Protein AF-0000000074538321 (afdb_homodimer)

Organism: Campylobacter curvus (strain 525.92) (NCBI:txid360105)

Foldseek 3Di:
DCPPVLVVVLVVVVVVLLVLLLVLLVLQLVLLVVLLVVLCVLCVVVVDPVSNVVSVVSVVSNVLSVVLNVLSVQLPDAADPVGNPGNLLSLLVSLLVLLVVLLVVLVVLLVVLVVLVVDLDDPPPCPSVVVSLVVSLVSLVVSLVSLVVSCVVQVGLSSLSSSLVSVLVNQLSVLVVVLVVCCVVPVDSNSSSVSSNVSSVVSNVSSVVSNVVSVCQVVFHFDDPVLVVVLVVLLVPDPQFPDKDDWGWGDRRQEIETEIETEGALPDDPVVQVVSVVVSVVVSCVVCVSGHYDYDYHYHNDDAPPHDPPD/DPPPVLCVVLVVVVVVLLVLLLVLLVLQLVLLVVLLVVLCVLCVVVVDPVSNVVSVVSVVSNVLSVQLNVLSVQLPDAADPVGNPGNLLSQLVSLLVLLVVLLVVLVVLLVVLVVLVVDLDDPPPCPSVPVSLVVSLVSLVVSLVSLVVSCVVQVGLSSLSSSLVSVLVNQLSVLVVVLVVCCVPPVDSNSSSVSSNVSSVVSNVSSVVSNVVSVCQVVFPFDDPVLVVVLVVLLVVQPQFPDKDDWGWGDRRQEIETEIETEGALPDDPVVQVVSVVVSVVVSCVVCVSGHYDYDYHYHNDDAPPHDPPD

Structure (mmCIF, N/CA/C/O backbone):
data_AF-0000000074538321-model_v1
#
loop_
_entity.id
_entity.type
_entity.pdbx_description
1 polymer 'Cation diffusion facilitator family transporter'
#
loop_
_atom_site.group_PDB
_atom_site.id
_atom_site.type_symbol
_atom_site.label_atom_id
_atom_site.label_alt_id
_atom_site.label_comp_id
_atom_site.label_asym_id
_atom_site.label_entity_id
_atom_site.label_seq_id
_atom_site.pdbx_PDB_ins_code
_atom_site.Cartn_x
_atom_site.Cartn_y
_atom_site.Cartn_z
_atom_site.occupancy
_atom_site.B_iso_or_equiv
_atom_site.auth_seq_id
_atom_site.auth_comp_id
_atom_site.auth_asym_id
_atom_site.auth_atom_id
_atom_site.pdbx_PDB_model_num
ATOM 1 N N . MET A 1 1 ? 24.125 33.125 6.43 1 21.94 1 MET A N 1
ATOM 2 C CA . MET A 1 1 ? 23.688 32.438 7.629 1 21.94 1 MET A CA 1
ATOM 3 C C . MET A 1 1 ? 23.453 30.953 7.336 1 21.94 1 MET A C 1
ATOM 5 O O . MET A 1 1 ? 23.203 30.578 6.191 1 21.94 1 MET A O 1
ATOM 9 N N . GLN A 1 2 ? 23.75 30.062 8.25 1 28.19 2 GLN A N 1
ATOM 10 C CA . GLN A 1 2 ? 24.047 28.625 8.312 1 28.19 2 GLN A CA 1
ATOM 11 C C . GLN A 1 2 ? 22.844 27.797 7.902 1 28.19 2 GLN A C 1
ATOM 13 O O . GLN A 1 2 ? 22.703 26.641 8.336 1 28.19 2 GLN A O 1
ATOM 18 N N . LYS A 1 3 ? 21.719 28.375 7.645 1 35.19 3 LYS A N 1
ATOM 19 C CA . LYS A 1 3 ? 20.469 27.719 7.262 1 35.19 3 LYS A CA 1
ATOM 20 C C . LYS A 1 3 ? 20.688 26.688 6.16 1 35.19 3 LYS A C 1
ATOM 22 O O . LYS A 1 3 ? 19.906 25.75 6.016 1 35.19 3 LYS A O 1
ATOM 27 N N . PHE A 1 4 ? 21.484 26.906 5.129 1 36.78 4 PHE A N 1
ATOM 28 C CA . PHE A 1 4 ? 21.906 26.375 3.838 1 36.78 4 PHE A CA 1
ATOM 29 C C . PHE A 1 4 ? 22.688 25.078 4.008 1 36.78 4 PHE A C 1
ATOM 31 O O . PHE A 1 4 ? 22.641 24.203 3.141 1 36.78 4 PHE A O 1
ATOM 38 N N . ASP A 1 5 ? 23.484 25.094 4.973 1 41.53 5 ASP A N 1
ATOM 39 C CA . ASP A 1 5 ? 24.469 24.031 5.082 1 41.53 5 ASP A CA 1
ATOM 40 C C . ASP A 1 5 ? 23.812 22.703 5.465 1 41.53 5 ASP A C 1
ATOM 42 O O . ASP A 1 5 ? 24.203 21.656 4.973 1 41.53 5 ASP A O 1
ATOM 46 N N . TYR A 1 6 ? 22.891 22.797 6.441 1 40.56 6 TYR A N 1
ATOM 47 C CA . TYR A 1 6 ? 22.234 21.578 6.918 1 40.56 6 TYR A CA 1
ATOM 48 C C . TYR A 1 6 ? 21.391 20.953 5.812 1 40.56 6 TYR A C 1
ATOM 50 O O . TYR A 1 6 ? 21.422 19.734 5.605 1 40.56 6 TYR A O 1
ATOM 58 N N . GLU A 1 7 ? 20.5 21.844 5.125 1 48.19 7 GLU A N 1
ATOM 59 C CA . GLU A 1 7 ? 19.734 21.344 3.996 1 48.19 7 GLU A CA 1
ATOM 60 C C . GLU A 1 7 ? 20.641 20.75 2.918 1 48.19 7 GLU A C 1
ATOM 62 O O . GLU A 1 7 ? 20.312 19.75 2.289 1 48.19 7 GLU A O 1
ATOM 67 N N . THR A 1 8 ? 21.781 21.422 2.902 1 47.81 8 THR A N 1
ATOM 68 C CA . THR A 1 8 ? 22.734 20.984 1.882 1 47.81 8 THR A CA 1
ATOM 69 C C . THR A 1 8 ? 23.344 19.641 2.26 1 47.81 8 THR A C 1
ATOM 71 O O . THR A 1 8 ? 23.5 18.75 1.409 1 47.81 8 THR A O 1
ATOM 74 N N . ASN A 1 9 ? 23.844 19.531 3.566 1 47.06 9 ASN A N 1
ATOM 75 C CA . ASN A 1 9 ? 24.453 18.281 3.996 1 47.06 9 ASN A CA 1
ATOM 76 C C . ASN A 1 9 ? 23.469 17.125 3.977 1 47.06 9 ASN A C 1
ATOM 78 O O . ASN A 1 9 ? 23.812 16.016 3.588 1 47.06 9 ASN A O 1
ATOM 82 N N . VAL A 1 10 ? 22.312 17.438 4.414 1 53.69 10 VAL A N 1
ATOM 83 C CA . VAL A 1 10 ? 21.266 16.406 4.367 1 53.69 10 VAL A CA 1
ATOM 84 C C . VAL A 1 10 ? 20.984 16.031 2.916 1 53.69 10 VAL A C 1
ATOM 86 O O . VAL A 1 10 ? 20.797 14.852 2.602 1 53.69 10 VAL A O 1
ATOM 89 N N . ASN A 1 11 ? 21.094 17.047 2.09 1 59.94 11 ASN A N 1
ATOM 90 C CA . ASN A 1 11 ? 20.875 16.797 0.668 1 59.94 11 ASN A CA 1
ATOM 91 C C . ASN A 1 11 ? 22 15.961 0.067 1 59.94 11 ASN A C 1
ATOM 93 O O . ASN A 1 11 ? 21.75 15.086 -0.759 1 59.94 11 ASN A O 1
ATOM 97 N N . LEU A 1 12 ? 23.281 16.234 0.585 1 56.12 12 LEU A N 1
ATOM 98 C CA . LEU A 1 12 ? 24.422 15.492 0.053 1 56.12 12 LEU A CA 1
ATOM 99 C C . LEU A 1 12 ? 24.391 14.039 0.524 1 56.12 12 LEU A C 1
ATOM 101 O O . LEU A 1 12 ? 24.672 13.125 -0.254 1 56.12 12 LEU A O 1
ATOM 105 N N . SER A 1 13 ? 24.219 13.852 1.792 1 60.56 13 SER A N 1
ATOM 106 C CA . SER A 1 13 ? 24.125 12.5 2.334 1 60.56 13 SER A CA 1
ATOM 107 C C . SER A 1 13 ? 23 11.711 1.687 1 60.56 13 SER A C 1
ATOM 109 O O . SER A 1 13 ? 23.141 10.523 1.396 1 60.56 13 SER A O 1
ATOM 111 N N . ARG A 1 14 ? 22.094 12.406 1.334 1 67.75 14 ARG A N 1
ATOM 112 C CA . ARG A 1 14 ? 20.953 11.781 0.664 1 67.75 14 ARG A CA 1
ATOM 113 C C . ARG A 1 14 ? 21.312 11.391 -0.766 1 67.75 14 ARG A C 1
ATOM 115 O O . ARG A 1 14 ? 20.922 10.32 -1.238 1 67.75 14 ARG A O 1
ATOM 122 N N . GLN A 1 15 ? 22.016 12.242 -1.27 1 68.5 15 GLN A N 1
ATOM 123 C CA . GLN A 1 15 ? 22.406 11.961 -2.646 1 68.5 15 GLN A CA 1
ATOM 124 C C . GLN A 1 15 ? 23.312 10.734 -2.723 1 68.5 15 GLN A C 1
ATOM 126 O O . GLN A 1 15 ? 23.172 9.906 -3.625 1 68.5 15 GLN A O 1
ATOM 131 N N . LYS A 1 16 ? 24.266 10.648 -1.791 1 68.94 16 LYS A N 1
ATOM 132 C CA . LYS A 1 16 ? 25.156 9.5 -1.765 1 68.94 16 LYS A CA 1
ATOM 133 C C . LYS A 1 16 ? 24.391 8.203 -1.512 1 68.94 16 LYS A C 1
ATOM 135 O O . LYS A 1 16 ? 24.672 7.18 -2.141 1 68.94 16 LYS A O 1
ATOM 140 N N . ALA A 1 17 ? 23.531 8.273 -0.57 1 71.06 17 ALA A N 1
ATOM 141 C CA . ALA A 1 17 ? 22.703 7.105 -0.267 1 71.06 17 ALA A CA 1
ATOM 142 C C . ALA A 1 17 ? 21.859 6.695 -1.478 1 71.06 17 ALA A C 1
ATOM 144 O O . ALA A 1 17 ? 21.734 5.504 -1.772 1 71.06 17 ALA A O 1
ATOM 145 N N . ASP A 1 18 ? 21.484 7.66 -2.168 1 76.25 18 ASP A N 1
ATOM 146 C CA . ASP A 1 18 ? 20.672 7.414 -3.359 1 76.25 18 ASP A CA 1
ATOM 147 C C . ASP A 1 18 ? 21.5 6.742 -4.453 1 76.25 18 ASP A C 1
ATOM 149 O O . ASP A 1 18 ? 21.031 5.812 -5.109 1 76.25 18 ASP A O 1
ATOM 153 N N . ASP A 1 19 ? 22.672 7.148 -4.531 1 81.19 19 ASP A N 1
ATOM 154 C CA . ASP A 1 19 ? 23.531 6.598 -5.562 1 81.19 19 ASP A CA 1
ATOM 155 C C . ASP A 1 19 ? 23.875 5.137 -5.273 1 81.19 19 ASP A C 1
ATOM 157 O O . ASP A 1 19 ? 23.891 4.305 -6.18 1 81.19 19 ASP A O 1
ATOM 161 N N . SER A 1 20 ? 24.172 4.922 -4.059 1 86.06 20 SER A N 1
ATOM 162 C CA . SER A 1 20 ? 24.516 3.557 -3.67 1 86.06 20 SER A CA 1
ATOM 163 C C . SER A 1 20 ? 23.328 2.617 -3.883 1 86.06 20 SER A C 1
ATOM 165 O O . SER A 1 20 ? 23.5 1.481 -4.332 1 86.06 20 SER A O 1
ATOM 167 N N . ALA A 1 21 ? 22.219 3.059 -3.57 1 86.69 21 ALA A N 1
ATOM 168 C CA . ALA A 1 21 ? 21.016 2.252 -3.756 1 86.69 21 ALA A CA 1
ATOM 169 C C . ALA A 1 21 ? 20.75 1.979 -5.234 1 86.69 21 ALA A C 1
ATOM 171 O O . ALA A 1 21 ? 20.391 0.862 -5.613 1 86.69 21 ALA A O 1
ATOM 172 N N . ASN A 1 22 ? 20.984 2.932 -6.035 1 87.31 22 ASN A N 1
ATOM 173 C CA . ASN A 1 22 ? 20.828 2.775 -7.477 1 87.31 22 ASN A CA 1
ATOM 174 C C . ASN A 1 22 ? 21.812 1.755 -8.047 1 87.31 22 ASN A C 1
ATOM 176 O O . ASN A 1 22 ? 21.438 0.916 -8.867 1 87.31 22 ASN A O 1
ATOM 180 N N . LYS A 1 23 ? 22.969 1.845 -7.617 1 88.88 23 LYS A N 1
ATOM 181 C CA . LYS A 1 23 ? 23.984 0.901 -8.062 1 88.88 23 LYS A CA 1
ATOM 182 C C . LYS A 1 23 ? 23.625 -0.526 -7.652 1 88.88 23 LYS A C 1
ATOM 184 O O . LYS A 1 23 ? 23.859 -1.47 -8.414 1 88.88 23 LYS A O 1
ATOM 189 N N . ALA A 1 24 ? 23.125 -0.603 -6.5 1 89.12 24 ALA A N 1
ATOM 190 C CA . ALA A 1 24 ? 22.781 -1.922 -5.977 1 89.12 24 ALA A CA 1
ATOM 191 C C . ALA A 1 24 ? 21.656 -2.562 -6.805 1 89.12 24 ALA A C 1
ATOM 193 O O . ALA A 1 24 ? 21.75 -3.732 -7.184 1 89.12 24 ALA A O 1
ATOM 194 N N . VAL A 1 25 ? 20.672 -1.811 -7.117 1 87.25 25 VAL A N 1
ATOM 195 C CA . VAL A 1 25 ? 19.562 -2.357 -7.883 1 87.25 25 VAL A CA 1
ATOM 196 C C . VAL A 1 25 ? 20.016 -2.664 -9.305 1 87.25 25 VAL A C 1
ATOM 198 O O . VAL A 1 25 ? 19.578 -3.646 -9.906 1 87.25 25 VAL A O 1
ATOM 201 N N . MET A 1 26 ? 20.891 -1.87 -9.82 1 89.5 26 MET A N 1
ATOM 202 C CA . MET A 1 26 ? 21.438 -2.119 -11.148 1 89.5 26 MET A CA 1
ATOM 203 C C . MET A 1 26 ? 22.281 -3.391 -11.164 1 89.5 26 MET A C 1
ATOM 205 O O . MET A 1 26 ? 22.219 -4.168 -12.117 1 89.5 26 MET A O 1
ATOM 209 N N . ALA A 1 27 ? 23.016 -3.521 -10.156 1 90.31 27 ALA A N 1
ATOM 210 C CA . ALA A 1 27 ? 23.828 -4.734 -10.023 1 90.31 27 ALA A CA 1
ATOM 211 C C . ALA A 1 27 ? 22.938 -5.977 -9.969 1 90.31 27 ALA A C 1
ATOM 213 O O . ALA A 1 27 ? 23.266 -7.012 -10.547 1 90.31 27 ALA A O 1
ATOM 214 N N . ALA A 1 28 ? 21.859 -5.848 -9.234 1 88.56 28 ALA A N 1
ATOM 215 C CA . ALA A 1 28 ? 20.906 -6.953 -9.141 1 88.56 28 ALA A CA 1
ATOM 216 C C . ALA A 1 28 ? 20.328 -7.297 -10.516 1 88.56 28 ALA A C 1
ATOM 218 O O . ALA A 1 28 ? 20.297 -8.469 -10.906 1 88.56 28 ALA A O 1
ATOM 219 N N . GLY A 1 29 ? 19.922 -6.254 -11.18 1 88.56 29 GLY A N 1
ATOM 220 C CA . GLY A 1 29 ? 19.406 -6.461 -12.523 1 88.56 29 GLY A CA 1
ATOM 221 C C . GLY A 1 29 ? 20.422 -7.051 -13.477 1 88.56 29 GLY A C 1
ATOM 222 O O . GLY A 1 29 ? 20.109 -7.957 -14.25 1 88.56 29 GLY A O 1
ATOM 223 N N . ALA A 1 30 ? 21.594 -6.609 -13.422 1 89.94 30 ALA A N 1
ATOM 224 C CA . ALA A 1 30 ? 22.672 -7.098 -14.273 1 89.94 30 ALA A CA 1
ATOM 225 C C . ALA A 1 30 ? 22.984 -8.555 -13.969 1 89.94 30 ALA A C 1
ATOM 227 O O . ALA A 1 30 ? 23.203 -9.359 -14.883 1 89.94 30 ALA A O 1
ATOM 228 N N . THR A 1 31 ? 23.094 -8.797 -12.758 1 88.62 31 THR A N 1
ATOM 229 C CA . THR A 1 31 ? 23.359 -10.172 -12.336 1 88.62 31 THR A CA 1
ATOM 230 C C . THR A 1 31 ? 22.266 -11.117 -12.812 1 88.62 31 THR A C 1
ATOM 232 O O . THR A 1 31 ? 22.547 -12.188 -13.352 1 88.62 31 THR A O 1
ATOM 235 N N . ALA A 1 32 ? 21.047 -10.672 -12.547 1 86.62 32 ALA A N 1
ATOM 236 C CA . ALA A 1 32 ? 19.922 -11.484 -12.992 1 86.62 32 ALA A CA 1
ATOM 237 C C . ALA A 1 32 ? 19.969 -11.719 -14.5 1 86.62 32 ALA A C 1
ATOM 239 O O . ALA A 1 32 ? 19.75 -12.836 -14.977 1 86.62 32 ALA A O 1
ATOM 240 N N . PHE A 1 33 ? 20.219 -10.734 -15.164 1 87.69 33 PHE A N 1
ATOM 241 C CA . PHE A 1 33 ? 20.297 -10.82 -16.625 1 87.69 33 PHE A CA 1
ATOM 242 C C . PHE A 1 33 ? 21.422 -11.766 -17.031 1 87.69 33 PHE A C 1
ATOM 244 O O . PHE A 1 33 ? 21.234 -12.617 -17.906 1 87.69 33 PHE A O 1
ATOM 251 N N . LEU A 1 34 ? 22.578 -11.617 -16.469 1 89.12 34 LEU A N 1
ATOM 252 C CA . LEU A 1 34 ? 23.734 -12.445 -16.766 1 89.12 34 LEU A CA 1
ATOM 253 C C . LEU A 1 34 ? 23.438 -13.914 -16.484 1 89.12 34 LEU A C 1
ATOM 255 O O . LEU A 1 34 ? 23.75 -14.789 -17.297 1 89.12 34 LEU A O 1
ATOM 259 N N . LEU A 1 35 ? 22.906 -14.156 -15.406 1 86.38 35 LEU A N 1
ATOM 260 C CA . LEU A 1 35 ? 22.594 -15.531 -15.031 1 86.38 35 LEU A CA 1
ATOM 261 C C . LEU A 1 35 ? 21.531 -16.125 -15.969 1 86.38 35 LEU A C 1
ATOM 263 O O . LEU A 1 35 ? 21.625 -17.297 -16.344 1 86.38 35 LEU A O 1
ATOM 267 N N . ALA A 1 36 ? 20.531 -15.312 -16.297 1 85.62 36 ALA A N 1
ATOM 268 C CA . ALA A 1 36 ? 19.516 -15.766 -17.234 1 85.62 36 ALA A CA 1
ATOM 269 C C . ALA A 1 36 ? 20.125 -16.172 -18.562 1 85.62 36 ALA A C 1
ATOM 271 O O . ALA A 1 36 ? 19.797 -17.234 -19.109 1 85.62 36 ALA A O 1
ATOM 272 N N . VAL A 1 37 ? 21.031 -15.438 -19 1 87 37 VAL A N 1
ATOM 273 C CA . VAL A 1 37 ? 21.688 -15.68 -20.281 1 87 37 VAL A CA 1
ATOM 274 C C . VAL A 1 37 ? 22.547 -16.938 -20.203 1 87 37 VAL A C 1
ATOM 276 O O . VAL A 1 37 ? 22.453 -17.812 -21.062 1 87 37 VAL A O 1
ATOM 279 N N . ILE A 1 38 ? 23.328 -17.094 -19.234 1 85.5 38 ILE A N 1
ATOM 280 C CA . ILE A 1 38 ? 24.219 -18.234 -19.047 1 85.5 38 ILE A CA 1
ATOM 281 C C . ILE A 1 38 ? 23.391 -19.516 -18.922 1 85.5 38 ILE A C 1
ATOM 283 O O . ILE A 1 38 ? 23.703 -20.516 -19.562 1 85.5 38 ILE A O 1
ATOM 287 N N . LYS A 1 39 ? 22.391 -19.438 -18.156 1 82.38 39 LYS A N 1
ATOM 288 C CA . LYS A 1 39 ? 21.562 -20.609 -17.953 1 82.38 39 LYS A CA 1
ATOM 289 C C . LYS A 1 39 ? 20.812 -20.969 -19.234 1 82.38 39 LYS A C 1
ATOM 291 O O . LYS A 1 39 ? 20.609 -22.156 -19.547 1 82.38 39 LYS A O 1
ATOM 296 N N . PHE A 1 40 ? 20.375 -19.938 -19.875 1 82.31 40 PHE A N 1
ATOM 297 C CA . PHE A 1 40 ? 19.672 -20.172 -21.141 1 82.31 40 PHE A CA 1
ATOM 298 C C . PHE A 1 40 ? 20.594 -20.844 -22.141 1 82.31 40 PHE A C 1
ATOM 300 O O . PHE A 1 40 ? 20.203 -21.828 -22.781 1 82.31 40 PHE A O 1
ATOM 307 N N . ILE A 1 41 ? 21.781 -20.406 -22.297 1 84.44 41 ILE A N 1
ATOM 308 C CA . ILE A 1 41 ? 22.766 -20.984 -23.203 1 84.44 41 ILE A CA 1
ATOM 309 C C . ILE A 1 41 ? 23.109 -22.406 -22.766 1 84.44 41 ILE A C 1
ATOM 311 O O . ILE A 1 41 ? 23.141 -23.328 -23.594 1 84.44 41 ILE A O 1
ATOM 315 N N . ALA A 1 42 ? 23.297 -22.562 -21.547 1 80.88 42 ALA A N 1
ATOM 316 C CA . ALA A 1 42 ? 23.625 -23.891 -21 1 80.88 42 ALA A CA 1
ATOM 317 C C . ALA A 1 42 ? 22.453 -24.859 -21.188 1 80.88 42 ALA A C 1
ATOM 319 O O . ALA A 1 42 ? 22.656 -26.047 -21.438 1 80.88 42 ALA A O 1
ATOM 320 N N . GLY A 1 43 ? 21.312 -24.328 -21.047 1 77.5 43 GLY A N 1
ATOM 321 C CA . GLY A 1 43 ? 20.125 -25.156 -21.234 1 77.5 43 GLY A CA 1
ATOM 322 C C . GLY A 1 43 ? 19.953 -25.625 -22.672 1 77.5 43 GLY A C 1
ATOM 323 O O . GLY A 1 43 ? 19.656 -26.797 -22.906 1 77.5 43 GLY A O 1
ATOM 324 N N . ILE A 1 44 ? 20.234 -24.734 -23.609 1 78.62 44 ILE A N 1
ATOM 325 C CA . ILE A 1 44 ? 20.156 -25.094 -25.031 1 78.62 44 ILE A CA 1
ATOM 326 C C . ILE A 1 44 ? 21.266 -26.094 -25.375 1 78.62 44 ILE A C 1
ATOM 328 O O . ILE A 1 44 ? 21.016 -27.078 -26.078 1 78.62 44 ILE A O 1
ATOM 332 N N . ALA A 1 45 ? 22.375 -25.891 -24.906 1 80.31 45 ALA A N 1
ATOM 333 C CA . ALA A 1 45 ? 23.547 -26.719 -25.219 1 80.31 45 ALA A CA 1
ATOM 334 C C . ALA A 1 45 ? 23.391 -28.109 -24.594 1 80.31 45 ALA A C 1
ATOM 336 O O . ALA A 1 45 ? 23.781 -29.109 -25.188 1 80.31 45 ALA A O 1
ATOM 337 N N . SER A 1 46 ? 22.859 -28.125 -23.453 1 74.69 46 SER A N 1
ATOM 338 C CA . SER A 1 46 ? 22.75 -29.391 -22.734 1 74.69 46 SER A CA 1
ATOM 339 C C . SER A 1 46 ? 21.453 -30.125 -23.078 1 74.69 46 SER A C 1
ATOM 341 O O . SER A 1 46 ? 21.344 -31.328 -22.875 1 74.69 46 SER A O 1
ATOM 343 N N . GLY A 1 47 ? 20.453 -29.359 -23.562 1 69.5 47 GLY A N 1
ATOM 344 C CA . GLY A 1 47 ? 19.141 -29.938 -23.797 1 69.5 47 GLY A CA 1
ATOM 345 C C . GLY A 1 47 ? 18.391 -30.266 -22.516 1 69.5 47 GLY A C 1
ATOM 346 O O . GLY A 1 47 ? 17.406 -31 -22.547 1 69.5 47 GLY A O 1
ATOM 347 N N . SER A 1 48 ? 18.891 -29.844 -21.422 1 69 48 SER A N 1
ATOM 348 C CA . SER A 1 48 ? 18.312 -30.156 -20.125 1 69 48 SER A CA 1
ATOM 349 C C . SER A 1 48 ? 17.109 -29.266 -19.828 1 69 48 SER A C 1
ATOM 351 O O . SER A 1 48 ? 17.219 -28.047 -19.781 1 69 48 SER A O 1
ATOM 353 N N . VAL A 1 49 ? 15.977 -29.859 -19.594 1 70.19 49 VAL A N 1
ATOM 354 C CA . VAL A 1 49 ? 14.75 -29.156 -19.234 1 70.19 49 VAL A CA 1
ATOM 355 C C . VAL A 1 49 ? 14.922 -28.484 -17.875 1 70.19 49 VAL A C 1
ATOM 357 O O . VAL A 1 49 ? 14.398 -27.391 -17.656 1 70.19 49 VAL A O 1
ATOM 360 N N . ALA A 1 50 ? 15.648 -29.141 -17.062 1 66.88 50 ALA A N 1
ATOM 361 C CA . ALA A 1 50 ? 15.891 -28.594 -15.727 1 66.88 50 ALA A CA 1
ATOM 362 C C . ALA A 1 50 ? 16.625 -27.25 -15.805 1 66.88 50 ALA A C 1
ATOM 364 O O . ALA A 1 50 ? 16.266 -26.297 -15.117 1 66.88 50 ALA A O 1
ATOM 365 N N . VAL A 1 51 ? 17.625 -27.219 -16.703 1 71.19 51 VAL A N 1
ATOM 366 C CA . VAL A 1 51 ? 18.406 -26 -16.859 1 71.19 51 VAL A CA 1
ATOM 367 C C . VAL A 1 51 ? 17.578 -24.922 -17.547 1 71.19 51 VAL A C 1
ATOM 369 O O . VAL A 1 51 ? 17.656 -23.75 -17.188 1 71.19 51 VAL A O 1
ATOM 372 N N . MET A 1 52 ? 16.797 -25.328 -18.438 1 73.75 52 MET A N 1
ATOM 373 C CA . MET A 1 52 ? 15.914 -24.391 -19.125 1 73.75 52 MET A CA 1
ATOM 374 C C . MET A 1 52 ? 14.898 -23.797 -18.141 1 73.75 52 MET A C 1
ATOM 376 O O . MET A 1 52 ? 14.617 -22.594 -18.188 1 73.75 52 MET A O 1
ATOM 380 N N . SER A 1 53 ? 14.344 -24.625 -17.266 1 72.69 53 SER A N 1
ATOM 381 C CA . SER A 1 53 ? 13.422 -24.141 -16.234 1 72.69 53 SER A CA 1
ATOM 382 C C . SER A 1 53 ? 14.102 -23.125 -15.312 1 72.69 53 SER A C 1
ATOM 384 O O . SER A 1 53 ? 13.492 -22.141 -14.922 1 72.69 53 SER A O 1
ATOM 386 N N . SER A 1 54 ? 15.297 -23.422 -15.055 1 75.38 54 SER A N 1
ATOM 387 C CA . SER A 1 54 ? 16.062 -22.516 -14.219 1 75.38 54 SER A CA 1
ATOM 388 C C . SER A 1 54 ? 16.297 -21.188 -14.93 1 75.38 54 SER A C 1
ATOM 390 O O . SER A 1 54 ? 16.359 -20.125 -14.289 1 75.38 54 SER A O 1
ATOM 392 N N . ALA A 1 55 ? 16.453 -21.297 -16.219 1 76.44 55 ALA A N 1
ATOM 393 C CA . ALA A 1 55 ? 16.625 -20.078 -17.016 1 76.44 55 ALA A CA 1
ATOM 394 C C . ALA A 1 55 ? 15.367 -19.219 -16.953 1 76.44 55 ALA A C 1
ATOM 396 O O . ALA A 1 55 ? 15.453 -17.984 -16.859 1 76.44 55 ALA A O 1
ATOM 397 N N . ILE A 1 56 ? 14.273 -19.797 -16.938 1 76.31 56 ILE A N 1
ATOM 398 C CA . ILE A 1 56 ? 13.008 -19.078 -16.844 1 76.31 56 ILE A CA 1
ATOM 399 C C . ILE A 1 56 ? 12.93 -18.375 -15.484 1 76.31 56 ILE A C 1
ATOM 401 O O . ILE A 1 56 ? 12.523 -17.219 -15.406 1 76.31 56 ILE A O 1
ATOM 405 N N . ASP A 1 57 ? 13.352 -19.031 -14.531 1 78.06 57 ASP A N 1
ATOM 406 C CA . ASP A 1 57 ? 13.383 -18.438 -13.195 1 78.06 57 ASP A CA 1
ATOM 407 C C . ASP A 1 57 ? 14.266 -17.188 -13.172 1 78.06 57 ASP A C 1
ATOM 409 O O . ASP A 1 57 ? 13.891 -16.172 -12.586 1 78.06 57 ASP A O 1
ATOM 413 N N . SER A 1 58 ? 15.336 -17.359 -13.852 1 82.19 58 SER A N 1
ATOM 414 C CA . SER A 1 58 ? 16.266 -16.219 -13.883 1 82.19 58 SER A CA 1
ATOM 415 C C . SER A 1 58 ? 15.688 -15.062 -14.68 1 82.19 58 SER A C 1
ATOM 417 O O . SER A 1 58 ? 15.961 -13.898 -14.367 1 82.19 58 SER A O 1
ATOM 419 N N . ILE A 1 59 ? 14.891 -15.352 -15.609 1 81.81 59 ILE A N 1
ATOM 420 C CA . ILE A 1 59 ? 14.219 -14.305 -16.375 1 81.81 59 ILE A CA 1
ATOM 421 C C . ILE A 1 59 ? 13.219 -13.586 -15.469 1 81.81 59 ILE A C 1
ATOM 423 O O . ILE A 1 59 ? 13.117 -12.352 -15.5 1 81.81 59 ILE A O 1
ATOM 427 N N . LEU A 1 60 ? 12.508 -14.328 -14.711 1 81.31 60 LEU A N 1
ATOM 428 C CA . LEU A 1 60 ? 11.57 -13.742 -13.766 1 81.31 60 LEU A CA 1
ATOM 429 C C . LEU A 1 60 ? 12.289 -12.852 -12.758 1 81.31 60 LEU A C 1
ATOM 431 O O . LEU A 1 60 ? 11.797 -11.773 -12.406 1 81.31 60 LEU A O 1
ATOM 435 N N . ASP A 1 61 ? 13.422 -13.352 -12.383 1 85.81 61 ASP A N 1
ATOM 436 C CA . ASP A 1 61 ? 14.234 -12.547 -11.477 1 85.81 61 ASP A CA 1
ATOM 437 C C . ASP A 1 61 ? 14.633 -11.227 -12.125 1 85.81 61 ASP A C 1
ATOM 439 O O . ASP A 1 61 ? 14.672 -10.188 -11.461 1 85.81 61 ASP A O 1
ATOM 443 N N . PHE A 1 62 ? 14.93 -11.328 -13.359 1 85.81 62 PHE A N 1
ATOM 444 C CA . PHE A 1 62 ? 15.32 -10.133 -14.094 1 85.81 62 PHE A CA 1
ATOM 445 C C . PHE A 1 62 ? 14.164 -9.148 -14.18 1 85.81 62 PHE A C 1
ATOM 447 O O . PHE A 1 62 ? 14.359 -7.941 -14.016 1 85.81 62 PHE A O 1
ATOM 454 N N . ILE A 1 63 ? 13.023 -9.633 -14.359 1 85.75 63 ILE A N 1
ATOM 455 C CA . ILE A 1 63 ? 11.844 -8.781 -14.438 1 85.75 63 ILE A CA 1
ATOM 456 C C . ILE A 1 63 ? 11.594 -8.109 -13.086 1 85.75 63 ILE A C 1
ATOM 458 O O . ILE A 1 63 ? 11.344 -6.906 -13.023 1 85.75 63 ILE A O 1
ATOM 462 N N . VAL A 1 64 ? 11.688 -8.875 -12.07 1 86.62 64 VAL A N 1
ATOM 463 C CA . VAL A 1 64 ? 11.477 -8.344 -10.727 1 86.62 64 VAL A CA 1
ATOM 464 C C . VAL A 1 64 ? 12.523 -7.27 -10.422 1 86.62 64 VAL A C 1
ATOM 466 O O . VAL A 1 64 ? 12.195 -6.219 -9.867 1 86.62 64 VAL A O 1
ATOM 469 N N . SER A 1 65 ? 13.727 -7.543 -10.844 1 87.69 65 SER A N 1
ATOM 470 C CA . SER A 1 65 ? 14.805 -6.578 -10.633 1 87.69 65 SER A CA 1
ATOM 471 C C . SER A 1 65 ? 14.547 -5.289 -11.406 1 87.69 65 SER A C 1
ATOM 473 O O . SER A 1 65 ? 14.844 -4.195 -10.914 1 87.69 65 SER A O 1
ATOM 475 N N . LEU A 1 66 ? 14.055 -5.402 -12.609 1 88.06 66 LEU A N 1
ATOM 476 C CA . LEU A 1 66 ? 13.727 -4.23 -13.414 1 88.06 66 LEU A CA 1
ATOM 477 C C . LEU A 1 66 ? 12.641 -3.4 -12.75 1 88.06 66 LEU A C 1
ATOM 479 O O . LEU A 1 66 ? 12.727 -2.17 -12.711 1 88.06 66 LEU A O 1
ATOM 483 N N . LEU A 1 67 ? 11.719 -4.105 -12.211 1 88.5 67 LEU A N 1
ATOM 484 C CA . LEU A 1 67 ? 10.633 -3.412 -11.531 1 88.5 67 LEU A CA 1
ATOM 485 C C . LEU A 1 67 ? 11.141 -2.688 -10.289 1 88.5 67 LEU A C 1
ATOM 487 O O . LEU A 1 67 ? 10.742 -1.55 -10.023 1 88.5 67 LEU A O 1
ATOM 491 N N . ASN A 1 68 ? 12 -3.369 -9.648 1 89.62 68 ASN A N 1
ATOM 492 C CA . ASN A 1 68 ? 12.578 -2.758 -8.453 1 89.62 68 ASN A CA 1
ATOM 493 C C . ASN A 1 68 ? 13.422 -1.536 -8.805 1 89.62 68 ASN A C 1
ATOM 495 O O . ASN A 1 68 ? 13.43 -0.547 -8.07 1 89.62 68 ASN A O 1
ATOM 499 N N . PHE A 1 69 ? 14.102 -1.596 -9.938 1 89.62 69 PHE A N 1
ATOM 500 C CA . PHE A 1 69 ? 14.906 -0.472 -10.406 1 89.62 69 PHE A CA 1
ATOM 501 C C . PHE A 1 69 ? 14.031 0.736 -10.703 1 89.62 69 PHE A C 1
ATOM 503 O O . PHE A 1 69 ? 14.312 1.845 -10.242 1 89.62 69 PHE A O 1
ATOM 510 N N . PHE A 1 70 ? 12.984 0.509 -11.359 1 89.44 70 PHE A N 1
ATOM 511 C CA . PHE A 1 70 ? 12.078 1.598 -11.703 1 89.44 70 PHE A CA 1
ATOM 512 C C . PHE A 1 70 ? 11.375 2.129 -10.461 1 89.44 70 PHE A C 1
ATOM 514 O O . PHE A 1 70 ? 11.172 3.338 -10.32 1 89.44 70 PHE A O 1
ATOM 521 N N . ALA A 1 71 ? 11.031 1.225 -9.625 1 89.5 71 ALA A N 1
ATOM 522 C CA . ALA A 1 71 ? 10.375 1.634 -8.383 1 89.5 71 ALA A CA 1
ATOM 523 C C . ALA A 1 71 ? 11.297 2.51 -7.543 1 89.5 71 ALA A C 1
ATOM 525 O O . ALA A 1 71 ? 10.867 3.521 -6.984 1 89.5 71 ALA A O 1
ATOM 526 N N . LEU A 1 72 ? 12.555 2.156 -7.504 1 89.06 72 LEU A N 1
ATOM 527 C CA . LEU A 1 72 ? 13.516 2.93 -6.734 1 89.06 72 LEU A CA 1
ATOM 528 C C . LEU A 1 72 ? 13.719 4.312 -7.344 1 89.06 72 LEU A C 1
ATOM 530 O O . LEU A 1 72 ? 13.711 5.32 -6.633 1 89.06 72 LEU A O 1
ATOM 534 N N . LYS A 1 73 ? 13.828 4.34 -8.625 1 88.25 73 LYS A N 1
ATOM 535 C CA . LYS A 1 73 ? 14.016 5.609 -9.328 1 88.25 73 LYS A CA 1
ATOM 536 C C . LYS A 1 73 ? 12.812 6.527 -9.133 1 88.25 73 LYS A C 1
ATOM 538 O O . LYS A 1 73 ? 12.969 7.711 -8.836 1 88.25 73 LYS A O 1
ATOM 543 N N . LYS A 1 74 ? 11.695 5.977 -9.234 1 87.69 74 LYS A N 1
ATOM 544 C CA . LYS A 1 74 ? 10.477 6.77 -9.109 1 87.69 74 LYS A CA 1
ATOM 545 C C . LYS A 1 74 ? 10.242 7.184 -7.656 1 87.69 74 LYS A C 1
ATOM 547 O O . LYS A 1 74 ? 9.68 8.25 -7.395 1 87.69 74 LYS A O 1
ATOM 552 N N . SER A 1 75 ? 10.609 6.371 -6.715 1 88 75 SER A N 1
ATOM 553 C CA . SER A 1 75 ? 10.43 6.676 -5.297 1 88 75 SER A CA 1
ATOM 554 C C . SER A 1 75 ? 11.242 7.898 -4.887 1 88 75 SER A C 1
ATOM 556 O O . SER A 1 75 ? 10.953 8.531 -3.869 1 88 75 SER A O 1
ATOM 558 N N . ARG A 1 76 ? 12.188 8.312 -5.684 1 83.94 76 ARG A N 1
ATOM 559 C CA . ARG A 1 76 ? 13.062 9.438 -5.363 1 83.94 76 ARG A CA 1
ATOM 560 C C . ARG A 1 76 ? 12.648 10.688 -6.133 1 83.94 76 ARG A C 1
ATOM 562 O O . ARG A 1 76 ? 13.273 11.742 -5.996 1 83.94 76 ARG A O 1
ATOM 569 N N . ALA A 1 77 ? 11.672 10.523 -6.93 1 83.12 77 ALA A N 1
ATOM 570 C CA . ALA A 1 77 ? 11.18 11.672 -7.688 1 83.12 77 ALA A CA 1
ATOM 571 C C . ALA A 1 77 ? 10.586 12.727 -6.758 1 83.12 77 ALA A C 1
ATOM 573 O O . ALA A 1 77 ? 10.055 12.398 -5.691 1 83.12 77 ALA A O 1
ATOM 574 N N . ALA A 1 78 ? 10.672 13.93 -7.141 1 81.81 78 ALA A N 1
ATOM 575 C CA . ALA A 1 78 ? 10.133 15.047 -6.359 1 81.81 78 ALA A CA 1
ATOM 576 C C . ALA A 1 78 ? 8.609 15.016 -6.344 1 81.81 78 ALA A C 1
ATOM 578 O O . ALA A 1 78 ? 7.98 14.43 -7.227 1 81.81 78 ALA A O 1
ATOM 579 N N . ALA A 1 79 ? 8.094 15.656 -5.324 1 85.25 79 ALA A N 1
ATOM 580 C CA . ALA A 1 79 ? 6.641 15.797 -5.227 1 85.25 79 ALA A CA 1
ATOM 581 C C . ALA A 1 79 ? 6.082 16.562 -6.43 1 85.25 79 ALA A C 1
ATOM 583 O O . ALA A 1 79 ? 6.781 17.359 -7.043 1 85.25 79 ALA A O 1
ATOM 584 N N . ASN A 1 80 ? 4.867 16.25 -6.836 1 86.31 80 ASN A N 1
ATOM 585 C CA . ASN A 1 80 ? 4.176 16.938 -7.922 1 86.31 80 ASN A CA 1
ATOM 586 C C . ASN A 1 80 ? 2.719 17.219 -7.57 1 86.31 80 ASN A C 1
ATOM 588 O O . ASN A 1 80 ? 2.322 17.109 -6.41 1 86.31 80 ASN A O 1
ATOM 592 N N . GLU A 1 81 ? 1.978 17.672 -8.5 1 86.69 81 GLU A N 1
ATOM 593 C CA . GLU A 1 81 ? 0.6 18.078 -8.258 1 86.69 81 GLU A CA 1
ATOM 594 C C . GLU A 1 81 ? -0.281 16.906 -7.879 1 86.69 81 GLU A C 1
ATOM 596 O O . GLU A 1 81 ? -1.235 17.047 -7.113 1 86.69 81 GLU A O 1
ATOM 601 N N . ASN A 1 82 ? 0.103 15.797 -8.375 1 87.75 82 ASN A N 1
ATOM 602 C CA . ASN A 1 82 ? -0.718 14.617 -8.117 1 87.75 82 ASN A CA 1
ATOM 603 C C . ASN A 1 82 ? -0.303 13.914 -6.828 1 87.75 82 ASN A C 1
ATOM 605 O O . ASN A 1 82 ? -1.12 13.25 -6.191 1 87.75 82 ASN A O 1
ATOM 609 N N . PHE A 1 83 ? 0.956 14.031 -6.555 1 89.5 83 PHE A N 1
ATOM 610 C CA . PHE A 1 83 ? 1.497 13.43 -5.34 1 89.5 83 PHE A CA 1
ATOM 611 C C . PHE A 1 83 ? 2.305 14.445 -4.547 1 89.5 83 PHE A C 1
ATOM 613 O O . PHE A 1 83 ? 3.525 14.531 -4.695 1 89.5 83 PHE A O 1
ATOM 620 N N . ASN A 1 84 ? 1.611 15.047 -3.66 1 88.56 84 ASN A N 1
ATOM 621 C CA . ASN A 1 84 ? 2.166 16.188 -2.945 1 88.56 84 ASN A CA 1
ATOM 622 C C . ASN A 1 84 ? 3.244 15.766 -1.954 1 88.56 84 ASN A C 1
ATOM 624 O O . ASN A 1 84 ? 4.059 16.594 -1.527 1 88.56 84 ASN A O 1
ATOM 628 N N . PHE A 1 85 ? 3.246 14.547 -1.569 1 83.06 85 PHE A N 1
ATOM 629 C CA . PHE A 1 85 ? 4.184 14.078 -0.554 1 83.06 85 PHE A CA 1
ATOM 630 C C . PHE A 1 85 ? 5.293 13.25 -1.183 1 83.06 85 PHE A C 1
ATOM 632 O O . PHE A 1 85 ? 6.078 12.609 -0.473 1 83.06 85 PHE A O 1
ATOM 639 N N . GLY A 1 86 ? 5.281 13.258 -2.535 1 80.69 86 GLY A N 1
ATOM 640 C CA . GLY A 1 86 ? 6.305 12.5 -3.232 1 80.69 86 GLY A CA 1
ATOM 641 C C . GLY A 1 86 ? 5.926 11.047 -3.447 1 80.69 86 GLY A C 1
ATOM 642 O O . GLY A 1 86 ? 4.766 10.672 -3.279 1 80.69 86 GLY A O 1
ATOM 643 N N . TYR A 1 87 ? 6.977 10.281 -3.818 1 85.56 87 TYR A N 1
ATOM 644 C CA . TYR A 1 87 ? 6.738 8.891 -4.195 1 85.56 87 TYR A CA 1
ATOM 645 C C . TYR A 1 87 ? 7.52 7.941 -3.299 1 85.56 87 TYR A C 1
ATOM 647 O O . TYR A 1 87 ? 7.863 6.832 -3.709 1 85.56 87 TYR A O 1
ATOM 655 N N . THR A 1 88 ? 7.773 8.297 -2.158 1 83.75 88 THR A N 1
ATOM 656 C CA . THR A 1 88 ? 8.617 7.504 -1.269 1 83.75 88 THR A CA 1
ATOM 657 C C . THR A 1 88 ? 7.934 6.195 -0.892 1 83.75 88 THR A C 1
ATOM 659 O O . THR A 1 88 ? 8.594 5.172 -0.7 1 83.75 88 THR A O 1
ATOM 662 N N . LYS A 1 89 ? 6.641 6.191 -0.936 1 90.75 89 LYS A N 1
ATOM 663 C CA . LYS A 1 89 ? 5.895 5.008 -0.527 1 90.75 89 LYS A CA 1
ATOM 664 C C . LYS A 1 89 ? 5.945 3.926 -1.603 1 90.75 89 LYS A C 1
ATOM 666 O O . LYS A 1 89 ? 5.598 2.771 -1.348 1 90.75 89 LYS A O 1
ATOM 671 N N . LEU A 1 90 ? 6.422 4.332 -2.721 1 90.19 90 LEU A N 1
ATOM 672 C CA . LEU A 1 90 ? 6.594 3.344 -3.779 1 90.19 90 LEU A CA 1
ATOM 673 C C . LEU A 1 90 ? 7.605 2.277 -3.373 1 90.19 90 LEU A C 1
ATOM 675 O O . LEU A 1 90 ? 7.527 1.135 -3.83 1 90.19 90 LEU A O 1
ATOM 679 N N . GLU A 1 91 ? 8.547 2.736 -2.539 1 90.75 91 GLU A N 1
ATOM 680 C CA . GLU A 1 91 ? 9.516 1.778 -2.01 1 90.75 91 GLU A CA 1
ATOM 681 C C . GLU A 1 91 ? 8.82 0.648 -1.259 1 90.75 91 GLU A C 1
ATOM 683 O O . GLU A 1 91 ? 9.078 -0.529 -1.518 1 90.75 91 GLU A O 1
ATOM 688 N N . ALA A 1 92 ? 7.922 1.036 -0.389 1 92.12 92 ALA A N 1
ATOM 689 C CA . ALA A 1 92 ? 7.191 0.054 0.411 1 92.12 92 ALA A CA 1
ATOM 690 C C . ALA A 1 92 ? 6.262 -0.784 -0.462 1 92.12 92 ALA A C 1
ATOM 692 O O . ALA A 1 92 ? 6.109 -1.987 -0.239 1 92.12 92 ALA A O 1
ATOM 693 N N . MET A 1 93 ? 5.715 -0.212 -1.466 1 92.62 93 MET A N 1
ATOM 694 C CA . MET A 1 93 ? 4.82 -0.92 -2.379 1 92.62 93 MET A CA 1
ATOM 695 C C . MET A 1 93 ? 5.578 -1.992 -3.156 1 92.62 93 MET A C 1
ATOM 697 O O . MET A 1 93 ? 5.109 -3.127 -3.271 1 92.62 93 MET A O 1
ATOM 701 N N . ALA A 1 94 ? 6.641 -1.563 -3.695 1 92.06 94 ALA A N 1
ATOM 702 C CA . ALA A 1 94 ? 7.457 -2.506 -4.453 1 92.06 94 ALA A CA 1
ATOM 703 C C . ALA A 1 94 ? 7.918 -3.664 -3.572 1 92.06 94 ALA A C 1
ATOM 705 O O . ALA A 1 94 ? 7.895 -4.82 -3.996 1 92.06 94 ALA A O 1
ATOM 706 N N . ALA A 1 95 ? 8.336 -3.34 -2.373 1 92.75 95 ALA A N 1
ATOM 707 C CA . ALA A 1 95 ? 8.781 -4.363 -1.434 1 92.75 95 ALA A CA 1
ATOM 708 C C . ALA A 1 95 ? 7.648 -5.32 -1.082 1 92.75 95 ALA A C 1
ATOM 710 O O . ALA A 1 95 ? 7.867 -6.523 -0.914 1 92.75 95 ALA A O 1
ATOM 711 N N . LEU A 1 96 ? 6.473 -4.766 -0.949 1 92.62 96 LEU A N 1
ATOM 712 C CA . LEU A 1 96 ? 5.305 -5.586 -0.646 1 92.62 96 LEU A CA 1
ATOM 713 C C . LEU A 1 96 ? 5.031 -6.578 -1.772 1 92.62 96 LEU A C 1
ATOM 715 O O . LEU A 1 96 ? 4.809 -7.762 -1.521 1 92.62 96 LEU A O 1
ATOM 719 N N . PHE A 1 97 ? 5.051 -6.137 -2.955 1 90.19 97 PHE A N 1
ATOM 720 C CA . PHE A 1 97 ? 4.82 -7.004 -4.105 1 90.19 97 PHE A CA 1
ATOM 721 C C . PHE A 1 97 ? 5.895 -8.078 -4.195 1 90.19 97 PHE A C 1
ATOM 723 O O . PHE A 1 97 ? 5.594 -9.242 -4.484 1 90.19 97 PHE A O 1
ATOM 730 N N . GLU A 1 98 ? 7.074 -7.664 -4.004 1 90.88 98 GLU A N 1
ATOM 731 C CA . GLU A 1 98 ? 8.164 -8.633 -4.02 1 90.88 98 GLU A CA 1
ATOM 732 C C . GLU A 1 98 ? 8.008 -9.656 -2.898 1 90.88 98 GLU A C 1
ATOM 734 O O . GLU A 1 98 ? 8.312 -10.836 -3.08 1 90.88 98 GLU A O 1
ATOM 739 N N . GLY A 1 99 ? 7.578 -9.109 -1.735 1 91.75 99 GLY A N 1
ATOM 740 C CA . GLY A 1 99 ? 7.316 -10.023 -0.635 1 91.75 99 GLY A CA 1
ATOM 741 C C . GLY A 1 99 ? 6.293 -11.094 -0.975 1 91.75 99 GLY A C 1
ATOM 742 O O . GLY A 1 99 ? 6.477 -12.266 -0.644 1 91.75 99 GLY A O 1
ATOM 743 N N . VAL A 1 100 ? 5.266 -10.719 -1.646 1 89.31 100 VAL A N 1
ATOM 744 C CA . VAL A 1 100 ? 4.242 -11.664 -2.08 1 89.31 100 VAL A CA 1
ATOM 745 C C . VAL A 1 100 ? 4.855 -12.695 -3.025 1 89.31 100 VAL A C 1
ATOM 747 O O . VAL A 1 100 ? 4.574 -13.891 -2.916 1 89.31 100 VAL A O 1
ATOM 750 N N . PHE A 1 101 ? 5.629 -12.195 -3.898 1 87.31 101 PHE A N 1
ATOM 751 C CA . PHE A 1 101 ? 6.316 -13.07 -4.844 1 87.31 101 PHE A CA 1
ATOM 752 C C . PHE A 1 101 ? 7.18 -14.086 -4.109 1 87.31 101 PHE A C 1
ATOM 754 O O . PHE A 1 101 ? 7.168 -15.273 -4.441 1 87.31 101 PHE A O 1
ATOM 761 N N . ILE A 1 102 ? 7.863 -13.625 -3.102 1 90.19 102 ILE A N 1
ATOM 762 C CA . ILE A 1 102 ? 8.766 -14.484 -2.34 1 90.19 102 ILE A CA 1
ATOM 763 C C . ILE A 1 102 ? 7.961 -15.516 -1.553 1 90.19 102 ILE A C 1
ATOM 765 O O . ILE A 1 102 ? 8.375 -16.672 -1.428 1 90.19 102 ILE A O 1
ATOM 769 N N . ILE A 1 103 ? 6.875 -15.094 -1.028 1 91.19 103 ILE A N 1
ATOM 770 C CA . ILE A 1 103 ? 6.008 -16.031 -0.322 1 91.19 103 ILE A CA 1
ATOM 771 C C . ILE A 1 103 ? 5.559 -17.141 -1.274 1 91.19 103 ILE A C 1
ATOM 773 O O . ILE A 1 103 ? 5.5 -18.312 -0.891 1 91.19 103 ILE A O 1
ATOM 777 N N . GLY A 1 104 ? 5.211 -16.797 -2.492 1 88.25 104 GLY A N 1
ATOM 778 C CA . GLY A 1 104 ? 4.879 -17.797 -3.498 1 88.25 104 GLY A CA 1
ATOM 779 C C . GLY A 1 104 ? 5.996 -18.781 -3.748 1 88.25 104 GLY A C 1
ATOM 780 O O . GLY A 1 104 ? 5.75 -19.984 -3.85 1 88.25 104 GLY A O 1
ATOM 781 N N . ILE A 1 105 ? 7.145 -18.25 -3.85 1 85.25 105 ILE A N 1
ATOM 782 C CA . ILE A 1 105 ? 8.312 -19.109 -4.051 1 85.25 105 ILE A CA 1
ATOM 783 C C . ILE A 1 105 ? 8.469 -20.047 -2.865 1 85.25 105 ILE A C 1
ATOM 785 O O . ILE A 1 105 ? 8.688 -21.25 -3.045 1 85.25 105 ILE A O 1
ATOM 789 N N . ALA A 1 106 ? 8.359 -19.469 -1.657 1 91.44 106 ALA A N 1
ATOM 790 C CA . ALA A 1 106 ? 8.492 -20.281 -0.447 1 91.44 106 ALA A CA 1
ATOM 791 C C . ALA A 1 106 ? 7.434 -21.391 -0.404 1 91.44 106 ALA A C 1
ATOM 793 O O . ALA A 1 106 ? 7.734 -22.516 -0.04 1 91.44 106 ALA A O 1
ATOM 794 N N . ALA A 1 107 ? 6.277 -21.109 -0.793 1 89.75 107 ALA A N 1
ATOM 795 C CA . ALA A 1 107 ? 5.195 -22.078 -0.829 1 89.75 107 ALA A CA 1
ATOM 796 C C . ALA A 1 107 ? 5.488 -23.188 -1.849 1 89.75 107 ALA A C 1
ATOM 798 O O . ALA A 1 107 ? 5.223 -24.359 -1.595 1 89.75 107 ALA A O 1
ATOM 799 N N . PHE A 1 108 ? 5.941 -22.812 -2.967 1 85.06 108 PHE A N 1
ATOM 800 C CA . PHE A 1 108 ? 6.297 -23.766 -4.012 1 85.06 108 PHE A CA 1
ATOM 801 C C . PHE A 1 108 ? 7.379 -24.719 -3.523 1 85.06 108 PHE A C 1
ATOM 803 O O . PHE A 1 108 ? 7.285 -25.922 -3.729 1 85.06 108 PHE A O 1
ATOM 810 N N . ILE A 1 109 ? 8.398 -24.141 -2.926 1 85.19 109 ILE A N 1
ATOM 811 C CA . ILE A 1 109 ? 9.484 -24.953 -2.396 1 85.19 109 ILE A CA 1
ATOM 812 C C . ILE A 1 109 ? 8.945 -25.906 -1.329 1 85.19 109 ILE A C 1
ATOM 814 O O . ILE A 1 109 ? 9.328 -27.078 -1.277 1 85.19 109 ILE A O 1
ATOM 818 N N . PHE A 1 110 ? 8.125 -25.375 -0.475 1 89.75 110 PHE A N 1
ATOM 819 C CA . PHE A 1 110 ? 7.5 -26.188 0.56 1 89.75 110 PHE A CA 1
ATOM 820 C C . PHE A 1 110 ? 6.734 -27.359 -0.056 1 89.75 110 PHE A C 1
ATOM 822 O O . PHE A 1 110 ? 6.883 -28.5 0.374 1 89.75 110 PHE A O 1
ATOM 829 N N . TYR A 1 111 ? 5.969 -27.109 -1.068 1 87.81 111 TYR A N 1
ATOM 830 C CA . TYR A 1 111 ? 5.164 -28.109 -1.753 1 87.81 111 TYR A CA 1
ATOM 831 C C . TYR A 1 111 ? 6.055 -29.156 -2.406 1 87.81 111 TYR A C 1
ATOM 833 O O . TYR A 1 111 ? 5.816 -30.359 -2.254 1 87.81 111 TYR A O 1
ATOM 841 N N . GLU A 1 112 ? 7.008 -28.75 -3.166 1 83 112 GLU A N 1
ATOM 842 C CA . GLU A 1 112 ? 7.93 -29.672 -3.826 1 83 112 GLU A CA 1
ATOM 843 C C . GLU A 1 112 ? 8.648 -30.547 -2.811 1 83 112 GLU A C 1
ATOM 845 O O . GLU A 1 112 ? 8.898 -31.734 -3.068 1 83 112 GLU A O 1
ATOM 850 N N . SER A 1 113 ? 9.016 -29.922 -1.719 1 85.19 113 SER A N 1
ATOM 851 C CA . SER A 1 113 ? 9.727 -30.672 -0.679 1 85.19 113 SER A CA 1
ATOM 852 C C . SER A 1 113 ? 8.844 -31.766 -0.086 1 85.19 113 SER A C 1
ATOM 854 O O . SER A 1 113 ? 9.328 -32.844 0.222 1 85.19 113 SER A O 1
ATOM 856 N N . ILE A 1 114 ? 7.629 -31.531 0.02 1 86.06 114 ILE A N 1
ATOM 857 C CA . ILE A 1 114 ? 6.691 -32.531 0.536 1 86.06 114 ILE A CA 1
ATOM 858 C C . ILE A 1 114 ? 6.543 -33.656 -0.469 1 86.06 114 ILE A C 1
ATOM 860 O O . ILE A 1 114 ? 6.477 -34.844 -0.084 1 86.06 114 ILE A O 1
ATOM 864 N N . LEU A 1 115 ? 6.473 -33.344 -1.737 1 82.88 115 LEU A N 1
ATOM 865 C CA . LEU A 1 115 ? 6.348 -34.375 -2.785 1 82.88 115 LEU A CA 1
ATOM 866 C C . LEU A 1 115 ? 7.582 -35.25 -2.828 1 82.88 115 LEU A C 1
ATOM 868 O O . LEU A 1 115 ? 7.48 -36.438 -3.131 1 82.88 115 LEU A O 1
ATOM 872 N N . LYS A 1 116 ? 8.719 -34.688 -2.592 1 77.44 116 LYS A N 1
ATOM 873 C CA . LYS A 1 116 ? 9.969 -35.438 -2.611 1 77.44 116 LYS A CA 1
ATOM 874 C C . LYS A 1 116 ? 9.992 -36.469 -1.505 1 77.44 116 LYS A C 1
ATOM 876 O O . LYS A 1 116 ? 10.711 -37.469 -1.604 1 77.44 116 LYS A O 1
ATOM 881 N N . PHE A 1 117 ? 9.312 -36.188 -0.53 1 75.38 117 PHE A N 1
ATOM 882 C CA . PHE A 1 117 ? 9.227 -37.188 0.524 1 75.38 117 PHE A CA 1
ATOM 883 C C . PHE A 1 117 ? 8.609 -38.469 -0.005 1 75.38 117 PHE A C 1
ATOM 885 O O . PHE A 1 117 ? 8.938 -39.562 0.46 1 75.38 117 PHE A O 1
ATOM 892 N N . LYS A 1 118 ? 7.754 -38.25 -0.965 1 70.69 118 LYS A N 1
ATOM 893 C CA . LYS A 1 118 ? 7.012 -39.406 -1.459 1 70.69 118 LYS A CA 1
ATOM 894 C C . LYS A 1 118 ? 7.738 -40.062 -2.631 1 70.69 118 LYS A C 1
ATOM 896 O O . LYS A 1 118 ? 7.473 -41.219 -2.963 1 70.69 118 LYS A O 1
ATOM 901 N N . GLN A 1 119 ? 8.531 -39.25 -3.414 1 63.22 119 GLN A N 1
ATOM 902 C CA . GLN A 1 119 ? 9.109 -39.781 -4.637 1 63.22 119 GLN A CA 1
ATOM 903 C C . GLN A 1 119 ? 10.531 -40.281 -4.402 1 63.22 119 GLN A C 1
ATOM 905 O O . GLN A 1 119 ? 11.352 -39.562 -3.83 1 63.22 119 GLN A O 1
ATOM 910 N N . ASP A 1 120 ? 10.789 -41.438 -4.273 1 54.56 120 ASP A N 1
ATOM 911 C CA . ASP A 1 120 ? 12.062 -42.125 -4.066 1 54.56 120 ASP A CA 1
ATOM 912 C C . ASP A 1 120 ? 13.117 -41.656 -5.062 1 54.56 120 ASP A C 1
ATOM 914 O O . ASP A 1 120 ? 14.305 -41.594 -4.75 1 54.56 120 ASP A O 1
ATOM 918 N N . ASP A 1 121 ? 12.883 -41.656 -6.535 1 50.09 121 ASP A N 1
ATOM 919 C CA . ASP A 1 121 ? 13.93 -41.938 -7.52 1 50.09 121 ASP A CA 1
ATOM 920 C C . ASP A 1 121 ? 14.328 -40.625 -8.242 1 50.09 121 ASP A C 1
ATOM 922 O O . ASP A 1 121 ? 14.797 -40.688 -9.383 1 50.09 121 ASP A O 1
ATOM 926 N N . ALA A 1 122 ? 14.18 -39.469 -7.848 1 52.5 122 ALA A N 1
ATOM 927 C CA . ALA A 1 122 ? 14.445 -38.562 -8.953 1 52.5 122 ALA A CA 1
ATOM 928 C C . ALA A 1 122 ? 15.945 -38.438 -9.203 1 52.5 122 ALA A C 1
ATOM 930 O O . ALA A 1 122 ? 16.703 -38.062 -8.297 1 52.5 122 ALA A O 1
ATOM 931 N N . ALA A 1 123 ? 16.469 -39.188 -10.195 1 47.53 123 ALA A N 1
ATOM 932 C CA . ALA A 1 123 ? 17.828 -39.094 -10.727 1 47.53 123 ALA A CA 1
ATOM 933 C C . ALA A 1 123 ? 18.156 -37.656 -11.117 1 47.53 123 ALA A C 1
ATOM 935 O O . ALA A 1 123 ? 17.469 -37.062 -11.945 1 47.53 123 ALA A O 1
ATOM 936 N N . ILE A 1 124 ? 18.625 -36.875 -10.281 1 51 124 ILE A N 1
ATOM 937 C CA . ILE A 1 124 ? 19.078 -35.531 -10.617 1 51 124 ILE A CA 1
ATOM 938 C C . ILE A 1 124 ? 20.219 -35.594 -11.625 1 51 124 ILE A C 1
ATOM 940 O O . ILE A 1 124 ? 21.25 -36.219 -11.359 1 51 124 ILE A O 1
ATOM 944 N N . ASP A 1 125 ? 19.969 -35.625 -12.859 1 49.19 125 ASP A N 1
ATOM 945 C CA . ASP A 1 125 ? 21.062 -35.531 -13.82 1 49.19 125 ASP A CA 1
ATOM 946 C C . ASP A 1 125 ? 22.016 -34.375 -13.453 1 49.19 125 ASP A C 1
ATOM 948 O O . ASP A 1 125 ? 21.688 -33.219 -13.602 1 49.19 125 ASP A O 1
ATOM 952 N N . VAL A 1 126 ? 22.984 -34.594 -12.656 1 54.69 126 VAL A N 1
ATOM 953 C CA . VAL A 1 126 ? 23.938 -33.844 -11.836 1 54.69 126 VAL A CA 1
ATOM 954 C C . VAL A 1 126 ? 24.969 -33.188 -12.734 1 54.69 126 VAL A C 1
ATOM 956 O O . VAL A 1 126 ? 25.547 -32.156 -12.375 1 54.69 126 VAL A O 1
ATOM 959 N N . GLY A 1 127 ? 25.234 -33.656 -14.016 1 54.84 127 GLY A N 1
ATOM 960 C CA . GLY A 1 127 ? 26.531 -33.25 -14.555 1 54.84 127 GLY A CA 1
ATOM 961 C C . GLY A 1 127 ? 26.609 -31.766 -14.859 1 54.84 127 GLY A C 1
ATOM 962 O O . GLY A 1 127 ? 27.281 -31.016 -14.141 1 54.84 127 GLY A O 1
ATOM 963 N N . ALA A 1 128 ? 26.266 -31.375 -16 1 54.66 128 ALA A N 1
ATOM 964 C CA . ALA A 1 128 ? 26.422 -30.016 -16.531 1 54.66 128 ALA A CA 1
ATOM 965 C C . ALA A 1 128 ? 25.641 -29.016 -15.672 1 54.66 128 ALA A C 1
ATOM 967 O O . ALA A 1 128 ? 26.078 -27.875 -15.484 1 54.66 128 ALA A O 1
ATOM 968 N N . SER A 1 129 ? 24.781 -29.484 -14.844 1 66.62 129 SER A N 1
ATOM 969 C CA . SER A 1 129 ? 23.859 -28.656 -14.055 1 66.62 129 SER A CA 1
ATOM 970 C C . SER A 1 129 ? 24.516 -28.219 -12.742 1 66.62 129 SER A C 1
ATOM 972 O O . SER A 1 129 ? 24.266 -27.109 -12.266 1 66.62 129 SER A O 1
ATOM 974 N N . LEU A 1 130 ? 25.672 -28.938 -12.562 1 75.56 130 LEU A N 1
ATOM 975 C CA . LEU A 1 130 ? 26.281 -28.656 -11.266 1 75.56 130 LEU A CA 1
ATOM 976 C C . LEU A 1 130 ? 27.219 -27.469 -11.367 1 75.56 130 LEU A C 1
ATOM 978 O O . LEU A 1 130 ? 27.281 -26.625 -10.453 1 75.56 130 LEU A O 1
ATOM 982 N N . TRP A 1 131 ? 27.938 -27.406 -12.484 1 77.62 131 TRP A N 1
ATOM 983 C CA . TRP A 1 131 ? 28.875 -26.297 -12.648 1 77.62 131 TRP A CA 1
ATOM 984 C C . TRP A 1 131 ? 28.141 -24.969 -12.742 1 77.62 131 TRP A C 1
ATOM 986 O O . TRP A 1 131 ? 28.562 -23.969 -12.148 1 77.62 131 TRP A O 1
ATOM 996 N N . VAL A 1 132 ? 27.141 -24.969 -13.508 1 77.12 132 VAL A N 1
ATOM 997 C CA . VAL A 1 132 ? 26.344 -23.75 -13.656 1 77.12 132 VAL A CA 1
ATOM 998 C C . VAL A 1 132 ? 25.75 -23.359 -12.312 1 77.12 132 VAL A C 1
ATOM 1000 O O . VAL A 1 132 ? 25.703 -22.172 -11.969 1 77.12 132 VAL A O 1
ATOM 1003 N N . MET A 1 133 ? 25.422 -24.328 -11.586 1 78.31 133 MET A N 1
ATOM 1004 C CA . MET A 1 133 ? 24.812 -24.062 -10.281 1 78.31 133 MET A CA 1
ATOM 1005 C C . MET A 1 133 ? 25.844 -23.484 -9.312 1 78.31 133 MET A C 1
ATOM 1007 O O . MET A 1 133 ? 25.547 -22.547 -8.57 1 78.31 133 MET A O 1
ATOM 1011 N N . CYS A 1 134 ? 27 -24.031 -9.375 1 84.88 134 CYS A N 1
ATOM 1012 C CA . CYS A 1 134 ? 28.047 -23.547 -8.5 1 84.88 134 CYS A CA 1
ATOM 1013 C C . CYS A 1 134 ? 28.438 -22.109 -8.859 1 84.88 134 CYS A C 1
ATOM 1015 O O . CYS A 1 134 ? 28.641 -21.281 -7.973 1 84.88 134 CYS A O 1
ATOM 1017 N N . PHE A 1 135 ? 28.516 -21.906 -10.141 1 85.19 135 PHE A N 1
ATOM 1018 C CA . PHE A 1 135 ? 28.812 -20.547 -10.594 1 85.19 135 PHE A CA 1
ATOM 1019 C C . PHE A 1 135 ? 27.719 -19.578 -10.156 1 85.19 135 PHE A C 1
ATOM 1021 O O . PHE A 1 135 ? 28.016 -18.484 -9.664 1 85.19 135 PHE A O 1
ATOM 1028 N N . SER A 1 136 ? 26.5 -19.938 -10.344 1 84.12 136 SER A N 1
ATOM 1029 C CA . SER A 1 136 ? 25.375 -19.109 -9.945 1 84.12 136 SER A CA 1
ATOM 1030 C C . SER A 1 136 ? 25.391 -18.812 -8.453 1 84.12 136 SER A C 1
ATOM 1032 O O . SER A 1 136 ? 25.031 -17.719 -8.016 1 84.12 136 SER A O 1
ATOM 1034 N N . LEU A 1 137 ? 25.891 -19.734 -7.723 1 88.56 137 LEU A N 1
ATOM 1035 C CA . LEU A 1 137 ? 25.953 -19.578 -6.273 1 88.56 137 LEU A CA 1
ATOM 1036 C C . LEU A 1 137 ? 26.953 -18.516 -5.879 1 88.56 137 LEU A C 1
ATOM 1038 O O . LEU A 1 137 ? 26.703 -17.719 -4.977 1 88.56 137 LEU A O 1
ATOM 1042 N N . VAL A 1 138 ? 28.031 -18.547 -6.539 1 90.69 138 VAL A N 1
ATOM 1043 C CA . VAL A 1 138 ? 29.078 -17.594 -6.215 1 90.69 138 VAL A CA 1
ATOM 1044 C C . VAL A 1 138 ? 28.641 -16.172 -6.586 1 90.69 138 VAL A C 1
ATOM 1046 O O . VAL A 1 138 ? 28.781 -15.25 -5.793 1 90.69 138 VAL A O 1
ATOM 1049 N N . VAL A 1 139 ? 28.109 -16.078 -7.766 1 90 139 VAL A N 1
ATOM 1050 C CA . VAL A 1 139 ? 27.688 -14.773 -8.258 1 90 139 VAL A CA 1
ATOM 1051 C C . VAL A 1 139 ? 26.547 -14.242 -7.391 1 90 139 VAL A C 1
ATOM 1053 O O . VAL A 1 139 ? 26.562 -13.078 -6.992 1 90 139 VAL A O 1
ATOM 1056 N N . THR A 1 140 ? 25.609 -15.039 -7.105 1 89.81 140 THR A N 1
ATOM 1057 C CA . THR A 1 140 ? 24.469 -14.625 -6.293 1 89.81 140 THR A CA 1
ATOM 1058 C C . THR A 1 140 ? 24.906 -14.32 -4.863 1 89.81 140 THR A C 1
ATOM 1060 O O . THR A 1 140 ? 24.391 -13.383 -4.242 1 89.81 140 THR A O 1
ATOM 1063 N N . GLY A 1 141 ? 25.828 -15.102 -4.391 1 93.44 141 GLY A N 1
ATOM 1064 C CA . GLY A 1 141 ? 26.359 -14.836 -3.061 1 93.44 141 GLY A CA 1
ATOM 1065 C C . GLY A 1 141 ? 27.016 -13.477 -2.939 1 93.44 141 GLY A C 1
ATOM 1066 O O . GLY A 1 141 ? 26.781 -12.758 -1.96 1 93.44 141 GLY A O 1
ATOM 1067 N N . ALA A 1 142 ? 27.766 -13.18 -3.928 1 93.38 142 ALA A N 1
ATOM 1068 C CA . ALA A 1 142 ? 28.406 -11.867 -3.961 1 93.38 142 ALA A CA 1
ATOM 1069 C C . ALA A 1 142 ? 27.375 -10.75 -4.051 1 93.38 142 ALA A C 1
ATOM 1071 O O . ALA A 1 142 ? 27.516 -9.711 -3.404 1 93.38 142 ALA A O 1
ATOM 1072 N N . LEU A 1 143 ? 26.406 -10.938 -4.773 1 92.19 143 LEU A N 1
ATOM 1073 C CA . LEU A 1 143 ? 25.344 -9.953 -4.934 1 92.19 143 LEU A CA 1
ATOM 1074 C C . LEU A 1 143 ? 24.594 -9.742 -3.621 1 92.19 143 LEU A C 1
ATOM 1076 O O . LEU A 1 143 ? 24.297 -8.609 -3.242 1 92.19 143 LEU A O 1
ATOM 1080 N N . ILE A 1 144 ? 24.328 -10.773 -2.955 1 93.88 144 ILE A N 1
ATOM 1081 C CA . ILE A 1 144 ? 23.609 -10.703 -1.688 1 93.88 144 ILE A CA 1
ATOM 1082 C C . ILE A 1 144 ? 24.406 -9.875 -0.685 1 93.88 144 ILE A C 1
ATOM 1084 O O . ILE A 1 144 ? 23.828 -9.039 0.027 1 93.88 144 ILE A O 1
ATOM 1088 N N . ALA A 1 145 ? 25.656 -10.133 -0.641 1 93.38 145 ALA A N 1
ATOM 1089 C CA . ALA A 1 145 ? 26.516 -9.383 0.266 1 93.38 145 ALA A CA 1
ATOM 1090 C C . ALA A 1 145 ? 26.484 -7.891 -0.053 1 93.38 145 ALA A C 1
ATOM 1092 O O . ALA A 1 145 ? 26.406 -7.059 0.852 1 93.38 145 ALA A O 1
ATOM 1093 N N . PHE A 1 146 ? 26.531 -7.648 -1.273 1 92.56 146 PHE A N 1
ATOM 1094 C CA . PHE A 1 146 ? 26.5 -6.258 -1.719 1 92.56 146 PHE A CA 1
ATOM 1095 C C . PHE A 1 146 ? 25.156 -5.621 -1.413 1 92.56 146 PHE A C 1
ATOM 1097 O O . PHE A 1 146 ? 25.094 -4.547 -0.811 1 92.56 146 PHE A O 1
ATOM 1104 N N . LEU A 1 147 ? 24.094 -6.266 -1.78 1 92.38 147 LEU A N 1
ATOM 1105 C CA . LEU A 1 147 ? 22.734 -5.766 -1.544 1 92.38 147 LEU A CA 1
ATOM 1106 C C . LEU A 1 147 ? 22.484 -5.57 -0.053 1 92.38 147 LEU A C 1
ATOM 1108 O O . LEU A 1 147 ? 21.938 -4.547 0.36 1 92.38 147 LEU A O 1
ATOM 1112 N N . SER A 1 148 ? 22.906 -6.512 0.711 1 92.88 148 SER A N 1
ATOM 1113 C CA . SER A 1 148 ? 22.688 -6.457 2.152 1 92.88 148 SER A CA 1
ATOM 1114 C C . SER A 1 148 ? 23.453 -5.297 2.787 1 92.88 148 SER A C 1
ATOM 1116 O O . SER A 1 148 ? 22.938 -4.625 3.682 1 92.88 148 SER A O 1
ATOM 1118 N N . SER A 1 149 ? 24.609 -5.047 2.334 1 92.69 149 SER A N 1
ATOM 1119 C CA . SER A 1 149 ? 25.406 -3.947 2.848 1 92.69 149 SER A CA 1
ATOM 1120 C C . SER A 1 149 ? 24.766 -2.6 2.549 1 92.69 149 SER A C 1
ATOM 1122 O O . SER A 1 149 ? 24.688 -1.734 3.426 1 92.69 149 SER A O 1
ATOM 1124 N N . VAL A 1 150 ? 24.312 -2.475 1.341 1 90.44 150 VAL A N 1
ATOM 1125 C CA . VAL A 1 150 ? 23.703 -1.214 0.933 1 90.44 150 VAL A CA 1
ATOM 1126 C C . VAL A 1 150 ? 22.344 -1.053 1.615 1 90.44 150 VAL A C 1
ATOM 1128 O O . VAL A 1 150 ? 21.969 0.05 2.025 1 90.44 150 VAL A O 1
ATOM 1131 N N . ALA A 1 151 ? 21.609 -2.115 1.758 1 89.75 151 ALA A N 1
ATOM 1132 C CA . ALA A 1 151 ? 20.297 -2.082 2.412 1 89.75 151 ALA A CA 1
ATOM 1133 C C . ALA A 1 151 ? 20.438 -1.641 3.867 1 89.75 151 ALA A C 1
ATOM 1135 O O . ALA A 1 151 ? 19.609 -0.875 4.363 1 89.75 151 ALA A O 1
ATOM 1136 N N . LYS A 1 152 ? 21.422 -2.115 4.5 1 87.5 152 LYS A N 1
ATOM 1137 C CA . LYS A 1 152 ? 21.641 -1.755 5.895 1 87.5 152 LYS A CA 1
ATOM 1138 C C . LYS A 1 152 ? 22 -0.277 6.031 1 87.5 152 LYS A C 1
ATOM 1140 O O . LYS A 1 152 ? 21.562 0.39 6.969 1 87.5 152 LYS A O 1
ATOM 1145 N N . ARG A 1 153 ? 22.719 0.234 5.113 1 84.75 153 ARG A N 1
ATOM 1146 C CA . ARG A 1 153 ? 23.172 1.62 5.148 1 84.75 153 ARG A CA 1
ATOM 1147 C C . ARG A 1 153 ? 22.031 2.576 4.777 1 84.75 153 ARG A C 1
ATOM 1149 O O . ARG A 1 153 ? 21.922 3.664 5.348 1 84.75 153 ARG A O 1
ATOM 1156 N N . THR A 1 154 ? 21.234 2.174 3.881 1 83.94 154 THR A N 1
ATOM 1157 C CA . THR A 1 154 ? 20.219 3.08 3.35 1 83.94 154 THR A CA 1
ATOM 1158 C C . THR A 1 154 ? 18.859 2.801 3.977 1 83.94 154 THR A C 1
ATOM 1160 O O . THR A 1 154 ? 17.938 3.609 3.857 1 83.94 154 THR A O 1
ATOM 1163 N N . ASP A 1 155 ? 18.672 1.674 4.641 1 85.19 155 ASP A N 1
ATOM 1164 C CA . ASP A 1 155 ? 17.406 1.225 5.211 1 85.19 155 ASP A CA 1
ATOM 1165 C C . ASP A 1 155 ? 16.297 1.228 4.16 1 85.19 155 ASP A C 1
ATOM 1167 O O . ASP A 1 155 ? 15.195 1.702 4.422 1 85.19 155 ASP A O 1
ATOM 1171 N N . ASN A 1 156 ? 16.656 0.851 3.002 1 89 156 ASN A N 1
ATOM 1172 C CA . ASN A 1 156 ? 15.75 0.837 1.859 1 89 156 ASN A CA 1
ATOM 1173 C C . ASN A 1 156 ? 15.008 -0.491 1.751 1 89 156 ASN A C 1
ATOM 1175 O O . ASN A 1 156 ? 15.633 -1.553 1.688 1 89 156 ASN A O 1
ATOM 1179 N N . LEU A 1 157 ? 13.734 -0.427 1.667 1 90.5 157 LEU A N 1
ATOM 1180 C CA . LEU A 1 157 ? 12.906 -1.63 1.691 1 90.5 157 LEU A CA 1
ATOM 1181 C C . LEU A 1 157 ? 13.031 -2.4 0.382 1 90.5 157 LEU A C 1
ATOM 1183 O O . LEU A 1 157 ? 12.945 -3.631 0.37 1 90.5 157 LEU A O 1
ATOM 1187 N N . ILE A 1 158 ? 13.234 -1.741 -0.699 1 91.75 158 ILE A N 1
ATOM 1188 C CA . ILE A 1 158 ? 13.391 -2.398 -1.991 1 91.75 158 ILE A CA 1
ATOM 1189 C C . ILE A 1 158 ? 14.648 -3.26 -1.986 1 91.75 158 ILE A C 1
ATOM 1191 O O . ILE A 1 158 ? 14.625 -4.41 -2.424 1 91.75 158 ILE A O 1
ATOM 1195 N N . LEU A 1 159 ? 15.711 -2.697 -1.466 1 92.19 159 LEU A N 1
ATOM 1196 C CA . LEU A 1 159 ? 16.969 -3.42 -1.412 1 92.19 159 LEU A CA 1
ATOM 1197 C C . LEU A 1 159 ? 16.891 -4.605 -0.458 1 92.19 159 LEU A C 1
ATOM 1199 O O . LEU A 1 159 ? 17.453 -5.664 -0.721 1 92.19 159 LEU A O 1
ATOM 1203 N N . ARG A 1 160 ? 16.219 -4.449 0.579 1 92.75 160 ARG A N 1
ATOM 1204 C CA . ARG A 1 160 ? 16.016 -5.562 1.501 1 92.75 160 ARG A CA 1
ATOM 1205 C C . ARG A 1 160 ? 15.211 -6.68 0.842 1 92.75 160 ARG A C 1
ATOM 1207 O O . ARG A 1 160 ? 15.516 -7.859 1.027 1 92.75 160 ARG A O 1
ATOM 1214 N N . ALA A 1 161 ? 14.195 -6.242 0.136 1 92.75 161 ALA A N 1
ATOM 1215 C CA . ALA A 1 161 ? 13.398 -7.223 -0.595 1 92.75 161 ALA A CA 1
ATOM 1216 C C . ALA A 1 161 ? 14.242 -7.953 -1.633 1 92.75 161 ALA A C 1
ATOM 1218 O O . ALA A 1 161 ? 14.148 -9.18 -1.766 1 92.75 161 ALA A O 1
ATOM 1219 N N . ASP A 1 162 ? 15.039 -7.227 -2.34 1 92.25 162 ASP A N 1
ATOM 1220 C CA . ASP A 1 162 ? 15.93 -7.824 -3.332 1 92.25 162 ASP A CA 1
ATOM 1221 C C . ASP A 1 162 ? 16.891 -8.82 -2.684 1 92.25 162 ASP A C 1
ATOM 1223 O O . ASP A 1 162 ? 17.094 -9.922 -3.203 1 92.25 162 ASP A O 1
ATOM 1227 N N . ALA A 1 163 ? 17.469 -8.398 -1.651 1 92.69 163 ALA A N 1
ATOM 1228 C CA . ALA A 1 163 ? 18.391 -9.273 -0.937 1 92.69 163 ALA A CA 1
ATOM 1229 C C . ALA A 1 163 ? 17.703 -10.562 -0.506 1 92.69 163 ALA A C 1
ATOM 1231 O O . ALA A 1 163 ? 18.266 -11.648 -0.662 1 92.69 163 ALA A O 1
ATOM 1232 N N . LEU A 1 164 ? 16.547 -10.43 0.028 1 91.44 164 LEU A N 1
ATOM 1233 C CA . LEU A 1 164 ? 15.812 -11.602 0.456 1 91.44 164 LEU A CA 1
ATOM 1234 C C . LEU A 1 164 ? 15.469 -12.492 -0.734 1 91.44 164 LEU A C 1
ATOM 1236 O O . LEU A 1 164 ? 15.523 -13.719 -0.635 1 91.44 164 LEU A O 1
ATOM 1240 N N . HIS A 1 165 ? 15.062 -11.867 -1.801 1 91.75 165 HIS A N 1
ATOM 1241 C CA . HIS A 1 165 ? 14.758 -12.594 -3.029 1 91.75 165 HIS A CA 1
ATOM 1242 C C . HIS A 1 165 ? 15.961 -13.414 -3.496 1 91.75 165 HIS A C 1
ATOM 1244 O O . HIS A 1 165 ? 15.836 -14.609 -3.752 1 91.75 165 HIS A O 1
ATOM 1250 N N . TYR A 1 166 ? 17.094 -12.828 -3.57 1 90.31 166 TYR A N 1
ATOM 1251 C CA . TYR A 1 166 ? 18.281 -13.523 -4.031 1 90.31 166 TYR A CA 1
ATOM 1252 C C . TYR A 1 166 ? 18.766 -14.523 -2.984 1 90.31 166 TYR A C 1
ATOM 1254 O O . TYR A 1 166 ? 19.359 -15.547 -3.326 1 90.31 166 TYR A O 1
ATOM 1262 N N . LYS A 1 167 ? 18.547 -14.242 -1.74 1 91.44 167 LYS A N 1
ATOM 1263 C CA . LYS A 1 167 ? 18.828 -15.227 -0.7 1 91.44 167 LYS A CA 1
ATOM 1264 C C . LYS A 1 167 ? 18.016 -16.5 -0.9 1 91.44 167 LYS A C 1
ATOM 1266 O O . LYS A 1 167 ? 18.516 -17.594 -0.687 1 91.44 167 LYS A O 1
ATOM 1271 N N . SER A 1 168 ? 16.75 -16.25 -1.243 1 88.56 168 SER A N 1
ATOM 1272 C CA . SER A 1 168 ? 15.906 -17.422 -1.517 1 88.56 168 SER A CA 1
ATOM 1273 C C . SER A 1 168 ? 16.5 -18.281 -2.627 1 88.56 168 SER A C 1
ATOM 1275 O O . SER A 1 168 ? 16.531 -19.5 -2.516 1 88.56 168 SER A O 1
ATOM 1277 N N . ASP A 1 169 ? 16.953 -17.641 -3.658 1 85.12 169 ASP A N 1
ATOM 1278 C CA . ASP A 1 169 ? 17.594 -18.359 -4.754 1 85.12 169 ASP A CA 1
ATOM 1279 C C . ASP A 1 169 ? 18.875 -19.047 -4.285 1 85.12 169 ASP A C 1
ATOM 1281 O O . ASP A 1 169 ? 19.141 -20.203 -4.641 1 85.12 169 ASP A O 1
ATOM 1285 N N . PHE A 1 170 ? 19.641 -18.375 -3.543 1 88.81 170 PHE A N 1
ATOM 1286 C CA . PHE A 1 170 ? 20.922 -18.859 -3.043 1 88.81 170 PHE A CA 1
ATOM 1287 C C . PHE A 1 170 ? 20.719 -20.094 -2.158 1 88.81 170 PHE A C 1
ATOM 1289 O O . PHE A 1 170 ? 21.359 -21.125 -2.371 1 88.81 170 PHE A O 1
ATOM 1296 N N . TYR A 1 171 ? 19.844 -20.031 -1.23 1 88.94 171 TYR A N 1
ATOM 1297 C CA . TYR A 1 171 ? 19.641 -21.109 -0.281 1 88.94 171 TYR A CA 1
ATOM 1298 C C . TYR A 1 171 ? 19 -22.312 -0.965 1 88.94 171 TYR A C 1
ATOM 1300 O O . TYR A 1 171 ? 19.312 -23.469 -0.625 1 88.94 171 TYR A O 1
ATOM 1308 N N . THR A 1 172 ? 18.156 -22.047 -1.905 1 82.31 172 THR A N 1
ATOM 1309 C CA . THR A 1 172 ? 17.547 -23.156 -2.637 1 82.31 172 THR A CA 1
ATOM 1310 C C . THR A 1 172 ? 18.594 -23.906 -3.441 1 82.31 172 THR A C 1
ATOM 1312 O O . THR A 1 172 ? 18.625 -25.141 -3.428 1 82.31 172 THR A O 1
ATOM 1315 N N . ASN A 1 173 ? 19.422 -23.188 -4.129 1 80.44 173 ASN A N 1
ATOM 1316 C CA . ASN A 1 173 ? 20.5 -23.812 -4.891 1 80.44 173 ASN A CA 1
ATOM 1317 C C . ASN A 1 173 ? 21.5 -24.516 -3.977 1 80.44 173 ASN A C 1
ATOM 1319 O O . ASN A 1 173 ? 21.969 -25.609 -4.289 1 80.44 173 ASN A O 1
ATOM 1323 N N . LEU A 1 174 ? 21.781 -23.891 -2.918 1 86.12 174 LEU A N 1
ATOM 1324 C CA . LEU A 1 174 ? 22.703 -24.484 -1.949 1 86.12 174 LEU A CA 1
ATOM 1325 C C . LEU A 1 174 ? 22.125 -25.781 -1.381 1 86.12 174 LEU A C 1
ATOM 1327 O O . LEU A 1 174 ? 22.859 -26.75 -1.18 1 86.12 174 LEU A O 1
ATOM 1331 N N . ALA A 1 175 ? 20.875 -25.766 -1.121 1 82.81 175 ALA A N 1
ATOM 1332 C CA . ALA A 1 175 ? 20.219 -26.953 -0.592 1 82.81 175 ALA A CA 1
ATOM 1333 C C . ALA A 1 175 ? 20.266 -28.109 -1.589 1 82.81 175 ALA A C 1
ATOM 1335 O O . ALA A 1 175 ? 20.5 -29.25 -1.205 1 82.81 175 ALA A O 1
ATOM 1336 N N . VAL A 1 176 ? 20.078 -27.812 -2.822 1 77.44 176 VAL A N 1
ATOM 1337 C CA . VAL A 1 176 ? 20.109 -28.844 -3.861 1 77.44 176 VAL A CA 1
ATOM 1338 C C . VAL A 1 176 ? 21.516 -29.438 -3.955 1 77.44 176 VAL A C 1
ATOM 1340 O O . VAL A 1 176 ? 21.672 -30.656 -4.012 1 77.44 176 VAL A O 1
ATOM 1343 N N . ILE A 1 177 ? 22.469 -28.562 -3.963 1 81.06 177 ILE A N 1
ATOM 1344 C CA . ILE A 1 177 ? 23.844 -29.031 -4.047 1 81.06 177 ILE A CA 1
ATOM 1345 C C . ILE A 1 177 ? 24.188 -29.859 -2.818 1 81.06 177 ILE A C 1
ATOM 1347 O O . ILE A 1 177 ? 24.781 -30.938 -2.936 1 81.06 177 ILE A O 1
ATOM 1351 N N . ALA A 1 178 ? 23.844 -29.391 -1.713 1 83.88 178 ALA A N 1
ATOM 1352 C CA . ALA A 1 178 ? 24.094 -30.109 -0.468 1 83.88 178 ALA A CA 1
ATOM 1353 C C . ALA A 1 178 ? 23.391 -31.469 -0.467 1 83.88 178 ALA A C 1
ATOM 1355 O O . ALA A 1 178 ? 23.969 -32.469 -0.04 1 83.88 178 ALA A O 1
ATOM 1356 N N . ALA A 1 179 ? 22.203 -31.453 -0.906 1 80.12 179 ALA A N 1
ATOM 1357 C CA . ALA A 1 179 ? 21.453 -32.688 -0.965 1 80.12 179 ALA A CA 1
ATOM 1358 C C . ALA A 1 179 ? 22.109 -33.719 -1.898 1 80.12 179 ALA A C 1
ATOM 1360 O O . ALA A 1 179 ? 22.203 -34.906 -1.585 1 80.12 179 ALA A O 1
ATOM 1361 N N . LEU A 1 180 ? 22.578 -33.219 -3.014 1 76.62 180 LEU A N 1
ATOM 1362 C CA . LEU A 1 180 ? 23.25 -34.094 -3.979 1 76.62 180 LEU A CA 1
ATOM 1363 C C . LEU A 1 180 ? 24.5 -34.719 -3.375 1 76.62 180 LEU A C 1
ATOM 1365 O O . LEU A 1 180 ? 24.781 -35.906 -3.584 1 76.62 180 LEU A O 1
ATOM 1369 N N . ILE A 1 181 ? 25.219 -33.938 -2.713 1 80.25 181 ILE A N 1
ATOM 1370 C CA . ILE A 1 181 ? 26.438 -34.406 -2.08 1 80.25 181 ILE A CA 1
ATOM 1371 C C . ILE A 1 181 ? 26.094 -35.438 -1.02 1 80.25 181 ILE A C 1
ATOM 1373 O O . ILE A 1 181 ? 26.719 -36.5 -0.965 1 80.25 181 ILE A O 1
ATOM 1377 N N . VAL A 1 182 ? 25.125 -35.156 -0.206 1 82.25 182 VAL A N 1
ATOM 1378 C CA . VAL A 1 182 ? 24.734 -36.062 0.878 1 82.25 182 VAL A CA 1
ATOM 1379 C C . VAL A 1 182 ? 24.172 -37.344 0.3 1 82.25 182 VAL A C 1
ATOM 1381 O O . VAL A 1 182 ? 24.469 -38.438 0.798 1 82.25 182 VAL A O 1
ATOM 1384 N N . ILE A 1 183 ? 23.406 -37.281 -0.733 1 76.88 183 ILE A N 1
ATOM 1385 C CA . ILE A 1 183 ? 22.812 -38.438 -1.365 1 76.88 183 ILE A CA 1
ATOM 1386 C C . ILE A 1 183 ? 23.906 -39.312 -1.983 1 76.88 183 ILE A C 1
ATOM 1388 O O . ILE A 1 183 ? 23.828 -40.562 -1.925 1 76.88 183 ILE A O 1
ATOM 1392 N N . LYS A 1 184 ? 24.844 -38.625 -2.527 1 77.62 184 LYS A N 1
ATOM 1393 C CA . LYS A 1 184 ? 25.938 -39.375 -3.146 1 77.62 184 LYS A CA 1
ATOM 1394 C C . LYS A 1 184 ? 26.688 -40.188 -2.111 1 77.62 184 LYS A C 1
ATOM 1396 O O . LYS A 1 184 ? 27.094 -41.344 -2.383 1 77.62 184 LYS A O 1
ATOM 1401 N N . PHE A 1 185 ? 26.75 -39.656 -0.964 1 82.69 185 PHE A N 1
ATOM 1402 C CA . PHE A 1 185 ? 27.547 -40.312 0.042 1 82.69 185 PHE A CA 1
ATOM 1403 C C . PHE A 1 185 ? 26.688 -41.219 0.928 1 82.69 185 PHE A C 1
ATOM 1405 O O . PHE A 1 185 ? 27.156 -42.219 1.446 1 82.69 185 PHE A O 1
ATOM 1412 N N . THR A 1 186 ? 25.5 -40.875 1.166 1 79.19 186 THR A N 1
ATOM 1413 C CA . THR A 1 186 ? 24.703 -41.594 2.148 1 79.19 186 THR A CA 1
ATOM 1414 C C . THR A 1 186 ? 23.531 -42.312 1.474 1 79.19 186 THR A C 1
ATOM 1416 O O . THR A 1 186 ? 22.953 -43.25 2.039 1 79.19 186 THR A O 1
ATOM 1419 N N . GLY A 1 187 ? 23.094 -41.875 0.367 1 72.94 187 GLY A N 1
ATOM 1420 C CA . GLY A 1 187 ? 21.938 -42.438 -0.329 1 72.94 187 GLY A CA 1
ATOM 1421 C C . GLY A 1 187 ? 20.609 -41.969 0.248 1 72.94 187 GLY A C 1
ATOM 1422 O O . GLY A 1 187 ? 19.547 -42.406 -0.222 1 72.94 187 GLY A O 1
ATOM 1423 N N . LEU A 1 188 ? 20.734 -41.219 1.259 1 76.44 188 LEU A N 1
ATOM 1424 C CA . LEU A 1 188 ? 19.516 -40.75 1.92 1 76.44 188 LEU A CA 1
ATOM 1425 C C . LEU A 1 188 ? 18.844 -39.656 1.125 1 76.44 188 LEU A C 1
ATOM 1427 O O . LEU A 1 188 ? 19.344 -38.531 1.088 1 76.44 188 LEU A O 1
ATOM 1431 N N . MET A 1 189 ? 17.75 -39.906 0.582 1 75.81 189 MET A N 1
ATOM 1432 C CA . MET A 1 189 ? 17.016 -39 -0.283 1 75.81 189 MET A CA 1
ATOM 1433 C C . MET A 1 189 ? 16.188 -38.031 0.542 1 75.81 189 MET A C 1
ATOM 1435 O O . MET A 1 189 ? 15.836 -36.938 0.067 1 75.81 189 MET A O 1
ATOM 1439 N N . ILE A 1 190 ? 16.016 -38.406 1.812 1 80 190 ILE A N 1
ATOM 1440 C CA . ILE A 1 190 ? 15.117 -37.625 2.664 1 80 190 ILE A CA 1
ATOM 1441 C C . ILE A 1 190 ? 15.758 -36.281 3.008 1 80 190 ILE A C 1
ATOM 1443 O O . ILE A 1 190 ? 15.062 -35.344 3.34 1 80 190 ILE A O 1
ATOM 1447 N N . VAL A 1 191 ? 17.062 -36.219 2.893 1 80.5 191 VAL A N 1
ATOM 1448 C CA . VAL A 1 191 ? 17.812 -35.031 3.256 1 80.5 191 VAL A CA 1
ATOM 1449 C C . VAL A 1 191 ? 17.391 -33.875 2.35 1 80.5 191 VAL A C 1
ATOM 1451 O O . VAL A 1 191 ? 17.266 -32.719 2.805 1 80.5 191 VAL A O 1
ATOM 1454 N N . ASP A 1 192 ? 17.094 -34.094 1.145 1 81.06 192 ASP A N 1
ATOM 1455 C CA . ASP A 1 192 ? 16.672 -33.062 0.188 1 81.06 192 ASP A CA 1
ATOM 1456 C C . ASP A 1 192 ? 15.336 -32.438 0.595 1 81.06 192 ASP A C 1
ATOM 1458 O O . ASP A 1 192 ? 15.188 -31.219 0.598 1 81.06 192 ASP A O 1
ATOM 1462 N N . ALA A 1 193 ? 14.477 -33.312 1.057 1 83.69 193 ALA A N 1
ATOM 1463 C CA . ALA A 1 193 ? 13.148 -32.875 1.463 1 83.69 193 ALA A CA 1
ATOM 1464 C C . ALA A 1 193 ? 13.219 -32.062 2.748 1 83.69 193 ALA A C 1
ATOM 1466 O O . ALA A 1 193 ? 12.57 -31 2.855 1 83.69 193 ALA A O 1
ATOM 1467 N N . VAL A 1 194 ? 14.016 -32.469 3.617 1 87.75 194 VAL A N 1
ATOM 1468 C CA . VAL A 1 194 ? 14.117 -31.812 4.91 1 87.75 194 VAL A CA 1
ATOM 1469 C C . VAL A 1 194 ? 14.75 -30.438 4.734 1 87.75 194 VAL A C 1
ATOM 1471 O O . VAL A 1 194 ? 14.273 -29.453 5.289 1 87.75 194 VAL A O 1
ATOM 1474 N N . LEU A 1 195 ? 15.82 -30.391 3.979 1 87.44 195 LEU A N 1
ATOM 1475 C CA . LEU A 1 195 ? 16.484 -29.125 3.727 1 87.44 195 LEU A CA 1
ATOM 1476 C C . LEU A 1 195 ? 15.555 -28.156 3.008 1 87.44 195 LEU A C 1
ATOM 1478 O O . LEU A 1 195 ? 15.539 -26.953 3.305 1 87.44 195 LEU A O 1
ATOM 1482 N N . GLY A 1 196 ? 14.789 -28.672 2.119 1 87.56 196 GLY A N 1
ATOM 1483 C CA . GLY A 1 196 ? 13.812 -27.844 1.422 1 87.56 196 GLY A CA 1
ATOM 1484 C C . GLY A 1 196 ? 12.766 -27.25 2.344 1 87.56 196 GLY A C 1
ATOM 1485 O O . GLY A 1 196 ? 12.414 -26.078 2.213 1 87.56 196 GLY A O 1
ATOM 1486 N N . LEU A 1 197 ? 12.391 -28 3.291 1 90.81 197 LEU A N 1
ATOM 1487 C CA . LEU A 1 197 ? 11.375 -27.547 4.234 1 90.81 197 LEU A CA 1
ATOM 1488 C C . LEU A 1 197 ? 11.938 -26.469 5.156 1 90.81 197 LEU A C 1
ATOM 1490 O O . LEU A 1 197 ? 11.273 -25.469 5.418 1 90.81 197 LEU A O 1
ATOM 1494 N N . ILE A 1 198 ? 13.094 -26.641 5.578 1 92.31 198 ILE A N 1
ATOM 1495 C CA . ILE A 1 198 ? 13.734 -25.688 6.477 1 92.31 198 ILE A CA 1
ATOM 1496 C C . ILE A 1 198 ? 13.938 -24.359 5.754 1 92.31 198 ILE A C 1
ATOM 1498 O O . ILE A 1 198 ? 13.594 -23.297 6.281 1 92.31 198 ILE A O 1
ATOM 1502 N N . ILE A 1 199 ? 14.43 -24.453 4.582 1 91.12 199 ILE A N 1
ATOM 1503 C CA . ILE A 1 199 ? 14.742 -23.25 3.816 1 91.12 199 ILE A CA 1
ATOM 1504 C C . ILE A 1 199 ? 13.445 -22.516 3.457 1 91.12 199 ILE A C 1
ATOM 1506 O O . ILE A 1 199 ? 13.375 -21.281 3.533 1 91.12 199 ILE A O 1
ATOM 1510 N N . SER A 1 200 ? 12.469 -23.281 3.066 1 93.56 200 SER A N 1
ATOM 1511 C CA . SER A 1 200 ? 11.195 -22.656 2.723 1 93.56 200 SER A CA 1
ATOM 1512 C C . SER A 1 200 ? 10.586 -21.953 3.924 1 93.56 200 SER A C 1
ATOM 1514 O O . SER A 1 200 ? 10.008 -20.859 3.783 1 93.56 200 SER A O 1
ATOM 1516 N N . GLY A 1 201 ? 10.703 -22.484 5.059 1 93.69 201 GLY A N 1
ATOM 1517 C CA . GLY A 1 201 ? 10.227 -21.844 6.27 1 93.69 201 GLY A CA 1
ATOM 1518 C C . GLY A 1 201 ? 10.953 -20.547 6.586 1 93.69 201 GLY A C 1
ATOM 1519 O O . GLY A 1 201 ? 10.328 -19.547 6.945 1 93.69 201 GLY A O 1
ATOM 1520 N N . TYR A 1 202 ? 12.242 -20.625 6.41 1 93.31 202 TYR A N 1
ATOM 1521 C CA . TYR A 1 202 ? 13.055 -19.438 6.66 1 93.31 202 TYR A CA 1
ATOM 1522 C C . TYR A 1 202 ? 12.688 -18.312 5.695 1 93.31 202 TYR A C 1
ATOM 1524 O O . TYR A 1 202 ? 12.523 -17.172 6.109 1 93.31 202 TYR A O 1
ATOM 1532 N N . ILE A 1 203 ? 12.531 -18.641 4.453 1 92.56 203 ILE A N 1
ATOM 1533 C CA . ILE A 1 203 ? 12.234 -17.656 3.42 1 92.56 203 ILE A CA 1
ATOM 1534 C C . ILE A 1 203 ? 10.852 -17.062 3.652 1 92.56 203 ILE A C 1
ATOM 1536 O O . ILE A 1 203 ? 10.664 -15.844 3.561 1 92.56 203 ILE A O 1
ATOM 1540 N N . ALA A 1 204 ? 9.961 -17.891 3.998 1 94.75 204 ALA A N 1
ATOM 1541 C CA . ALA A 1 204 ? 8.594 -17.438 4.254 1 94.75 204 ALA A CA 1
ATOM 1542 C C . ALA A 1 204 ? 8.555 -16.484 5.449 1 94.75 204 ALA A C 1
ATOM 1544 O O . ALA A 1 204 ? 7.91 -15.438 5.395 1 94.75 204 ALA A O 1
ATOM 1545 N N . HIS A 1 205 ? 9.227 -16.859 6.438 1 95.25 205 HIS A N 1
ATOM 1546 C CA . HIS A 1 205 ? 9.266 -16.031 7.641 1 95.25 205 HIS A CA 1
ATOM 1547 C C . HIS A 1 205 ? 9.883 -14.672 7.352 1 95.25 205 HIS A C 1
ATOM 1549 O O . HIS A 1 205 ? 9.344 -13.641 7.777 1 95.25 205 HIS A O 1
ATOM 1555 N N . SER A 1 206 ? 10.945 -14.695 6.66 1 93.94 206 SER A N 1
ATOM 1556 C CA . SER A 1 206 ? 11.633 -13.453 6.312 1 93.94 206 SER A CA 1
ATOM 1557 C C . SER A 1 206 ? 10.773 -12.586 5.406 1 93.94 206 SER A C 1
ATOM 1559 O O . SER A 1 206 ? 10.742 -11.359 5.555 1 93.94 206 SER A O 1
ATOM 1561 N N . ALA A 1 207 ? 10.094 -13.203 4.523 1 94.62 207 ALA A N 1
ATOM 1562 C CA . ALA A 1 207 ? 9.227 -12.469 3.598 1 94.62 207 ALA A CA 1
ATOM 1563 C C . ALA A 1 207 ? 8.047 -11.844 4.332 1 94.62 207 ALA A C 1
ATOM 1565 O O . ALA A 1 207 ? 7.684 -10.695 4.059 1 94.62 207 ALA A O 1
ATOM 1566 N N . VAL A 1 208 ? 7.562 -12.539 5.297 1 94.81 208 VAL A N 1
ATOM 1567 C CA . VAL A 1 208 ? 6.434 -12.031 6.07 1 94.81 208 VAL A CA 1
ATOM 1568 C C . VAL A 1 208 ? 6.871 -10.82 6.887 1 94.81 208 VAL A C 1
ATOM 1570 O O . VAL A 1 208 ? 6.137 -9.828 6.984 1 94.81 208 VAL A O 1
ATOM 1573 N N . ASN A 1 209 ? 8.008 -10.93 7.445 1 94.62 209 ASN A N 1
ATOM 1574 C CA . ASN A 1 209 ? 8.531 -9.797 8.203 1 94.62 209 ASN A CA 1
ATOM 1575 C C . ASN A 1 209 ? 8.734 -8.57 7.32 1 94.62 209 ASN A C 1
ATOM 1577 O O . ASN A 1 209 ? 8.438 -7.449 7.727 1 94.62 209 ASN A O 1
ATOM 1581 N N . LEU A 1 210 ? 9.234 -8.789 6.176 1 93.25 210 LEU A N 1
ATOM 1582 C CA . LEU A 1 210 ? 9.422 -7.703 5.215 1 93.25 210 LEU A CA 1
ATOM 1583 C C . LEU A 1 210 ? 8.086 -7.078 4.84 1 93.25 210 LEU A C 1
ATOM 1585 O O . LEU A 1 210 ? 7.969 -5.852 4.75 1 93.25 210 LEU A O 1
ATOM 1589 N N . MET A 1 211 ? 7.152 -7.895 4.664 1 94.31 211 MET A N 1
ATOM 1590 C CA . MET A 1 211 ? 5.824 -7.414 4.297 1 94.31 211 MET A CA 1
ATOM 1591 C C . MET A 1 211 ? 5.199 -6.621 5.438 1 94.31 211 MET A C 1
ATOM 1593 O O . MET A 1 211 ? 4.543 -5.602 5.207 1 94.31 211 MET A O 1
ATOM 1597 N N . LYS A 1 212 ? 5.41 -7.09 6.621 1 93.81 212 LYS A N 1
ATOM 1598 C CA . LYS A 1 212 ? 4.895 -6.375 7.785 1 93.81 212 LYS A CA 1
ATOM 1599 C C . LYS A 1 212 ? 5.473 -4.965 7.863 1 93.81 212 LYS A C 1
ATOM 1601 O O . LYS A 1 212 ? 4.754 -4.008 8.156 1 93.81 212 LYS A O 1
ATOM 1606 N N . GLU A 1 213 ? 6.688 -4.906 7.621 1 92.5 213 GLU A N 1
ATOM 1607 C CA . GLU A 1 213 ? 7.332 -3.598 7.637 1 92.5 213 GLU A CA 1
ATOM 1608 C C . GLU A 1 213 ? 6.805 -2.707 6.516 1 92.5 213 GLU A C 1
ATOM 1610 O O . GLU A 1 213 ? 6.598 -1.508 6.715 1 92.5 213 GLU A O 1
ATOM 1615 N N . SER A 1 214 ? 6.66 -3.283 5.352 1 93.5 214 SER A N 1
ATOM 1616 C CA . SER A 1 214 ? 6.109 -2.537 4.227 1 93.5 214 SER A CA 1
ATOM 1617 C C . SER A 1 214 ? 4.688 -2.068 4.512 1 93.5 214 SER A C 1
ATOM 1619 O O . SER A 1 214 ? 4.328 -0.93 4.199 1 93.5 214 SER A O 1
ATOM 1621 N N . PHE A 1 215 ? 3.947 -2.914 5.199 1 92.5 215 PHE A N 1
ATOM 1622 C CA . PHE A 1 215 ? 2.586 -2.586 5.609 1 92.5 215 PHE A CA 1
ATOM 1623 C C . PHE A 1 215 ? 2.58 -1.415 6.582 1 92.5 215 PHE A C 1
ATOM 1625 O O . PHE A 1 215 ? 1.734 -0.522 6.484 1 92.5 215 PHE A O 1
ATOM 1632 N N . ALA A 1 216 ? 3.418 -1.461 7.434 1 91.69 216 ALA A N 1
ATOM 1633 C CA . ALA A 1 216 ? 3.5 -0.416 8.453 1 91.69 216 ALA A CA 1
ATOM 1634 C C . ALA A 1 216 ? 3.752 0.949 7.812 1 91.69 216 ALA A C 1
ATOM 1636 O O . ALA A 1 216 ? 3.139 1.945 8.203 1 91.69 216 ALA A O 1
ATOM 1637 N N . VAL A 1 217 ? 4.578 1.001 6.828 1 91.12 217 VAL A N 1
ATOM 1638 C CA . VAL A 1 217 ? 4.906 2.248 6.145 1 91.12 217 VAL A CA 1
ATOM 1639 C C . VAL A 1 217 ? 3.697 2.736 5.352 1 91.12 217 VAL A C 1
ATOM 1641 O O . VAL A 1 217 ? 3.357 3.922 5.391 1 91.12 217 VAL A O 1
ATOM 1644 N N . LEU A 1 218 ? 3.076 1.789 4.707 1 91.75 218 LEU A N 1
ATOM 1645 C CA . LEU A 1 218 ? 1.953 2.146 3.848 1 91.75 218 LEU A CA 1
ATOM 1646 C C . LEU A 1 218 ? 0.757 2.604 4.676 1 91.75 218 LEU A C 1
ATOM 1648 O O . LEU A 1 218 ? -0.044 3.422 4.219 1 91.75 218 LEU A O 1
ATOM 1652 N N . LEU A 1 219 ? 0.67 2.133 5.91 1 90.56 219 LEU A N 1
ATOM 1653 C CA . LEU A 1 219 ? -0.438 2.49 6.785 1 90.56 219 LEU A CA 1
ATOM 1654 C C . LEU A 1 219 ? -0.065 3.668 7.68 1 90.56 219 LEU A C 1
ATOM 1656 O O . LEU A 1 219 ? -0.801 4.004 8.609 1 90.56 219 LEU A O 1
ATOM 1660 N N . ASP A 1 220 ? 1.026 4.199 7.402 1 90.94 220 ASP A N 1
ATOM 1661 C CA . ASP A 1 220 ? 1.47 5.398 8.102 1 90.94 220 ASP A CA 1
ATOM 1662 C C . ASP A 1 220 ? 1.704 5.113 9.586 1 90.94 220 ASP A C 1
ATOM 1664 O O . ASP A 1 220 ? 1.189 5.828 10.453 1 90.94 220 ASP A O 1
ATOM 1668 N N . ARG A 1 221 ? 2.449 4.152 9.836 1 91.25 221 ARG A N 1
ATOM 1669 C CA . ARG A 1 221 ? 2.809 3.867 11.219 1 91.25 221 ARG A CA 1
ATOM 1670 C C . ARG A 1 221 ? 3.594 5.02 11.836 1 91.25 221 ARG A C 1
ATOM 1672 O O . ARG A 1 221 ? 4.395 5.664 11.156 1 91.25 221 ARG A O 1
ATOM 1679 N N . ALA A 1 222 ? 3.375 5.238 13.094 1 93.81 222 ALA A N 1
ATOM 1680 C CA . ALA A 1 222 ? 4.047 6.312 13.82 1 93.81 222 ALA A CA 1
ATOM 1681 C C . ALA A 1 222 ? 5.539 6.02 13.977 1 93.81 222 ALA A C 1
ATOM 1683 O O . ALA A 1 222 ? 5.977 4.879 13.797 1 93.81 222 ALA A O 1
ATOM 1684 N N . LEU A 1 223 ? 6.258 7.07 14.305 1 94.19 223 LEU A N 1
ATOM 1685 C CA . LEU A 1 223 ? 7.684 6.934 14.578 1 94.19 223 LEU A CA 1
ATOM 1686 C C . LEU A 1 223 ? 7.918 6.082 15.82 1 94.19 223 LEU A C 1
ATOM 1688 O O . LEU A 1 223 ? 6.98 5.781 16.562 1 94.19 223 LEU A O 1
ATOM 1692 N N . GLU A 1 224 ? 9.148 5.676 16 1 92.88 224 GLU A N 1
ATOM 1693 C CA . GLU A 1 224 ? 9.516 4.879 17.172 1 92.88 224 GLU A CA 1
ATOM 1694 C C . GLU A 1 224 ? 9.203 5.625 18.453 1 92.88 224 GLU A C 1
ATOM 1696 O O . GLU A 1 224 ? 9.406 6.836 18.547 1 92.88 224 GLU A O 1
ATOM 1701 N N . PRO A 1 225 ? 8.766 4.91 19.438 1 94.06 225 PRO A N 1
ATOM 1702 C CA . PRO A 1 225 ? 8.383 5.535 20.703 1 94.06 225 PRO A CA 1
ATOM 1703 C C . PRO A 1 225 ? 9.5 6.367 21.328 1 94.06 225 PRO A C 1
ATOM 1705 O O . PRO A 1 225 ? 9.242 7.438 21.891 1 94.06 225 PRO A O 1
ATOM 1708 N N . ALA A 1 226 ? 10.695 5.906 21.188 1 94.56 226 ALA A N 1
ATOM 1709 C CA . ALA A 1 226 ? 11.828 6.641 21.75 1 94.56 226 ALA A CA 1
ATOM 1710 C C . ALA A 1 226 ? 11.977 8.008 21.078 1 94.56 226 ALA A C 1
ATOM 1712 O O . ALA A 1 226 ? 12.266 9 21.75 1 94.56 226 ALA A O 1
ATOM 1713 N N . MET A 1 227 ? 11.805 8.023 19.781 1 94.62 227 MET A N 1
ATOM 1714 C CA . MET A 1 227 ? 11.891 9.281 19.047 1 94.62 227 MET A CA 1
ATOM 1715 C C . MET A 1 227 ? 10.742 10.211 19.422 1 94.62 227 MET A C 1
ATOM 1717 O O . MET A 1 227 ? 10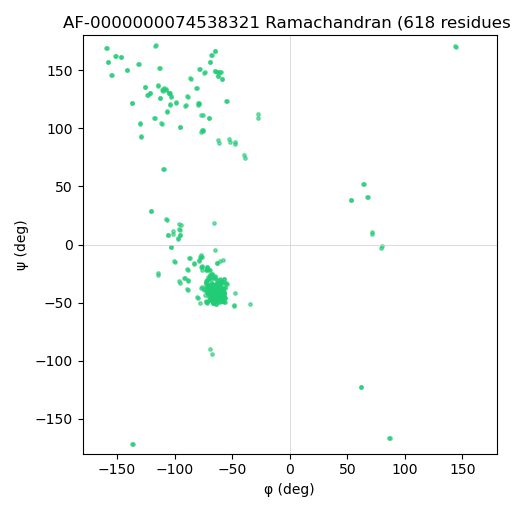.945 11.414 19.594 1 94.62 227 MET A O 1
ATOM 1721 N N . ILE A 1 228 ? 9.594 9.648 19.547 1 95.69 228 ILE A N 1
ATOM 1722 C CA . ILE A 1 228 ? 8.406 10.422 19.906 1 95.69 228 ILE A CA 1
ATOM 1723 C C . ILE A 1 228 ? 8.594 11.055 21.281 1 95.69 228 ILE A C 1
ATOM 1725 O O . ILE A 1 228 ? 8.289 12.234 21.484 1 95.69 228 ILE A O 1
ATOM 1729 N N . GLU A 1 229 ? 9.078 10.297 22.188 1 96 229 GLU A N 1
ATOM 1730 C CA . GLU A 1 229 ? 9.312 10.797 23.547 1 96 229 GLU A CA 1
ATOM 1731 C C . GLU A 1 229 ? 10.352 11.914 23.547 1 96 229 GLU A C 1
ATOM 1733 O O . GLU A 1 229 ? 10.203 12.906 24.266 1 96 229 GLU A O 1
ATOM 1738 N N . ALA A 1 230 ? 11.344 11.75 22.781 1 96.81 230 ALA A N 1
ATOM 1739 C CA . ALA A 1 230 ? 12.359 12.789 22.656 1 96.81 230 ALA A CA 1
ATOM 1740 C C . ALA A 1 230 ? 11.766 14.086 22.125 1 96.81 230 ALA A C 1
ATOM 1742 O O . ALA A 1 230 ? 12.094 15.172 22.609 1 96.81 230 ALA A O 1
ATOM 1743 N N . ILE A 1 231 ? 10.922 13.945 21.141 1 96.44 231 ILE A N 1
ATOM 1744 C CA . ILE A 1 231 ? 10.281 15.102 20.547 1 96.44 231 ILE A CA 1
ATOM 1745 C C . ILE A 1 231 ? 9.359 15.773 21.562 1 96.44 231 ILE A C 1
ATOM 1747 O O . ILE A 1 231 ? 9.352 17 21.688 1 96.44 231 ILE A O 1
ATOM 1751 N N . LYS A 1 232 ? 8.609 14.992 22.297 1 96.62 232 LYS A N 1
ATOM 1752 C CA . LYS A 1 232 ? 7.742 15.531 23.344 1 96.62 232 LYS A CA 1
ATOM 1753 C C . LYS A 1 232 ? 8.547 16.328 24.359 1 96.62 232 LYS A C 1
ATOM 1755 O O . LYS A 1 232 ? 8.133 17.422 24.781 1 96.62 232 LYS A O 1
ATOM 1760 N N . ASN A 1 233 ? 9.648 15.82 24.719 1 96.94 233 ASN A N 1
ATOM 1761 C CA . ASN A 1 233 ? 10.516 16.484 25.688 1 96.94 233 ASN A CA 1
ATOM 1762 C C . ASN A 1 233 ? 11.07 17.797 25.125 1 96.94 233 ASN A C 1
ATOM 1764 O O . ASN A 1 233 ? 11.211 18.781 25.859 1 96.94 233 ASN A O 1
ATOM 1768 N N . MET A 1 234 ? 11.383 17.781 23.891 1 96.62 234 MET A N 1
ATOM 1769 C CA . MET A 1 234 ? 11.867 19 23.25 1 96.62 234 MET A CA 1
ATOM 1770 C C . MET A 1 234 ? 10.781 20.078 23.234 1 96.62 234 MET A C 1
ATOM 1772 O O . MET A 1 234 ? 11.062 21.25 23.453 1 96.62 234 MET A O 1
ATOM 1776 N N . ILE A 1 235 ? 9.555 19.672 22.969 1 96.5 235 ILE A N 1
ATOM 1777 C CA . ILE A 1 235 ? 8.422 20.594 22.969 1 96.5 235 ILE A CA 1
ATOM 1778 C C . ILE A 1 235 ? 8.227 21.172 24.359 1 96.5 235 ILE A C 1
ATOM 1780 O O . ILE A 1 235 ? 8.078 22.375 24.531 1 96.5 235 ILE A O 1
ATOM 1784 N N . LYS A 1 236 ? 8.312 20.312 25.359 1 96 236 LYS A N 1
ATOM 1785 C CA . LYS A 1 236 ? 8.078 20.688 26.75 1 96 236 LYS A CA 1
ATOM 1786 C C . LYS A 1 236 ? 9.188 21.594 27.266 1 96 236 LYS A C 1
ATOM 1788 O O . LYS A 1 236 ? 8.984 22.359 28.219 1 96 236 LYS A O 1
ATOM 1793 N N . SER A 1 237 ? 10.289 21.578 26.703 1 95.31 237 SER A N 1
ATOM 1794 C CA . SER A 1 237 ? 11.438 22.375 27.141 1 95.31 237 SER A CA 1
ATOM 1795 C C . SER A 1 237 ? 11.289 23.828 26.734 1 95.31 237 SER A C 1
ATOM 1797 O O . SER A 1 237 ? 11.984 24.703 27.266 1 95.31 237 SER A O 1
ATOM 1799 N N . LYS A 1 238 ? 10.422 24.078 25.766 1 95.31 238 LYS A N 1
ATOM 1800 C CA . LYS A 1 238 ? 10.172 25.453 25.359 1 95.31 238 LYS A CA 1
ATOM 1801 C C . LYS A 1 238 ? 9.234 26.156 26.328 1 95.31 238 LYS A C 1
ATOM 1803 O O . LYS A 1 238 ? 8.047 25.828 26.391 1 95.31 238 LYS A O 1
ATOM 1808 N N . LYS A 1 239 ? 9.602 27.203 26.922 1 94.12 239 LYS A N 1
ATOM 1809 C CA . LYS A 1 239 ? 8.844 27.906 27.953 1 94.12 239 LYS A CA 1
ATOM 1810 C C . LYS A 1 239 ? 7.621 28.594 27.375 1 94.12 239 LYS A C 1
ATOM 1812 O O . LYS A 1 239 ? 6.609 28.766 28.047 1 94.12 239 LYS A O 1
ATOM 1817 N N . GLU A 1 240 ? 7.719 28.969 26.141 1 94.06 240 GLU A N 1
ATOM 1818 C CA . GLU A 1 240 ? 6.652 29.734 25.5 1 94.06 240 GLU A CA 1
ATOM 1819 C C . GLU A 1 240 ? 5.473 28.844 25.125 1 94.06 240 GLU A C 1
ATOM 1821 O O . GLU A 1 240 ? 4.367 29.328 24.891 1 94.06 240 GLU A O 1
ATOM 1826 N N . ILE A 1 241 ? 5.727 27.531 25.047 1 94.75 241 ILE A N 1
ATOM 1827 C CA . ILE A 1 241 ? 4.676 26.578 24.703 1 94.75 241 ILE A CA 1
ATOM 1828 C C . ILE A 1 241 ? 3.984 26.078 25.969 1 94.75 241 ILE A C 1
ATOM 1830 O O . ILE A 1 241 ? 4.613 25.438 26.812 1 94.75 241 ILE A O 1
ATOM 1834 N N . LEU A 1 242 ? 2.705 26.312 26.094 1 93.19 242 LEU A N 1
ATOM 1835 C CA . LEU A 1 242 ? 1.944 25.969 27.281 1 93.19 242 LEU A CA 1
ATOM 1836 C C . LEU A 1 242 ? 1.589 24.484 27.281 1 93.19 242 LEU A C 1
ATOM 1838 O O . LEU A 1 242 ? 1.645 23.828 28.328 1 93.19 242 LEU A O 1
ATOM 1842 N N . SER A 1 243 ? 1.133 24.062 26.156 1 93.12 243 SER A N 1
ATOM 1843 C CA . SER A 1 243 ? 0.755 22.672 25.938 1 93.12 243 SER A CA 1
ATOM 1844 C C . SER A 1 243 ? 0.757 22.312 24.453 1 93.12 243 SER A C 1
ATOM 1846 O O . SER A 1 243 ? 1.006 23.172 23.609 1 93.12 243 SER A O 1
ATOM 1848 N N . PHE A 1 244 ? 0.657 21.062 24.188 1 93.25 244 PHE A N 1
ATOM 1849 C CA . PHE A 1 244 ? 0.536 20.609 22.797 1 93.25 244 PHE A CA 1
ATOM 1850 C C . PHE A 1 244 ? -0.442 19.453 22.688 1 93.25 244 PHE A C 1
ATOM 1852 O O . PHE A 1 244 ? -0.717 18.766 23.672 1 93.25 244 PHE A O 1
ATOM 1859 N N . HIS A 1 245 ? -1.096 19.328 21.578 1 90.38 245 HIS A N 1
ATOM 1860 C CA . HIS A 1 245 ? -1.993 18.203 21.328 1 90.38 245 HIS A CA 1
ATOM 1861 C C . HIS A 1 245 ? -1.982 17.812 19.859 1 90.38 245 HIS A C 1
ATOM 1863 O O . HIS A 1 245 ? -1.399 18.516 19.031 1 90.38 245 HIS A O 1
ATOM 1869 N N . TYR A 1 246 ? -2.453 16.578 19.562 1 88.75 246 TYR A N 1
ATOM 1870 C CA . TYR A 1 246 ? -2.586 16.031 18.203 1 88.75 246 TYR A CA 1
ATOM 1871 C C . TYR A 1 246 ? -1.219 15.812 17.578 1 88.75 246 TYR A C 1
ATOM 1873 O O . TYR A 1 246 ? -0.993 16.188 16.422 1 88.75 246 TYR A O 1
ATOM 1881 N N . LEU A 1 247 ? -0.295 15.312 18.406 1 92.19 247 LEU A N 1
ATOM 1882 C CA . LEU A 1 247 ? 1.001 14.922 17.859 1 92.19 247 LEU A CA 1
ATOM 1883 C C . LEU A 1 247 ? 0.872 13.68 16.984 1 92.19 247 LEU A C 1
ATOM 1885 O O . LEU A 1 247 ? 0.58 12.594 17.469 1 92.19 247 LEU A O 1
ATOM 1889 N N . ALA A 1 248 ? 1.013 13.859 15.734 1 92.38 248 ALA A N 1
ATOM 1890 C CA . ALA A 1 248 ? 0.917 12.773 14.766 1 92.38 248 ALA A CA 1
ATOM 1891 C C . ALA A 1 248 ? 2.201 12.648 13.953 1 92.38 248 ALA A C 1
ATOM 1893 O O . ALA A 1 248 ? 2.729 13.648 13.461 1 92.38 248 ALA A O 1
ATOM 1894 N N . THR A 1 249 ? 2.686 11.453 13.891 1 93.94 249 THR A N 1
ATOM 1895 C CA . THR A 1 249 ? 3.926 11.211 13.164 1 93.94 249 THR A CA 1
ATOM 1896 C C . THR A 1 249 ? 3.775 10.031 12.203 1 93.94 249 THR A C 1
ATOM 1898 O O . THR A 1 249 ? 2.889 9.195 12.375 1 93.94 249 THR A O 1
ATOM 1901 N N . ARG A 1 250 ? 4.555 10.055 11.242 1 91.88 250 ARG A N 1
ATOM 1902 C CA . ARG A 1 250 ? 4.664 8.938 10.312 1 91.88 250 ARG A CA 1
ATOM 1903 C C . ARG A 1 250 ? 6 8.961 9.578 1 91.88 250 ARG A C 1
ATOM 1905 O O . ARG A 1 250 ? 6.645 10.008 9.492 1 91.88 250 ARG A O 1
ATOM 1912 N N . ARG A 1 251 ? 6.352 7.809 9.117 1 88.88 251 ARG A N 1
ATOM 1913 C CA . ARG A 1 251 ? 7.613 7.711 8.383 1 88.88 251 ARG A CA 1
ATOM 1914 C C . ARG A 1 251 ? 7.402 7.078 7.016 1 88.88 251 ARG A C 1
ATOM 1916 O O . ARG A 1 251 ? 6.625 6.129 6.875 1 88.88 251 ARG A O 1
ATOM 1923 N N . SER A 1 252 ? 7.98 7.621 6.027 1 84.62 252 SER A N 1
ATOM 1924 C CA . SER A 1 252 ? 8.039 7.082 4.672 1 84.62 252 SER A CA 1
ATOM 1925 C C . SER A 1 252 ? 9.461 7.086 4.137 1 84.62 252 SER A C 1
ATOM 1927 O O . SER A 1 252 ? 9.961 8.117 3.682 1 84.62 252 SER A O 1
ATOM 1929 N N . GLY A 1 253 ? 10.055 5.918 4.121 1 79.44 253 GLY A N 1
ATOM 1930 C CA . GLY A 1 253 ? 11.461 5.875 3.768 1 79.44 253 GLY A CA 1
ATOM 1931 C C . GLY A 1 253 ? 12.344 6.645 4.734 1 79.44 253 GLY A C 1
ATOM 1932 O O . GLY A 1 253 ? 12.289 6.418 5.945 1 79.44 253 GLY A O 1
ATOM 1933 N N . GLU A 1 254 ? 13.07 7.609 4.18 1 81.06 254 GLU A N 1
ATOM 1934 C CA . GLU A 1 254 ? 13.969 8.406 5.008 1 81.06 254 GLU A CA 1
ATOM 1935 C C . GLU A 1 254 ? 13.312 9.727 5.418 1 81.06 254 GLU A C 1
ATOM 1937 O O . GLU A 1 254 ? 13.93 10.547 6.098 1 81.06 254 GLU A O 1
ATOM 1942 N N . THR A 1 255 ? 12.117 9.867 5.078 1 86.44 255 THR A N 1
ATOM 1943 C CA . THR A 1 255 ? 11.414 11.109 5.402 1 86.44 255 THR A CA 1
ATOM 1944 C C . THR A 1 255 ? 10.453 10.891 6.562 1 86.44 255 THR A C 1
ATOM 1946 O O . THR A 1 255 ? 9.664 9.945 6.555 1 86.44 255 THR A O 1
ATOM 1949 N N . CYS A 1 256 ? 10.57 11.773 7.508 1 91.94 256 CYS A N 1
ATOM 1950 C CA . CYS A 1 256 ? 9.664 11.758 8.648 1 91.94 256 CYS A CA 1
ATOM 1951 C C . CYS A 1 256 ? 8.68 12.922 8.578 1 91.94 256 CYS A C 1
ATOM 1953 O O . CYS A 1 256 ? 9.055 14.039 8.234 1 91.94 256 CYS A O 1
ATOM 1955 N N . PHE A 1 257 ? 7.488 12.602 8.812 1 91.56 257 PHE A N 1
ATOM 1956 C CA . PHE A 1 257 ? 6.434 13.609 8.859 1 91.56 257 PHE A CA 1
ATOM 1957 C C . PHE A 1 257 ? 5.934 13.797 10.289 1 91.56 257 PHE A C 1
ATOM 1959 O O . PHE A 1 257 ? 5.723 12.82 11.008 1 91.56 257 PHE A O 1
ATOM 1966 N N . LEU A 1 258 ? 5.797 15.031 10.68 1 94.06 258 LEU A N 1
ATOM 1967 C CA . LEU A 1 258 ? 5.355 15.352 12.031 1 94.06 258 LEU A CA 1
ATOM 1968 C C . LEU A 1 258 ? 4.328 16.484 12.016 1 94.06 258 LEU A C 1
ATOM 1970 O O . LEU A 1 258 ? 4.543 17.516 11.375 1 94.06 258 LEU A O 1
ATOM 1974 N N . GLY A 1 259 ? 3.193 16.219 12.523 1 92.69 259 GLY A N 1
ATOM 1975 C CA . GLY A 1 259 ? 2.178 17.234 12.773 1 92.69 259 GLY A CA 1
ATOM 1976 C C . GLY A 1 259 ? 1.892 17.438 14.25 1 92.69 259 GLY A C 1
ATOM 1977 O O . GLY A 1 259 ? 1.836 16.469 15.016 1 92.69 259 GLY A O 1
ATOM 1978 N N . VAL A 1 260 ? 1.775 18.688 14.648 1 93.75 260 VAL A N 1
ATOM 1979 C CA . VAL A 1 260 ? 1.517 18.953 16.062 1 93.75 260 VAL A CA 1
ATOM 1980 C C . VAL A 1 260 ? 0.827 20.312 16.219 1 93.75 260 VAL A C 1
ATOM 1982 O O . VAL A 1 260 ? 1.022 21.203 15.398 1 93.75 260 VAL A O 1
ATOM 1985 N N . HIS A 1 261 ? -0.019 20.391 17.156 1 93.44 261 HIS A N 1
ATOM 1986 C CA . HIS A 1 261 ? -0.591 21.672 17.578 1 93.44 261 HIS A CA 1
ATOM 1987 C C . HIS A 1 261 ? 0.12 22.203 18.828 1 93.44 261 HIS A C 1
ATOM 1989 O O . HIS A 1 261 ? 0.158 21.531 19.859 1 93.44 261 HIS A O 1
ATOM 1995 N N . LEU A 1 262 ? 0.636 23.344 18.703 1 94.44 262 LEU A N 1
ATOM 1996 C CA . LEU A 1 262 ? 1.311 24 19.812 1 94.44 262 LEU A CA 1
ATOM 1997 C C . LEU A 1 262 ? 0.438 25.109 20.406 1 94.44 262 LEU A C 1
ATOM 1999 O O . LEU A 1 262 ? -0.052 25.969 19.672 1 94.44 262 LEU A O 1
ATOM 2003 N N . VAL A 1 263 ? 0.308 25.078 21.672 1 93.88 263 VAL A N 1
ATOM 2004 C CA . VAL A 1 263 ? -0.561 26.047 22.328 1 93.88 263 VAL A CA 1
ATOM 2005 C C . VAL A 1 263 ? 0.282 27.141 22.984 1 93.88 263 VAL A C 1
ATOM 2007 O O . VAL A 1 263 ? 1.223 26.844 23.719 1 93.88 263 VAL A O 1
ATOM 2010 N N . PHE A 1 264 ? -0.061 28.344 22.656 1 94.62 264 PHE A N 1
ATOM 2011 C CA . PHE A 1 264 ? 0.626 29.516 23.188 1 94.62 264 PHE A CA 1
ATOM 2012 C C . PHE A 1 264 ? -0.323 30.375 24.016 1 94.62 264 PHE A C 1
ATOM 2014 O O . PHE A 1 264 ? -1.511 30.062 24.125 1 94.62 264 PHE A O 1
ATOM 2021 N N . GLU A 1 265 ? 0.32 31.391 24.703 1 91.69 265 GLU A N 1
ATOM 2022 C CA . GLU A 1 265 ? -0.504 32.375 25.391 1 91.69 265 GLU A CA 1
ATOM 2023 C C . GLU A 1 265 ? -1.382 33.156 24.422 1 91.69 265 GLU A C 1
ATOM 2025 O O . GLU A 1 265 ? -0.966 33.438 23.297 1 91.69 265 GLU A O 1
ATOM 2030 N N . ARG A 1 266 ? -2.451 33.531 24.812 1 88.56 266 ARG A N 1
ATOM 2031 C CA . ARG A 1 266 ? -3.484 34.125 23.969 1 88.56 266 ARG A CA 1
ATOM 2032 C C . ARG A 1 266 ? -2.969 35.406 23.297 1 88.56 266 ARG A C 1
ATOM 2034 O O . ARG A 1 266 ? -3.309 35.656 22.141 1 88.56 266 ARG A O 1
ATOM 2041 N N . ASP A 1 267 ? -2.145 36.188 24.031 1 88.44 267 ASP A N 1
ATOM 2042 C CA . ASP A 1 267 ? -1.791 37.531 23.562 1 88.44 267 ASP A CA 1
ATOM 2043 C C . ASP A 1 267 ? -0.454 37.5 22.812 1 88.44 267 ASP A C 1
ATOM 2045 O O . ASP A 1 267 ? 0.05 38.562 22.422 1 88.44 267 ASP A O 1
ATOM 2049 N N . ILE A 1 268 ? 0.003 36.375 22.5 1 90.19 268 ILE A N 1
ATOM 2050 C CA . ILE A 1 268 ? 1.281 36.281 21.797 1 90.19 268 ILE A CA 1
ATOM 2051 C C . ILE A 1 268 ? 1.095 36.719 20.344 1 90.19 268 ILE A C 1
ATOM 2053 O O . ILE A 1 268 ? 0.03 36.5 19.766 1 90.19 268 ILE A O 1
ATOM 2057 N N . SER A 1 269 ? 2.109 37.312 19.734 1 91.75 269 SER A N 1
ATOM 2058 C CA . SER A 1 269 ? 2.068 37.656 18.328 1 91.75 269 SER A CA 1
ATOM 2059 C C . SER A 1 269 ? 2.338 36.406 17.453 1 91.75 269 SER A C 1
ATOM 2061 O O . SER A 1 269 ? 3.031 35.5 17.891 1 91.75 269 SER A O 1
ATOM 2063 N N . LEU A 1 270 ? 1.807 36.406 16.328 1 92.81 270 LEU A N 1
ATOM 2064 C CA . LEU A 1 270 ? 2.068 35.312 15.398 1 92.81 270 LEU A CA 1
ATOM 2065 C C . LEU A 1 270 ? 3.562 35.188 15.109 1 92.81 270 LEU A C 1
ATOM 2067 O O . LEU A 1 270 ? 4.086 34.062 15.008 1 92.81 270 LEU A O 1
ATOM 2071 N N . PHE A 1 271 ? 4.18 36.312 15.016 1 91.25 271 PHE A N 1
ATOM 2072 C CA . PHE A 1 271 ? 5.609 36.344 14.727 1 91.25 271 PHE A CA 1
ATOM 2073 C C . PHE A 1 271 ? 6.398 35.625 15.82 1 91.25 271 PHE A C 1
ATOM 2075 O O . PHE A 1 271 ? 7.266 34.812 15.531 1 91.25 271 PHE A O 1
ATOM 2082 N N . ASP A 1 272 ? 6.113 35.969 17.078 1 91.75 272 ASP A N 1
ATOM 2083 C CA . ASP A 1 272 ? 6.832 35.375 18.203 1 91.75 272 ASP A CA 1
ATOM 2084 C C . ASP A 1 272 ? 6.543 33.875 18.312 1 91.75 272 ASP A C 1
ATOM 2086 O O . ASP A 1 272 ? 7.449 33.062 18.562 1 91.75 272 ASP A O 1
ATOM 2090 N N . ALA A 1 273 ? 5.305 33.531 18.141 1 92.81 273 ALA A N 1
ATOM 2091 C CA . ALA A 1 273 ? 4.934 32.094 18.203 1 92.81 273 ALA A CA 1
ATOM 2092 C C . ALA A 1 273 ? 5.625 31.312 17.094 1 92.81 273 ALA A C 1
ATOM 2094 O O . ALA A 1 273 ? 6.117 30.203 17.328 1 92.81 273 ALA A O 1
ATOM 2095 N N . HIS A 1 274 ? 5.574 31.875 15.938 1 92.38 274 HIS A N 1
ATOM 2096 C CA . HIS A 1 274 ? 6.199 31.234 14.781 1 92.38 274 HIS A CA 1
ATOM 2097 C C . HIS A 1 274 ? 7.695 31.047 15 1 92.38 274 HIS A C 1
ATOM 2099 O O . HIS A 1 274 ? 8.266 30.031 14.594 1 92.38 274 HIS A O 1
ATOM 2105 N N . ALA A 1 275 ? 8.352 32.031 15.578 1 91.12 275 ALA A N 1
ATOM 2106 C CA . ALA A 1 275 ? 9.789 31.938 15.852 1 91.12 275 ALA A CA 1
ATOM 2107 C C . ALA A 1 275 ? 10.102 30.766 16.766 1 91.12 275 ALA A C 1
ATOM 2109 O O . ALA A 1 275 ? 11.102 30.062 16.578 1 91.12 275 ALA A O 1
ATOM 2110 N N . VAL A 1 276 ? 9.273 30.594 17.781 1 93.12 276 VAL A N 1
ATOM 2111 C CA . VAL A 1 276 ? 9.453 29.484 18.719 1 93.12 276 VAL A CA 1
ATOM 2112 C C . VAL A 1 276 ? 9.289 28.156 17.984 1 93.12 276 VAL A C 1
ATOM 2114 O O . VAL A 1 276 ? 10.086 27.234 18.172 1 93.12 276 VAL A O 1
ATOM 2117 N N . SER A 1 277 ? 8.266 28.062 17.188 1 92.75 277 SER A N 1
ATOM 2118 C CA . SER A 1 277 ? 8.016 26.859 16.406 1 92.75 277 SER A CA 1
ATOM 2119 C C . SER A 1 277 ? 9.18 26.547 15.461 1 92.75 277 SER A C 1
ATOM 2121 O O . SER A 1 277 ? 9.578 25.391 15.32 1 92.75 277 SER A O 1
ATOM 2123 N N . TYR A 1 278 ? 9.656 27.531 14.852 1 90.56 278 TYR A N 1
ATOM 2124 C CA . TYR A 1 278 ? 10.766 27.375 13.922 1 90.56 278 TYR A CA 1
ATOM 2125 C C . TYR A 1 278 ? 12 26.844 14.633 1 90.56 278 TYR A C 1
ATOM 2127 O O . TYR A 1 278 ? 12.703 25.984 14.109 1 90.56 278 TYR A O 1
ATOM 2135 N N . GLU A 1 279 ? 12.297 27.438 15.766 1 92.31 279 GLU A N 1
ATOM 2136 C CA . GLU A 1 279 ? 13.43 26.969 16.562 1 92.31 279 GLU A CA 1
ATOM 2137 C C . GLU A 1 279 ? 13.258 25.5 16.953 1 92.31 279 GLU A C 1
ATOM 2139 O O . GLU A 1 279 ? 14.219 24.734 16.922 1 92.31 279 GLU A O 1
ATOM 2144 N N . LEU A 1 280 ? 12.094 25.156 17.344 1 94.69 280 LEU A N 1
ATOM 2145 C CA . LEU A 1 280 ? 11.797 23.781 17.703 1 94.69 280 LEU A CA 1
ATOM 2146 C C . LEU A 1 280 ? 12.039 22.844 16.531 1 94.69 280 LEU A C 1
ATOM 2148 O O . LEU A 1 280 ? 12.641 21.781 16.688 1 94.69 280 LEU A O 1
ATOM 2152 N N . GLU A 1 281 ? 11.539 23.219 15.359 1 93.62 281 GLU A N 1
ATOM 2153 C CA . GLU A 1 281 ? 11.727 22.422 14.156 1 93.62 281 GLU A CA 1
ATOM 2154 C C . GLU A 1 281 ? 13.211 22.219 13.844 1 93.62 281 GLU A C 1
ATOM 2156 O O . GLU A 1 281 ? 13.633 21.125 13.469 1 93.62 281 GLU A O 1
ATOM 2161 N N . ARG A 1 282 ? 13.93 23.266 13.992 1 92 282 ARG A N 1
ATOM 2162 C CA . ARG A 1 282 ? 15.367 23.188 13.75 1 92 282 ARG A CA 1
ATOM 2163 C C . ARG A 1 282 ? 16.031 22.234 14.727 1 92 282 ARG A C 1
ATOM 2165 O O . ARG A 1 282 ? 16.938 21.469 14.336 1 92 282 ARG A O 1
ATOM 2172 N N . GLU A 1 283 ? 15.664 22.297 15.953 1 94.75 283 GLU A N 1
ATOM 2173 C CA . GLU A 1 283 ? 16.234 21.422 16.969 1 94.75 283 GLU A CA 1
ATOM 2174 C C . GLU A 1 283 ? 15.93 19.953 16.656 1 94.75 283 GLU A C 1
ATOM 2176 O O . GLU A 1 283 ? 16.797 19.094 16.812 1 94.75 283 GLU A O 1
ATOM 2181 N N . ILE A 1 284 ? 14.734 19.656 16.234 1 94.69 284 ILE A N 1
ATOM 2182 C CA . ILE A 1 284 ? 14.336 18.297 15.898 1 94.69 284 ILE A CA 1
ATOM 2183 C C . ILE A 1 284 ? 15.164 17.781 14.719 1 94.69 284 ILE A C 1
ATOM 2185 O O . ILE A 1 284 ? 15.703 16.672 14.766 1 94.69 284 ILE A O 1
ATOM 2189 N N . ARG A 1 285 ? 15.281 18.609 13.703 1 92.81 285 ARG A N 1
ATOM 2190 C CA . ARG A 1 285 ? 16.062 18.25 12.523 1 92.81 285 ARG A CA 1
ATOM 2191 C C . ARG A 1 285 ? 17.516 18 12.883 1 92.81 285 ARG A C 1
ATOM 2193 O O . ARG A 1 285 ? 18.156 17.109 12.336 1 92.81 285 ARG A O 1
ATOM 2200 N N . ALA A 1 286 ? 18.031 18.844 13.773 1 92.62 286 ALA A N 1
ATOM 2201 C CA . ALA A 1 286 ? 19.422 18.719 14.188 1 92.62 286 ALA A CA 1
ATOM 2202 C C . ALA A 1 286 ? 19.656 17.438 14.992 1 92.62 286 ALA A C 1
ATOM 2204 O O . ALA A 1 286 ? 20.672 16.781 14.836 1 92.62 286 ALA A O 1
ATOM 2205 N N . LYS A 1 287 ? 18.812 17.125 15.82 1 93.81 287 LYS A N 1
ATOM 2206 C CA . LYS A 1 287 ? 18.953 15.945 16.672 1 93.81 287 LYS A CA 1
ATOM 2207 C C . LYS A 1 287 ? 18.875 14.664 15.836 1 93.81 287 LYS A C 1
ATOM 2209 O O . LYS A 1 287 ? 19.625 13.711 16.078 1 93.81 287 LYS A O 1
ATOM 2214 N N . PHE A 1 288 ? 17.922 14.656 14.961 1 92.5 288 PHE A N 1
ATOM 2215 C CA . PHE A 1 288 ? 17.719 13.492 14.109 1 92.5 288 PHE A CA 1
ATOM 2216 C C . PHE A 1 288 ? 18.125 13.797 12.672 1 92.5 288 PHE A C 1
ATOM 2218 O O . PHE A 1 288 ? 17.312 13.648 11.758 1 92.5 288 PHE A O 1
ATOM 2225 N N . SER A 1 289 ? 19.281 14.031 12.414 1 89.38 289 SER A N 1
ATOM 2226 C CA . SER A 1 289 ? 19.797 14.539 11.148 1 89.38 289 SER A CA 1
ATOM 2227 C C . SER A 1 289 ? 19.875 13.43 10.094 1 89.38 289 SER A C 1
ATOM 2229 O O . SER A 1 289 ? 20.016 13.711 8.906 1 89.38 289 SER A O 1
ATOM 2231 N N . ARG A 1 290 ? 19.688 12.25 10.578 1 83.12 290 ARG A N 1
ATOM 2232 C CA . ARG A 1 290 ? 19.734 11.117 9.656 1 83.12 290 ARG A CA 1
ATOM 2233 C C . ARG A 1 290 ? 18.5 11.094 8.766 1 83.12 290 ARG A C 1
ATOM 2235 O O . ARG A 1 290 ? 18.516 10.516 7.676 1 83.12 290 ARG A O 1
ATOM 2242 N N . PHE A 1 291 ? 17.469 11.781 9.203 1 86.62 291 PHE A N 1
ATOM 2243 C CA . PHE A 1 291 ? 16.203 11.766 8.484 1 86.62 291 PHE A CA 1
ATOM 2244 C C . PHE A 1 291 ? 15.898 13.133 7.887 1 86.62 291 PHE A C 1
ATOM 2246 O O . PHE A 1 291 ? 16.422 14.148 8.352 1 86.62 291 PHE A O 1
ATOM 2253 N N . SER A 1 292 ? 15.156 13.047 6.812 1 86.5 292 SER A N 1
ATOM 2254 C CA . SER A 1 292 ? 14.539 14.266 6.32 1 86.5 292 SER A CA 1
ATOM 2255 C C . SER A 1 292 ? 13.203 14.531 7.012 1 86.5 292 SER A C 1
ATOM 2257 O O . SER A 1 292 ? 12.445 13.594 7.281 1 86.5 292 SER A O 1
ATOM 2259 N N . TRP A 1 293 ? 12.953 15.828 7.266 1 89.69 293 TRP A N 1
ATOM 2260 C CA . TRP A 1 293 ? 11.781 16.125 8.094 1 89.69 293 TRP A CA 1
ATOM 2261 C C . TRP A 1 293 ? 10.828 17.062 7.363 1 89.69 293 TRP A C 1
ATOM 2263 O O . TRP A 1 293 ? 11.258 18.062 6.777 1 89.69 293 TRP A O 1
ATOM 2273 N N . GLU A 1 294 ? 9.648 16.688 7.312 1 88.25 294 GLU A N 1
ATOM 2274 C CA . GLU A 1 294 ? 8.547 17.578 6.98 1 88.25 294 GLU A CA 1
ATOM 2275 C C . GLU A 1 294 ? 7.648 17.828 8.195 1 88.25 294 GLU A C 1
ATOM 2277 O O . GLU A 1 294 ? 6.801 17 8.523 1 88.25 294 GLU A O 1
ATOM 2282 N N . ILE A 1 295 ? 7.789 19.016 8.789 1 91.56 295 ILE A N 1
ATOM 2283 C CA . ILE A 1 295 ? 7.105 19.312 10.047 1 91.56 295 ILE A CA 1
ATOM 2284 C C . ILE A 1 295 ? 6.051 20.391 9.805 1 91.56 295 ILE A C 1
ATOM 2286 O O . ILE A 1 295 ? 6.328 21.422 9.172 1 91.56 295 ILE A O 1
ATOM 2290 N N . THR A 1 296 ? 4.902 20.109 10.172 1 90 296 THR A N 1
ATOM 2291 C CA . THR A 1 296 ? 3.828 21.094 10.148 1 90 296 THR A CA 1
ATOM 2292 C C . THR A 1 296 ? 3.307 21.344 11.562 1 90 296 THR A C 1
ATOM 2294 O O . THR A 1 296 ? 2.588 20.531 12.125 1 90 296 THR A O 1
ATOM 2297 N N . ALA A 1 297 ? 3.582 22.469 12.086 1 93 297 ALA A N 1
ATOM 2298 C CA . ALA A 1 297 ? 3.119 22.859 13.422 1 93 297 ALA A CA 1
ATOM 2299 C C . ALA A 1 297 ? 1.996 23.891 13.336 1 93 297 ALA A C 1
ATOM 2301 O O . ALA A 1 297 ? 2.178 24.969 12.773 1 93 297 ALA A O 1
ATOM 2302 N N . HIS A 1 298 ? 0.886 23.531 13.734 1 92.12 298 HIS A N 1
ATOM 2303 C CA . HIS A 1 298 ? -0.213 24.484 13.891 1 92.12 298 HIS A CA 1
ATOM 2304 C C . HIS A 1 298 ? -0.096 25.25 15.195 1 92.12 298 HIS A C 1
ATOM 2306 O O . HIS A 1 298 ? 0.216 24.672 16.234 1 92.12 298 HIS A O 1
ATOM 2312 N N . LEU A 1 299 ? -0.274 26.5 15.156 1 93.69 299 LEU A N 1
ATOM 2313 C CA . LEU A 1 299 ? -0.121 27.375 16.328 1 93.69 299 LEU A CA 1
ATOM 2314 C C . LEU A 1 299 ? -1.48 27.781 16.875 1 93.69 299 LEU A C 1
ATOM 2316 O O . LEU A 1 299 ? -2.26 28.438 16.172 1 93.69 299 LEU A O 1
ATOM 2320 N N . ASP A 1 300 ? -1.688 27.422 18.125 1 91.25 300 ASP A N 1
ATOM 2321 C CA . ASP A 1 300 ? -2.969 27.703 18.766 1 91.25 300 ASP A CA 1
ATOM 2322 C C . ASP A 1 300 ? -2.82 28.766 19.844 1 91.25 300 ASP A C 1
ATOM 2324 O O . ASP A 1 300 ? -1.922 28.688 20.688 1 91.25 300 ASP A O 1
ATOM 2328 N N . PRO A 1 301 ? -3.719 29.75 19.828 1 89.88 301 PRO A N 1
ATOM 2329 C CA . PRO A 1 301 ? -3.707 30.75 20.891 1 89.88 301 PRO A CA 1
ATOM 2330 C C . PRO A 1 301 ? -4.363 30.25 22.172 1 89.88 301 PRO A C 1
ATOM 2332 O O . PRO A 1 301 ? -4.312 30.938 23.203 1 89.88 301 PRO A O 1
ATOM 2335 N N . CYS A 1 302 ? -5.082 29.141 22.109 1 83.19 302 CYS A N 1
ATOM 2336 C CA . CYS A 1 302 ? -5.734 28.484 23.234 1 83.19 302 CYS A CA 1
ATOM 2337 C C . CYS A 1 302 ? -5.859 26.984 23 1 83.19 302 CYS A C 1
ATOM 2339 O O . CYS A 1 302 ? -5.668 26.516 21.875 1 83.19 302 CYS A O 1
ATOM 2341 N N . ASP A 1 303 ? -6.078 26.375 24.094 1 76 303 ASP A N 1
ATOM 2342 C CA . ASP A 1 303 ? -6.305 24.938 23.938 1 76 303 ASP A CA 1
ATOM 2343 C C . ASP A 1 303 ? -7.695 24.656 23.375 1 76 303 ASP A C 1
ATOM 2345 O O . ASP A 1 303 ? -8.695 24.781 24.078 1 76 303 ASP A O 1
ATOM 2349 N N . ASP A 1 304 ? -7.797 24.453 22.188 1 68.56 304 ASP A N 1
ATOM 2350 C CA . ASP A 1 304 ? -9.094 24.344 21.516 1 68.56 304 ASP A CA 1
ATOM 2351 C C . ASP A 1 304 ? -9.539 22.891 21.406 1 68.56 304 ASP A C 1
ATOM 2353 O O . ASP A 1 304 ? -10.359 22.547 20.547 1 68.56 304 ASP A O 1
ATOM 2357 N N . ARG A 1 305 ? -9.008 21.969 22.125 1 61.34 305 ARG A N 1
ATOM 2358 C CA . ARG A 1 305 ? -9.461 20.578 22.094 1 61.34 305 ARG A CA 1
ATOM 2359 C C . ARG A 1 305 ? -10.953 20.469 22.391 1 61.34 305 ARG A C 1
ATOM 2361 O O . ARG A 1 305 ? -11.633 19.578 21.891 1 61.34 305 ARG A O 1
ATOM 2368 N N . LEU A 1 306 ? -11.359 21.344 23.203 1 55.56 306 LEU A N 1
ATOM 2369 C CA . LEU A 1 306 ? -12.766 21.281 23.609 1 55.56 306 LEU A CA 1
ATOM 2370 C C . LEU A 1 306 ? -13.586 22.312 22.844 1 55.56 306 LEU A C 1
ATOM 2372 O O . LEU A 1 306 ? -14.742 22.578 23.188 1 55.56 306 LEU A O 1
ATOM 2376 N N . GLY A 1 307 ? -13.125 22.969 21.891 1 55.66 307 GLY A N 1
ATOM 2377 C CA . GLY A 1 307 ? -13.906 24 21.203 1 55.66 307 GLY A CA 1
ATOM 2378 C C . GLY A 1 307 ? -13.07 25.188 20.75 1 55.66 307 GLY A C 1
ATOM 2379 O O . GLY A 1 307 ? -11.836 25.156 20.859 1 55.66 307 GLY A O 1
ATOM 2380 N N . ALA A 1 308 ? -13.742 26.078 19.891 1 56.44 308 ALA A N 1
ATOM 2381 C CA . ALA A 1 308 ? -13.102 27.297 19.422 1 56.44 308 ALA A CA 1
ATOM 2382 C C . ALA A 1 308 ? -12.594 28.141 20.594 1 56.44 308 ALA A C 1
ATOM 2384 O O . ALA A 1 308 ? -13.148 28.078 21.703 1 56.44 308 ALA A O 1
ATOM 2385 N N . CYS A 1 309 ? -11.281 28.453 20.578 1 65.69 309 CYS A N 1
ATOM 2386 C CA . CYS A 1 309 ? -10.766 29.391 21.562 1 65.69 309 CYS A CA 1
ATOM 2387 C C . CYS A 1 309 ? -11.75 30.547 21.781 1 65.69 309 CYS A C 1
ATOM 2389 O O . CYS A 1 309 ? -12.234 31.141 20.812 1 65.69 309 CYS A O 1
ATOM 2391 N N . GLU A 1 310 ? -12.898 30.234 22.594 1 52.19 310 GLU A N 1
ATOM 2392 C CA . GLU A 1 310 ? -13.906 31.25 22.859 1 52.19 310 GLU A CA 1
ATOM 2393 C C . GLU A 1 310 ? -13.297 32.656 22.812 1 52.19 310 GLU A C 1
ATOM 2395 O O . GLU A 1 310 ? -12.195 32.875 23.328 1 52.19 310 GLU A O 1
ATOM 2400 N N . VAL A 1 311 ? -13.656 33.438 21.719 1 43.38 311 VAL A N 1
ATOM 2401 C CA . VAL A 1 311 ? -13.461 34.875 21.766 1 43.38 311 VAL A CA 1
ATOM 2402 C C . VAL A 1 311 ? -14.07 35.438 23.062 1 43.38 311 VAL A C 1
ATOM 2404 O O . VAL A 1 311 ? -15.164 35.031 23.453 1 43.38 311 VAL A O 1
ATOM 2407 N N . MET B 1 1 ? -23.812 27.547 21.266 1 21.19 1 MET B N 1
ATOM 2408 C CA . MET B 1 1 ? -23 27.75 20.062 1 21.19 1 MET B CA 1
ATOM 2409 C C . MET B 1 1 ? -22.828 26.453 19.297 1 21.19 1 MET B C 1
ATOM 2411 O O . MET B 1 1 ? -22.656 25.391 19.891 1 21.19 1 MET B O 1
ATOM 2415 N N . GLN B 1 2 ? -23.297 26.406 18.078 1 26.62 2 GLN B N 1
ATOM 2416 C CA . GLN B 1 2 ? -23.719 25.359 17.156 1 26.62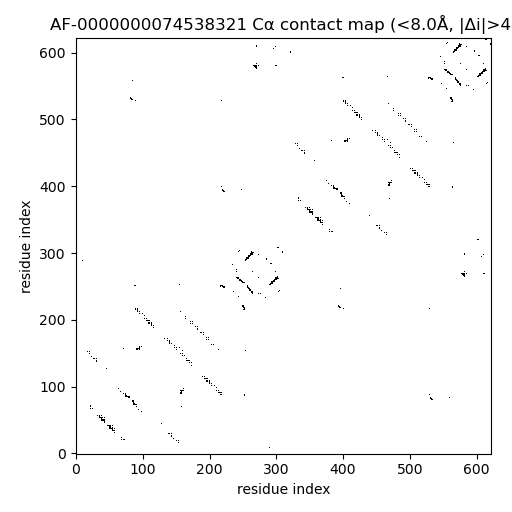 2 GLN B CA 1
ATOM 2417 C C . GLN B 1 2 ? -22.531 24.484 16.75 1 26.62 2 GLN B C 1
ATOM 2419 O O . GLN B 1 2 ? -21.922 24.703 15.695 1 26.62 2 GLN B O 1
ATOM 2424 N N . LYS B 1 3 ? -21.547 24.484 17.406 1 32.97 3 LYS B N 1
ATOM 2425 C CA . LYS B 1 3 ? -20.344 23.656 17.266 1 32.97 3 LYS B CA 1
ATOM 2426 C C . LYS B 1 3 ? -20.703 22.266 16.781 1 32.97 3 LYS B C 1
ATOM 2428 O O . LYS B 1 3 ? -19.828 21.5 16.344 1 32.97 3 LYS B O 1
ATOM 2433 N N . PHE B 1 4 ? -21.656 21.406 17.312 1 36.03 4 PHE B N 1
ATOM 2434 C CA . PHE B 1 4 ? -22.109 20.062 17.641 1 36.03 4 PHE B CA 1
ATOM 2435 C C . PHE B 1 4 ? -22.641 19.344 16.406 1 36.03 4 PHE B C 1
ATOM 2437 O O . PHE B 1 4 ? -22.703 18.125 16.375 1 36.03 4 PHE B O 1
ATOM 2444 N N . ASP B 1 5 ? -23.469 19.891 15.695 1 41 5 ASP B N 1
ATOM 2445 C CA . ASP B 1 5 ? -24.453 19.281 14.797 1 41 5 ASP B CA 1
ATOM 2446 C C . ASP B 1 5 ? -23.766 18.734 13.547 1 41 5 ASP B C 1
ATOM 2448 O O . ASP B 1 5 ? -24.156 17.672 13.039 1 41 5 ASP B O 1
ATOM 2452 N N . TYR B 1 6 ? -22.859 19.5 13 1 40.62 6 TYR B N 1
ATOM 2453 C CA . TYR B 1 6 ? -22.172 19.094 11.789 1 40.62 6 TYR B CA 1
ATOM 2454 C C . TYR B 1 6 ? -21.297 17.875 12.039 1 40.62 6 TYR B C 1
ATOM 2456 O O . TYR B 1 6 ? -21.297 16.922 11.25 1 40.62 6 TYR B O 1
ATOM 2464 N N . GLU B 1 7 ? -20.453 17.969 13.227 1 47.66 7 GLU B N 1
ATOM 2465 C CA . GLU B 1 7 ? -19.672 16.781 13.594 1 47.66 7 GLU B CA 1
ATOM 2466 C C . GLU B 1 7 ? -20.578 15.586 13.852 1 47.66 7 GLU B C 1
ATOM 2468 O O . GLU B 1 7 ? -20.219 14.453 13.508 1 47.66 7 GLU B O 1
ATOM 2473 N N . THR B 1 8 ? -21.734 16.016 14.367 1 47.88 8 THR B N 1
ATOM 2474 C CA . THR B 1 8 ? -22.672 14.945 14.68 1 47.88 8 THR B CA 1
ATOM 2475 C C . THR B 1 8 ? -23.266 14.352 13.406 1 47.88 8 THR B C 1
ATOM 2477 O O . THR B 1 8 ? -23.422 13.133 13.297 1 47.88 8 THR B O 1
ATOM 2480 N N . ASN B 1 9 ? -23.766 15.289 12.477 1 46.81 9 ASN B N 1
ATOM 2481 C CA . ASN B 1 9 ? -24.359 14.789 11.242 1 46.81 9 ASN B CA 1
ATOM 2482 C C . ASN B 1 9 ? -23.344 14.023 10.398 1 46.81 9 ASN B C 1
ATOM 2484 O O . ASN B 1 9 ? -23.672 13 9.805 1 46.81 9 ASN B O 1
ATOM 2488 N N . VAL B 1 10 ? -22.188 14.57 10.352 1 53.66 10 VAL B N 1
ATOM 2489 C CA . VAL B 1 10 ? -21.141 13.875 9.625 1 53.66 10 VAL B CA 1
ATOM 2490 C C . VAL B 1 10 ? -20.844 12.531 10.297 1 53.66 10 VAL B C 1
ATOM 2492 O O . VAL B 1 10 ? -20.656 11.523 9.617 1 53.66 10 VAL B O 1
ATOM 2495 N N . ASN B 1 11 ? -20.984 12.586 11.617 1 59.72 11 ASN B N 1
ATOM 2496 C CA . ASN B 1 11 ? -20.75 11.352 12.359 1 59.72 11 ASN B CA 1
ATOM 2497 C C . ASN B 1 11 ? -21.875 10.336 12.125 1 59.72 11 ASN B C 1
ATOM 2499 O O . ASN B 1 11 ? -21.625 9.141 12.008 1 59.72 11 ASN B O 1
ATOM 2503 N N . LEU B 1 12 ? -23.156 10.898 11.969 1 56.03 12 LEU B N 1
ATOM 2504 C CA . LEU B 1 12 ? -24.281 10.008 11.75 1 56.03 12 LEU B CA 1
ATOM 2505 C C . LEU B 1 12 ? -24.234 9.406 10.352 1 56.03 12 LEU B C 1
ATOM 2507 O O . LEU B 1 12 ? -24.5 8.211 10.172 1 56.03 12 LEU B O 1
ATOM 2511 N N . SER B 1 13 ? -24.078 10.242 9.375 1 60.34 13 SER B N 1
ATOM 2512 C CA . SER B 1 13 ? -23.969 9.758 8 1 60.34 13 SER B CA 1
ATOM 2513 C C . SER B 1 13 ? -22.828 8.766 7.848 1 60.34 13 SER B C 1
ATOM 2515 O O . SER B 1 13 ? -22.969 7.758 7.145 1 60.34 13 SER B O 1
ATOM 2517 N N . ARG B 1 14 ? -21.938 8.961 8.602 1 67.44 14 ARG B N 1
ATOM 2518 C CA . ARG B 1 14 ? -20.797 8.055 8.578 1 67.44 14 ARG B CA 1
ATOM 2519 C C . ARG B 1 14 ? -21.141 6.719 9.227 1 67.44 14 ARG B C 1
ATOM 2521 O O . ARG B 1 14 ? -20.734 5.664 8.742 1 67.44 14 ARG B O 1
ATOM 2528 N N . GLN B 1 15 ? -21.844 6.906 10.203 1 68.38 15 GLN B N 1
ATOM 2529 C CA . GLN B 1 15 ? -22.234 5.684 10.898 1 68.38 15 GLN B CA 1
ATOM 2530 C C . GLN B 1 15 ? -23.125 4.812 10.023 1 68.38 15 GLN B C 1
ATOM 2532 O O . GLN B 1 15 ? -22.984 3.588 10 1 68.38 15 GLN B O 1
ATOM 2537 N N . LYS B 1 16 ? -24.094 5.449 9.328 1 68.12 16 LYS B N 1
ATOM 2538 C CA . LYS B 1 16 ? -24.984 4.703 8.438 1 68.12 16 LYS B CA 1
ATOM 2539 C C . LYS B 1 16 ? -24.203 4.043 7.309 1 68.12 16 LYS B C 1
ATOM 2541 O O . LYS B 1 16 ? -24.453 2.891 6.961 1 68.12 16 LYS B O 1
ATOM 2546 N N . ALA B 1 17 ? -23.328 4.812 6.727 1 70.69 17 ALA B N 1
ATOM 2547 C CA . ALA B 1 17 ? -22.5 4.277 5.656 1 70.69 17 ALA B CA 1
ATOM 2548 C C . ALA B 1 17 ? -21.656 3.098 6.148 1 70.69 17 ALA B C 1
ATOM 2550 O O . ALA B 1 17 ? -21.516 2.092 5.453 1 70.69 17 ALA B O 1
ATOM 2551 N N . ASP B 1 18 ? -21.297 3.207 7.344 1 76.06 18 ASP B N 1
ATOM 2552 C CA . ASP B 1 18 ? -20.484 2.156 7.945 1 76.06 18 ASP B CA 1
ATOM 2553 C C . ASP B 1 18 ? -21.297 0.883 8.156 1 76.06 18 ASP B C 1
ATOM 2555 O O . ASP B 1 18 ? -20.812 -0.22 7.895 1 76.06 18 ASP B O 1
ATOM 2559 N N . ASP B 1 19 ? -22.469 1.083 8.508 1 81.12 19 ASP B N 1
ATOM 2560 C CA . ASP B 1 19 ? -23.344 -0.065 8.773 1 81.12 19 ASP B CA 1
ATOM 2561 C C . ASP B 1 19 ? -23.672 -0.806 7.477 1 81.12 19 ASP B C 1
ATOM 2563 O O . ASP B 1 19 ? -23.672 -2.039 7.445 1 81.12 19 ASP B O 1
ATOM 2567 N N . SER B 1 20 ? -23.969 -0.045 6.52 1 85.88 20 SER B N 1
ATOM 2568 C CA . SER B 1 20 ? -24.297 -0.653 5.234 1 85.88 20 SER B CA 1
ATOM 2569 C C . SER B 1 20 ? -23.109 -1.425 4.672 1 85.88 20 SER B C 1
ATOM 2571 O O . SER B 1 20 ? -23.281 -2.51 4.109 1 85.88 20 SER B O 1
ATOM 2573 N N . ALA B 1 21 ? -22.016 -0.888 4.797 1 86.62 21 ALA B N 1
ATOM 2574 C CA . ALA B 1 21 ? -20.797 -1.551 4.316 1 86.62 21 ALA B CA 1
ATOM 2575 C C . ALA B 1 21 ? -20.531 -2.842 5.086 1 86.62 21 ALA B C 1
ATOM 2577 O O . ALA B 1 21 ? -20.172 -3.861 4.496 1 86.62 21 ALA B O 1
ATOM 2578 N N . ASN B 1 22 ? -20.781 -2.82 6.336 1 87.12 22 ASN B N 1
ATOM 2579 C CA . ASN B 1 22 ? -20.609 -4.008 7.164 1 87.12 22 ASN B CA 1
ATOM 2580 C C . ASN B 1 22 ? -21.594 -5.113 6.766 1 87.12 22 ASN B C 1
ATOM 2582 O O . ASN B 1 22 ? -21.203 -6.281 6.668 1 87.12 22 ASN B O 1
ATOM 2586 N N . LYS B 1 23 ? -22.75 -4.742 6.539 1 88.75 23 LYS B N 1
ATOM 2587 C CA . LYS B 1 23 ? -23.75 -5.707 6.117 1 88.75 23 LYS B CA 1
ATOM 2588 C C . LYS B 1 23 ? -23.391 -6.332 4.773 1 88.75 23 LYS B C 1
ATOM 2590 O O . LYS B 1 23 ? -23.609 -7.527 4.559 1 88.75 23 LYS B O 1
ATOM 2595 N N . ALA B 1 24 ? -22.891 -5.508 3.955 1 88.88 24 ALA B N 1
ATOM 2596 C CA . ALA B 1 24 ? -22.531 -5.977 2.619 1 88.88 24 ALA B CA 1
ATOM 2597 C C . ALA B 1 24 ? -21.422 -7.016 2.68 1 88.88 24 ALA B C 1
ATOM 2599 O O . ALA B 1 24 ? -21.5 -8.07 2.047 1 88.88 24 ALA B O 1
ATOM 2600 N N . VAL B 1 25 ? -20.438 -6.742 3.461 1 87.06 25 VAL B N 1
ATOM 2601 C CA . VAL B 1 25 ? -19.312 -7.668 3.555 1 87.06 25 VAL B CA 1
ATOM 2602 C C . VAL B 1 25 ? -19.766 -8.945 4.258 1 87.06 25 VAL B C 1
ATOM 2604 O O . VAL B 1 25 ? -19.312 -10.047 3.91 1 87.06 25 VAL B O 1
ATOM 2607 N N . MET B 1 26 ? -20.641 -8.828 5.184 1 89.19 26 MET B N 1
ATOM 2608 C CA . MET B 1 26 ? -21.172 -10 5.867 1 89.19 26 MET B CA 1
ATOM 2609 C C . MET B 1 26 ? -22.016 -10.852 4.918 1 89.19 26 MET B C 1
ATOM 2611 O O . MET B 1 26 ? -21.938 -12.086 4.961 1 89.19 26 MET B O 1
ATOM 2615 N N . ALA B 1 27 ? -22.75 -10.18 4.156 1 90.06 27 ALA B N 1
ATOM 2616 C CA . ALA B 1 27 ? -23.547 -10.883 3.154 1 90.06 27 ALA B CA 1
ATOM 2617 C C . ALA B 1 27 ? -22.656 -11.648 2.184 1 90.06 27 ALA B C 1
ATOM 2619 O O . ALA B 1 27 ? -22.969 -12.773 1.792 1 90.06 27 ALA B O 1
ATOM 2620 N N . ALA B 1 28 ? -21.578 -11.008 1.793 1 88.38 28 ALA B N 1
ATOM 2621 C CA . ALA B 1 28 ? -20.625 -11.656 0.904 1 88.38 28 ALA B CA 1
ATOM 2622 C C . ALA B 1 28 ? -20.047 -12.914 1.55 1 88.38 28 ALA B C 1
ATOM 2624 O O . ALA B 1 28 ? -20 -13.977 0.928 1 88.38 28 ALA B O 1
ATOM 2625 N N . GLY B 1 29 ? -19.641 -12.734 2.783 1 88.38 29 GLY B N 1
ATOM 2626 C CA . GLY B 1 29 ? -19.109 -13.875 3.508 1 88.38 29 GLY B CA 1
ATOM 2627 C C . GLY B 1 29 ? -20.125 -14.992 3.689 1 88.38 29 GLY B C 1
ATOM 2628 O O . GLY B 1 29 ? -19.797 -16.172 3.52 1 88.38 29 GLY B O 1
ATOM 2629 N N . ALA B 1 30 ? -21.297 -14.656 3.98 1 89.81 30 ALA B N 1
ATOM 2630 C CA . ALA B 1 30 ? -22.359 -15.633 4.168 1 89.81 30 ALA B CA 1
ATOM 2631 C C . ALA B 1 30 ? -22.672 -16.359 2.865 1 89.81 30 ALA B C 1
ATOM 2633 O O . ALA B 1 30 ? -22.891 -17.578 2.863 1 89.81 30 ALA B O 1
ATOM 2634 N N . THR B 1 31 ? -22.781 -15.609 1.89 1 88.44 31 THR B N 1
ATOM 2635 C CA . THR B 1 31 ? -23.047 -16.188 0.58 1 88.44 31 THR B CA 1
ATOM 2636 C C . THR B 1 31 ? -21.938 -17.172 0.185 1 88.44 31 THR B C 1
ATOM 2638 O O . THR B 1 31 ? -22.219 -18.281 -0.269 1 88.44 31 THR B O 1
ATOM 2641 N N . ALA B 1 32 ? -20.719 -16.672 0.352 1 86.38 32 ALA B N 1
ATOM 2642 C CA . ALA B 1 32 ? -19.594 -17.531 0.032 1 86.38 32 ALA B CA 1
ATOM 2643 C C . ALA B 1 32 ? -19.625 -18.812 0.852 1 86.38 32 ALA B C 1
ATOM 2645 O O . ALA B 1 32 ? -19.406 -19.906 0.321 1 86.38 32 ALA B O 1
ATOM 2646 N N . PHE B 1 33 ? -19.891 -18.672 2.025 1 87.38 33 PHE B N 1
ATOM 2647 C CA . PHE B 1 33 ? -19.969 -19.828 2.912 1 87.38 33 PHE B CA 1
ATOM 2648 C C . PHE B 1 33 ? -21.094 -20.766 2.471 1 87.38 33 PHE B C 1
ATOM 2650 O O . PHE B 1 33 ? -20.891 -21.984 2.4 1 87.38 33 PHE B O 1
ATOM 2657 N N . LEU B 1 34 ? -22.234 -20.25 2.213 1 88.94 34 LEU B N 1
ATOM 2658 C CA . LEU B 1 34 ? -23.391 -21.031 1.771 1 88.94 34 LEU B CA 1
ATOM 2659 C C . LEU B 1 34 ? -23.078 -21.781 0.48 1 88.94 34 LEU B C 1
ATOM 2661 O O . LEU B 1 34 ? -23.375 -22.969 0.364 1 88.94 34 LEU B O 1
ATOM 2665 N N . LEU B 1 35 ? -22.531 -21.125 -0.407 1 86.19 35 LEU B N 1
ATOM 2666 C CA . LEU B 1 35 ? -22.219 -21.734 -1.687 1 86.19 35 LEU B CA 1
ATOM 2667 C C . LEU B 1 35 ? -21.156 -22.828 -1.511 1 86.19 35 LEU B C 1
ATOM 2669 O O . LEU B 1 35 ? -21.234 -23.875 -2.148 1 86.19 35 LEU B O 1
ATOM 2673 N N . ALA B 1 36 ? -20.156 -22.531 -0.68 1 85.5 36 ALA B N 1
ATOM 2674 C CA . ALA B 1 36 ? -19.125 -23.531 -0.402 1 85.5 36 ALA B CA 1
ATOM 2675 C C . ALA B 1 36 ? -19.734 -24.812 0.159 1 85.5 36 ALA B C 1
ATOM 2677 O O . ALA B 1 36 ? -19.406 -25.906 -0.278 1 85.5 36 ALA B O 1
ATOM 2678 N N . VAL B 1 37 ? -20.656 -24.656 0.993 1 86.88 37 VAL B N 1
ATOM 2679 C CA . VAL B 1 37 ? -21.297 -25.797 1.647 1 86.88 37 VAL B CA 1
ATOM 2680 C C . VAL B 1 37 ? -22.141 -26.562 0.635 1 86.88 37 VAL B C 1
ATOM 2682 O O . VAL B 1 37 ? -22.047 -27.797 0.542 1 86.88 37 VAL B O 1
ATOM 2685 N N . ILE B 1 38 ? -22.922 -25.938 -0.107 1 85.44 38 ILE B N 1
ATOM 2686 C CA . ILE B 1 38 ? -23.812 -26.562 -1.086 1 85.44 38 ILE B CA 1
ATOM 2687 C C . ILE B 1 38 ? -22.984 -27.297 -2.133 1 85.44 38 ILE B C 1
ATOM 2689 O O . ILE B 1 38 ? -23.281 -28.438 -2.473 1 85.44 38 ILE B O 1
ATOM 2693 N N . LYS B 1 39 ? -21.984 -26.656 -2.584 1 82.12 39 LYS B N 1
ATOM 2694 C CA . LYS B 1 39 ? -21.141 -27.281 -3.6 1 82.12 39 LYS B CA 1
ATOM 2695 C C . LYS B 1 39 ? -20.391 -28.484 -3.025 1 82.12 39 LYS B C 1
ATOM 2697 O O . LYS B 1 39 ? -20.172 -29.469 -3.719 1 82.12 39 LYS B O 1
ATOM 2702 N N . PHE B 1 40 ? -19.953 -28.281 -1.822 1 82.06 40 PHE B N 1
ATOM 2703 C CA . PHE B 1 40 ? -19.25 -29.375 -1.165 1 82.06 40 PHE B CA 1
ATOM 2704 C C . PHE B 1 40 ? -20.156 -30.594 -1.022 1 82.06 40 PHE B C 1
ATOM 2706 O O . PHE B 1 40 ? -19.766 -31.703 -1.343 1 82.06 40 PHE B O 1
ATOM 2713 N N . ILE B 1 41 ? -21.359 -30.422 -0.589 1 84.25 41 ILE B N 1
ATOM 2714 C CA . ILE B 1 41 ? -22.328 -31.5 -0.427 1 84.25 41 ILE B CA 1
ATOM 2715 C C . ILE B 1 41 ? -22.656 -32.094 -1.789 1 84.25 41 ILE B C 1
ATOM 2717 O O . ILE B 1 41 ? -22.688 -33.312 -1.942 1 84.25 41 ILE B O 1
ATOM 2721 N N . ALA B 1 42 ? -22.859 -31.281 -2.717 1 80.69 42 ALA B N 1
ATOM 2722 C CA . ALA B 1 42 ? -23.172 -31.75 -4.066 1 80.69 42 ALA B CA 1
ATOM 2723 C C . ALA B 1 42 ? -22 -32.5 -4.672 1 80.69 42 ALA B C 1
ATOM 2725 O O . ALA B 1 42 ? -22.203 -33.5 -5.398 1 80.69 42 ALA B O 1
ATOM 2726 N N . GLY B 1 43 ? -20.859 -32.062 -4.375 1 77 43 GLY B N 1
ATOM 2727 C CA . GLY B 1 43 ? -19.656 -32.719 -4.859 1 77 43 GLY B CA 1
ATOM 2728 C C . GLY B 1 43 ? -19.484 -34.125 -4.281 1 77 43 GLY B C 1
ATOM 2729 O O . GLY B 1 43 ? -19.188 -35.062 -5.012 1 77 43 GLY B O 1
ATOM 2730 N N . ILE B 1 44 ? -19.766 -34.25 -2.98 1 78.44 44 ILE B N 1
ATOM 2731 C CA . ILE B 1 44 ? -19.672 -35.562 -2.324 1 78.44 44 ILE B CA 1
ATOM 2732 C C . ILE B 1 44 ? -20.766 -36.469 -2.846 1 78.44 44 ILE B C 1
ATOM 2734 O O . ILE B 1 44 ? -20.516 -37.656 -3.127 1 78.44 44 ILE B O 1
ATOM 2738 N N . ALA B 1 45 ? -21.906 -36 -3 1 80.06 45 ALA B N 1
ATOM 2739 C CA . ALA B 1 45 ? -23.047 -36.781 -3.436 1 80.06 45 ALA B CA 1
ATOM 2740 C C . ALA B 1 45 ? -22.891 -37.219 -4.891 1 80.06 45 ALA B C 1
ATOM 2742 O O . ALA B 1 45 ? -23.266 -38.344 -5.25 1 80.06 45 ALA B O 1
ATOM 2743 N N . SER B 1 46 ? -22.359 -36.344 -5.66 1 74.5 46 SER B N 1
ATOM 2744 C CA . SER B 1 46 ? -22.25 -36.656 -7.086 1 74.5 46 SER B CA 1
ATOM 2745 C C . SER B 1 46 ? -20.938 -37.375 -7.402 1 74.5 46 SER B C 1
ATOM 2747 O O . SER B 1 46 ? -20.812 -38 -8.445 1 74.5 46 SER B O 1
ATOM 2749 N N . GLY B 1 47 ? -19.953 -37.219 -6.508 1 69.25 47 GLY B N 1
ATOM 2750 C CA . GLY B 1 47 ? -18.625 -37.781 -6.777 1 69.25 47 GLY B CA 1
ATOM 2751 C C . GLY B 1 47 ? -17.891 -37.031 -7.863 1 69.25 47 GLY B C 1
ATOM 2752 O O . GLY B 1 47 ? -16.891 -37.531 -8.391 1 69.25 47 GLY B O 1
ATOM 2753 N N . SER B 1 48 ? -18.359 -35.938 -8.266 1 68.81 48 SER B N 1
ATOM 2754 C CA . SER B 1 48 ? -17.797 -35.125 -9.352 1 68.81 48 SER B CA 1
ATOM 2755 C C . SER B 1 48 ? -16.594 -34.312 -8.875 1 68.81 48 SER B C 1
ATOM 2757 O O . SER B 1 48 ? -16.719 -33.5 -7.977 1 68.81 48 SER B O 1
ATOM 2759 N N . VAL B 1 49 ? -15.469 -34.531 -9.469 1 70 49 VAL B N 1
ATOM 2760 C CA . VAL B 1 49 ? -14.25 -33.781 -9.172 1 70 49 VAL B CA 1
ATOM 2761 C C . VAL B 1 49 ? -14.43 -32.312 -9.547 1 70 49 VAL B C 1
ATOM 2763 O O . VAL B 1 49 ? -13.922 -31.422 -8.867 1 70 49 VAL B O 1
ATOM 2766 N N . ALA B 1 50 ? -15.148 -32.125 -10.594 1 66.56 50 ALA B N 1
ATOM 2767 C CA . ALA B 1 50 ? -15.406 -30.781 -11.055 1 66.56 50 ALA B CA 1
ATOM 2768 C C . ALA B 1 50 ? -16.156 -29.969 -9.992 1 66.56 50 ALA B C 1
ATOM 2770 O O . ALA B 1 50 ? -15.805 -28.812 -9.727 1 66.56 50 ALA B O 1
ATOM 2771 N N . VAL B 1 51 ? -17.141 -30.641 -9.375 1 71 51 VAL B N 1
ATOM 2772 C CA . VAL B 1 51 ? -17.953 -29.953 -8.359 1 71 51 VAL B CA 1
ATOM 2773 C C . VAL B 1 51 ? -17.125 -29.766 -7.094 1 71 51 VAL B C 1
ATOM 2775 O O . VAL B 1 51 ? -17.203 -28.719 -6.445 1 71 51 VAL B O 1
ATOM 2778 N N . MET B 1 52 ? -16.328 -30.688 -6.824 1 73.44 52 MET B N 1
ATOM 2779 C CA . MET B 1 52 ? -15.445 -30.578 -5.668 1 73.44 52 MET B CA 1
ATOM 2780 C C . MET B 1 52 ? -14.445 -29.453 -5.852 1 73.44 52 MET B C 1
ATOM 2782 O O . MET B 1 52 ? -14.18 -28.688 -4.918 1 73.44 52 MET B O 1
ATOM 2786 N N . SER B 1 53 ? -13.875 -29.328 -7.039 1 72.56 53 SER B N 1
ATOM 2787 C CA . SER B 1 53 ? -12.961 -28.219 -7.355 1 72.56 53 SER B CA 1
ATOM 2788 C C . SER B 1 53 ? -13.656 -26.875 -7.199 1 72.56 53 SER B C 1
ATOM 2790 O O . SER B 1 53 ? -13.055 -25.922 -6.703 1 72.56 53 SER B O 1
ATOM 2792 N N . SER B 1 54 ? -14.859 -26.891 -7.594 1 75.19 54 SER B N 1
ATOM 2793 C CA . SER B 1 54 ? -15.641 -25.656 -7.453 1 75.19 54 SER B CA 1
ATOM 2794 C C . SER B 1 54 ? -15.883 -25.328 -5.988 1 75.19 54 SER B C 1
ATOM 2796 O O . SER B 1 54 ? -15.953 -24.156 -5.617 1 75.19 54 SER B O 1
ATOM 2798 N N . ALA B 1 55 ? -16.016 -26.375 -5.227 1 76.12 55 ALA B N 1
ATOM 2799 C CA . ALA B 1 55 ? -16.188 -26.172 -3.791 1 76.12 55 ALA B CA 1
ATOM 2800 C C . ALA B 1 55 ? -14.945 -25.547 -3.172 1 76.12 55 ALA B C 1
ATOM 2802 O O . ALA B 1 55 ? -15.047 -24.672 -2.309 1 76.12 55 ALA B O 1
ATOM 2803 N N . ILE B 1 56 ? -13.852 -25.906 -3.613 1 75.94 56 ILE B N 1
ATOM 2804 C CA . ILE B 1 56 ? -12.594 -25.344 -3.137 1 75.94 56 ILE B CA 1
ATOM 2805 C C . ILE B 1 56 ? -12.531 -23.859 -3.496 1 75.94 56 ILE B C 1
ATOM 2807 O O . ILE B 1 56 ? -12.133 -23.031 -2.674 1 75.94 56 ILE B O 1
ATOM 2811 N N . ASP B 1 57 ? -12.961 -23.578 -4.621 1 78 57 ASP B N 1
ATOM 2812 C CA . ASP B 1 57 ? -13.008 -22.188 -5.055 1 78 57 ASP B CA 1
ATOM 2813 C C . ASP B 1 57 ? -13.898 -21.359 -4.137 1 78 57 ASP B C 1
ATOM 2815 O O . ASP B 1 57 ? -13.531 -20.234 -3.75 1 78 57 ASP B O 1
ATOM 2819 N N . SER B 1 58 ? -14.953 -21.984 -3.812 1 82 58 SER B N 1
ATOM 2820 C CA . SER B 1 58 ? -15.891 -21.281 -2.945 1 82 58 SER B CA 1
ATOM 2821 C C . SER B 1 58 ? -15.32 -21.109 -1.539 1 82 58 SER B C 1
ATOM 2823 O O . SER B 1 58 ? -15.602 -20.109 -0.864 1 82 58 SER B O 1
ATOM 2825 N N . ILE B 1 59 ? -14.531 -22 -1.145 1 81.88 59 ILE B N 1
ATOM 2826 C CA . ILE B 1 59 ? -13.867 -21.875 0.148 1 81.88 59 ILE B CA 1
ATOM 2827 C C . ILE B 1 59 ? -12.875 -20.719 0.107 1 81.88 59 ILE B C 1
ATOM 2829 O O . ILE B 1 59 ? -12.781 -19.938 1.056 1 81.88 59 ILE B O 1
ATOM 2833 N N . LEU B 1 60 ? -12.164 -20.625 -0.954 1 81.25 60 LEU B N 1
ATOM 2834 C CA . LEU B 1 60 ? -11.227 -19.516 -1.125 1 81.25 60 LEU B CA 1
ATOM 2835 C C . LEU B 1 60 ? -11.961 -18.172 -1.118 1 81.25 60 LEU B C 1
ATOM 2837 O O . LEU B 1 60 ? -11.484 -17.203 -0.528 1 81.25 60 LEU B O 1
ATOM 2841 N N . ASP B 1 61 ? -13.086 -18.234 -1.742 1 85.81 61 ASP B N 1
ATOM 2842 C CA . ASP B 1 61 ? -13.914 -17.031 -1.729 1 85.81 61 ASP B CA 1
ATOM 2843 C C . ASP B 1 61 ? -14.32 -16.656 -0.305 1 85.81 61 ASP B C 1
ATOM 2845 O O . ASP B 1 61 ? -14.375 -15.477 0.04 1 85.81 61 ASP B O 1
ATOM 2849 N N . PHE B 1 62 ? -14.602 -17.656 0.422 1 85.88 62 PHE B N 1
ATOM 2850 C CA . PHE B 1 62 ? -15.008 -17.438 1.806 1 85.88 62 PHE B CA 1
ATOM 2851 C C . PHE B 1 62 ? -13.859 -16.844 2.613 1 85.88 62 PHE B C 1
ATOM 2853 O O . PHE B 1 62 ? -14.062 -15.93 3.41 1 85.88 62 PHE B O 1
ATOM 2860 N N . ILE B 1 63 ? -12.719 -17.281 2.369 1 85.81 63 ILE B N 1
ATOM 2861 C CA . ILE B 1 63 ? -11.539 -16.781 3.066 1 85.81 63 ILE B CA 1
ATOM 2862 C C . ILE B 1 63 ? -11.305 -15.32 2.686 1 85.81 63 ILE B C 1
ATOM 2864 O O . ILE B 1 63 ? -11.062 -14.477 3.553 1 85.81 63 ILE B O 1
ATOM 2868 N N . VAL B 1 64 ? -11.391 -15.062 1.442 1 86.56 64 VAL B N 1
ATOM 2869 C CA . VAL B 1 64 ? -11.195 -13.695 0.959 1 86.56 64 VAL B CA 1
ATOM 2870 C C . VAL B 1 64 ? -12.242 -12.773 1.567 1 86.56 64 VAL B C 1
ATOM 2872 O O . VAL B 1 64 ? -11.93 -11.664 1.997 1 86.56 64 VAL B O 1
ATOM 2875 N N . SER B 1 65 ? -13.438 -13.281 1.637 1 87.62 65 SER B N 1
ATOM 2876 C CA . SER B 1 65 ? -14.523 -12.5 2.221 1 87.62 65 SER B CA 1
ATOM 2877 C C . SER B 1 65 ? -14.273 -12.227 3.701 1 87.62 65 SER B C 1
ATOM 2879 O O . SER B 1 65 ? -14.578 -11.141 4.199 1 87.62 65 SER B O 1
ATOM 2881 N N . LEU B 1 66 ? -13.781 -13.203 4.398 1 87.88 66 LEU B N 1
ATOM 2882 C CA . LEU B 1 66 ? -13.461 -13.039 5.812 1 87.88 66 LEU B CA 1
ATOM 2883 C C . LEU B 1 66 ? -12.375 -11.977 6 1 87.88 66 LEU B C 1
ATOM 2885 O O . LEU B 1 66 ? -12.469 -11.141 6.902 1 87.88 66 LEU B O 1
ATOM 2889 N N . LEU B 1 67 ? -11.453 -12.039 5.129 1 88.38 67 LEU B N 1
ATOM 2890 C CA . LEU B 1 67 ? -10.367 -11.062 5.203 1 88.38 67 LEU B CA 1
ATOM 2891 C C . LEU B 1 67 ? -10.891 -9.648 4.93 1 88.38 67 LEU B C 1
ATOM 2893 O O . LEU B 1 67 ? -10.5 -8.703 5.609 1 88.38 67 LEU B O 1
ATOM 2897 N N . ASN B 1 68 ? -11.742 -9.625 3.979 1 89.56 68 ASN B N 1
ATOM 2898 C CA . ASN B 1 68 ? -12.328 -8.328 3.65 1 89.56 68 ASN B CA 1
ATOM 2899 C C . ASN B 1 68 ? -13.18 -7.793 4.797 1 89.56 68 ASN B C 1
ATOM 2901 O O . ASN B 1 68 ? -13.195 -6.586 5.059 1 89.56 68 ASN B O 1
ATOM 2905 N N . PHE B 1 69 ? -13.852 -8.688 5.504 1 89.62 69 PHE B N 1
ATOM 2906 C CA . PHE B 1 69 ? -14.664 -8.297 6.652 1 89.62 69 PHE B CA 1
ATOM 2907 C C . PHE B 1 69 ? -13.789 -7.723 7.762 1 89.62 69 PHE B C 1
ATOM 2909 O O . PHE B 1 69 ? -14.078 -6.648 8.297 1 89.62 69 PHE B O 1
ATOM 2916 N N . PHE B 1 70 ? -12.758 -8.367 8.031 1 89.38 70 PHE B N 1
ATOM 2917 C CA . PHE B 1 70 ? -11.852 -7.902 9.078 1 89.38 70 PHE B CA 1
ATOM 2918 C C . PHE B 1 70 ? -11.156 -6.613 8.664 1 89.38 70 PHE B C 1
ATOM 2920 O O . PHE B 1 70 ? -10.953 -5.719 9.484 1 89.38 70 PHE B O 1
ATOM 2927 N N . ALA B 1 71 ? -10.812 -6.582 7.434 1 89.56 71 ALA B N 1
ATOM 2928 C CA . ALA B 1 71 ? -10.156 -5.375 6.926 1 89.56 71 ALA B CA 1
ATOM 2929 C C . ALA B 1 71 ? -11.086 -4.168 7.031 1 89.56 71 ALA B C 1
ATOM 2931 O O . ALA B 1 71 ? -10.656 -3.082 7.43 1 89.56 71 ALA B O 1
ATOM 2932 N N . LEU B 1 72 ? -12.336 -4.383 6.738 1 89 72 LEU B N 1
ATOM 2933 C CA . LEU B 1 72 ? -13.312 -3.299 6.809 1 89 72 LEU B CA 1
ATOM 2934 C C . LEU B 1 72 ? -13.516 -2.85 8.25 1 89 72 LEU B C 1
ATOM 2936 O O . LEU B 1 72 ? -13.508 -1.65 8.539 1 89 72 LEU B O 1
ATOM 2940 N N . LYS B 1 73 ? -13.625 -3.797 9.109 1 88.19 73 LYS B N 1
ATOM 2941 C CA . LYS B 1 73 ? -13.82 -3.486 10.523 1 88.19 73 LYS B CA 1
ATOM 2942 C C . LYS B 1 73 ? -12.617 -2.734 11.094 1 88.19 73 LYS B C 1
ATOM 2944 O O . LYS B 1 73 ? -12.781 -1.729 11.789 1 88.19 73 LYS B O 1
ATOM 2949 N N . LYS B 1 74 ? -11.492 -3.162 10.758 1 87.62 74 LYS B N 1
ATOM 2950 C CA . LYS B 1 74 ? -10.281 -2.541 11.266 1 87.62 74 LYS B CA 1
ATOM 2951 C C . LYS B 1 74 ? -10.047 -1.177 10.625 1 87.62 74 LYS B C 1
ATOM 2953 O O . LYS B 1 74 ? -9.492 -0.274 11.258 1 87.62 74 LYS B O 1
ATOM 2958 N N . SER B 1 75 ? -10.414 -0.999 9.398 1 88 75 SER B N 1
ATOM 2959 C CA . SER B 1 75 ? -10.234 0.268 8.695 1 88 75 SER B CA 1
ATOM 2960 C C . SER B 1 75 ? -11.047 1.381 9.344 1 88 75 SER B C 1
ATOM 2962 O O . SER B 1 75 ? -10.758 2.562 9.156 1 88 75 SER B O 1
ATOM 2964 N N . ARG B 1 76 ? -11.992 1.053 10.172 1 84.12 76 ARG B N 1
ATOM 2965 C CA . ARG B 1 76 ? -12.875 2.031 10.805 1 84.12 76 ARG B CA 1
ATOM 2966 C C . ARG B 1 76 ? -12.469 2.273 12.25 1 84.12 76 ARG B C 1
ATOM 2968 O O . ARG B 1 76 ? -13.102 3.07 12.953 1 84.12 76 ARG B O 1
ATOM 2975 N N . ALA B 1 77 ? -11.484 1.566 12.664 1 83.19 77 ALA B N 1
ATOM 2976 C CA . ALA B 1 77 ? -10.992 1.749 14.023 1 83.19 77 ALA B CA 1
ATOM 2977 C C . ALA B 1 77 ? -10.406 3.145 14.211 1 83.19 77 ALA B C 1
ATOM 2979 O O . ALA B 1 77 ? -9.875 3.732 13.266 1 83.19 77 ALA B O 1
ATOM 2980 N N . ALA B 1 78 ? -10.5 3.641 15.375 1 81.81 78 ALA B N 1
ATOM 2981 C CA . ALA B 1 78 ? -9.969 4.961 15.703 1 81.81 78 ALA B CA 1
ATOM 2982 C C . ALA B 1 78 ? -8.445 4.957 15.672 1 81.81 78 ALA B C 1
ATOM 2984 O O . ALA B 1 78 ? -7.816 3.904 15.797 1 81.81 78 ALA B O 1
ATOM 2985 N N . ALA B 1 79 ? -7.93 6.156 15.484 1 85.31 79 ALA B N 1
ATOM 2986 C CA . ALA B 1 79 ? -6.48 6.328 15.539 1 85.31 79 ALA B CA 1
ATOM 2987 C C . ALA B 1 79 ? -5.926 5.922 16.891 1 85.31 79 ALA B C 1
ATOM 2989 O O . ALA B 1 79 ? -6.629 5.992 17.906 1 85.31 79 ALA B O 1
ATOM 2990 N N . ASN B 1 80 ? -4.703 5.422 16.938 1 86.38 80 ASN B N 1
ATOM 2991 C CA . ASN B 1 80 ? -4.016 5.055 18.172 1 86.38 80 ASN B CA 1
ATOM 2992 C C . ASN B 1 80 ? -2.559 5.512 18.172 1 86.38 80 ASN B C 1
ATOM 2994 O O . ASN B 1 80 ? -2.162 6.312 17.312 1 86.38 80 ASN B O 1
ATOM 2998 N N . GLU B 1 81 ? -1.825 5.109 19.109 1 86.62 81 GLU B N 1
ATOM 2999 C CA . GLU B 1 81 ? -0.449 5.57 19.266 1 86.62 81 GLU B CA 1
ATOM 3000 C C . GLU B 1 81 ? 0.435 5.082 18.125 1 86.62 81 GLU B C 1
ATOM 3002 O O . GLU B 1 81 ? 1.388 5.758 17.734 1 86.62 81 GLU B O 1
ATOM 3007 N N . ASN B 1 82 ? 0.055 3.982 17.625 1 87.69 82 ASN B N 1
ATOM 3008 C CA . ASN B 1 82 ? 0.879 3.4 16.562 1 87.69 82 ASN B CA 1
ATOM 3009 C C . ASN B 1 82 ? 0.465 3.904 15.188 1 87.69 82 ASN B C 1
ATOM 3011 O O . ASN B 1 82 ? 1.283 3.951 14.266 1 87.69 82 ASN B O 1
ATOM 3015 N N . PHE B 1 83 ? -0.795 4.184 15.086 1 89.44 83 PHE B N 1
ATOM 3016 C CA . PHE B 1 83 ? -1.337 4.703 13.836 1 89.44 83 PHE B CA 1
ATOM 3017 C C . PHE B 1 83 ? -2.148 5.969 14.078 1 89.44 83 PHE B C 1
ATOM 3019 O O . PHE B 1 83 ? -3.369 5.91 14.234 1 89.44 83 PHE B O 1
ATOM 3026 N N . ASN B 1 84 ? -1.444 7.039 13.961 1 88.62 84 ASN B N 1
ATOM 3027 C CA . ASN B 1 84 ? -2.004 8.328 14.352 1 88.62 84 ASN B CA 1
ATOM 3028 C C . ASN B 1 84 ? -3.082 8.789 13.375 1 88.62 84 ASN B C 1
ATOM 3030 O O . ASN B 1 84 ? -3.9 9.648 13.711 1 88.62 84 ASN B O 1
ATOM 3034 N N . PHE B 1 85 ? -3.08 8.273 12.195 1 83.06 85 PHE B N 1
ATOM 3035 C CA . PHE B 1 85 ? -4.016 8.727 11.172 1 83.06 85 PHE B CA 1
ATOM 3036 C C . PHE B 1 85 ? -5.121 7.707 10.953 1 83.06 85 PHE B C 1
ATOM 3038 O O . PHE B 1 85 ? -5.902 7.82 10.008 1 83.06 85 PHE B O 1
ATOM 3045 N N . GLY B 1 86 ? -5.117 6.695 11.859 1 80.62 86 GLY B N 1
ATOM 3046 C CA . GLY B 1 86 ? -6.137 5.664 11.742 1 80.62 86 GLY B CA 1
ATOM 3047 C C . GLY B 1 86 ? -5.754 4.547 10.789 1 80.62 86 GLY B C 1
ATOM 3048 O O . GLY B 1 86 ? -4.59 4.438 10.391 1 80.62 86 GLY B O 1
ATOM 3049 N N . TYR B 1 87 ? -6.801 3.76 10.461 1 85.56 87 TYR B N 1
ATOM 3050 C CA . TYR B 1 87 ? -6.559 2.564 9.664 1 85.56 87 TYR B CA 1
ATOM 3051 C C . TYR B 1 87 ? -7.336 2.615 8.352 1 85.56 87 TYR B C 1
ATOM 3053 O O . TYR B 1 87 ? -7.68 1.574 7.789 1 85.56 87 TYR B O 1
ATOM 3061 N N . THR B 1 88 ? -7.59 3.703 7.863 1 83.81 88 THR B N 1
ATOM 3062 C CA . THR B 1 88 ? -8.43 3.854 6.68 1 83.81 88 THR B CA 1
ATOM 3063 C C . THR B 1 88 ? -7.738 3.279 5.449 1 83.81 88 THR B C 1
ATOM 3065 O O . THR B 1 88 ? -8.398 2.75 4.551 1 83.81 88 THR B O 1
ATOM 3068 N N . LYS B 1 89 ? -6.445 3.242 5.48 1 90.75 89 LYS B N 1
ATOM 3069 C CA . LYS B 1 89 ? -5.695 2.773 4.316 1 90.75 89 LYS B CA 1
ATOM 3070 C C . LYS B 1 89 ? -5.742 1.252 4.211 1 90.75 89 LYS B C 1
ATOM 3072 O O . LYS B 1 89 ? -5.391 0.686 3.176 1 90.75 89 LYS B O 1
ATOM 3077 N N . LEU B 1 90 ? -6.219 0.68 5.254 1 90.19 90 LEU B N 1
ATOM 3078 C CA . LEU B 1 90 ? -6.383 -0.77 5.207 1 90.19 90 LEU B CA 1
ATOM 3079 C C . LEU B 1 90 ? -7.391 -1.168 4.137 1 90.19 90 LEU B C 1
ATOM 3081 O O . LEU B 1 90 ? -7.309 -2.262 3.572 1 90.19 90 LEU B O 1
ATOM 3085 N N . GLU B 1 91 ? -8.336 -0.245 3.932 1 90.75 91 GLU B N 1
ATOM 3086 C CA . GLU B 1 91 ? -9.297 -0.478 2.861 1 90.75 91 GLU B CA 1
ATOM 3087 C C . GLU B 1 91 ? -8.602 -0.653 1.517 1 90.75 91 GLU B C 1
ATOM 3089 O O . GLU B 1 91 ? -8.852 -1.624 0.801 1 90.75 91 GLU B O 1
ATOM 3094 N N . ALA B 1 92 ? -7.707 0.262 1.236 1 92.12 92 ALA B N 1
ATOM 3095 C CA . ALA B 1 92 ? -6.977 0.223 -0.029 1 92.12 92 ALA B CA 1
ATOM 3096 C C . ALA B 1 92 ? -6.043 -0.981 -0.085 1 92.12 92 ALA B C 1
ATOM 3098 O O . ALA B 1 92 ? -5.879 -1.602 -1.139 1 92.12 92 ALA B O 1
ATOM 3099 N N . MET B 1 93 ? -5.492 -1.364 1.012 1 92.56 93 MET B N 1
ATOM 3100 C CA . MET B 1 93 ? -4.594 -2.514 1.079 1 92.56 93 MET B CA 1
ATOM 3101 C C . MET B 1 93 ? -5.344 -3.809 0.782 1 92.56 93 MET B C 1
ATOM 3103 O O . MET B 1 93 ? -4.871 -4.637 -0.001 1 92.56 93 MET B O 1
ATOM 3107 N N . ALA B 1 94 ? -6.402 -3.939 1.449 1 92.06 94 ALA B N 1
ATOM 3108 C CA . ALA B 1 94 ? -7.219 -5.133 1.235 1 92.06 94 ALA B CA 1
ATOM 3109 C C . ALA B 1 94 ? -7.672 -5.234 -0.218 1 92.06 94 ALA B C 1
ATOM 3111 O O . ALA B 1 94 ? -7.645 -6.312 -0.811 1 92.06 94 ALA B O 1
ATOM 3112 N N . ALA B 1 95 ? -8.094 -4.121 -0.766 1 92.69 95 ALA B N 1
ATOM 3113 C CA . ALA B 1 95 ? -8.539 -4.086 -2.156 1 92.69 95 ALA B CA 1
ATOM 3114 C C . ALA B 1 95 ? -7.398 -4.445 -3.105 1 92.69 95 ALA B C 1
ATOM 3116 O O . ALA B 1 95 ? -7.613 -5.109 -4.121 1 92.69 95 ALA B O 1
ATOM 3117 N N . LEU B 1 96 ? -6.223 -3.969 -2.775 1 92.62 96 LEU B N 1
ATOM 3118 C CA . LEU B 1 96 ? -5.051 -4.273 -3.59 1 92.62 96 LEU B CA 1
ATOM 3119 C C . LEU B 1 96 ? -4.77 -5.773 -3.594 1 92.62 96 LEU B C 1
ATOM 3121 O O . LEU B 1 96 ? -4.543 -6.363 -4.652 1 92.62 96 LEU B O 1
ATOM 3125 N N . PHE B 1 97 ? -4.789 -6.375 -2.484 1 90.31 97 PHE B N 1
ATOM 3126 C CA . PHE B 1 97 ? -4.551 -7.809 -2.383 1 90.31 97 PHE B CA 1
ATOM 3127 C C . PHE B 1 97 ? -5.617 -8.594 -3.137 1 90.31 97 PHE B C 1
ATOM 3129 O O . PHE B 1 97 ? -5.312 -9.57 -3.818 1 90.31 97 PHE B O 1
ATOM 3136 N N . GLU B 1 98 ? -6.801 -8.18 -2.955 1 90.81 98 GLU B N 1
ATOM 3137 C CA . GLU B 1 98 ? -7.883 -8.836 -3.68 1 90.81 98 GLU B CA 1
ATOM 3138 C C . GLU B 1 98 ? -7.723 -8.664 -5.188 1 90.81 98 GLU B C 1
ATOM 3140 O O . GLU B 1 98 ? -8.023 -9.578 -5.957 1 90.81 98 GLU B O 1
ATOM 3145 N N . GLY B 1 99 ? -7.297 -7.422 -5.535 1 91.62 99 GLY B N 1
ATOM 3146 C CA . GLY B 1 99 ? -7.031 -7.191 -6.945 1 91.62 99 GLY B CA 1
ATOM 3147 C C . GLY B 1 99 ? -6.004 -8.141 -7.523 1 91.62 99 GLY B C 1
ATOM 3148 O O . GLY B 1 99 ? -6.184 -8.664 -8.625 1 91.62 99 GLY B O 1
ATOM 3149 N N . VAL B 1 100 ? -4.984 -8.398 -6.809 1 89.25 100 VAL B N 1
ATOM 3150 C CA . VAL B 1 100 ? -3.951 -9.344 -7.234 1 89.25 100 VAL B CA 1
ATOM 3151 C C . VAL B 1 100 ? -4.555 -10.734 -7.391 1 89.25 100 VAL B C 1
ATOM 3153 O O . VAL B 1 100 ? -4.266 -11.438 -8.359 1 89.25 100 VAL B O 1
ATOM 3156 N N . PHE B 1 101 ? -5.328 -11.07 -6.438 1 87.31 101 PHE B N 1
ATOM 3157 C CA . PHE B 1 101 ? -6.008 -12.359 -6.477 1 87.31 101 PHE B CA 1
ATOM 3158 C C . PHE B 1 101 ? -6.867 -12.484 -7.73 1 87.31 101 PHE B C 1
ATOM 3160 O O . PHE B 1 101 ? -6.848 -13.516 -8.398 1 87.31 101 PHE B O 1
ATOM 3167 N N . ILE B 1 102 ? -7.555 -11.422 -8.039 1 90.06 102 ILE B N 1
ATOM 3168 C CA . ILE B 1 102 ? -8.453 -11.422 -9.188 1 90.06 102 ILE B CA 1
ATOM 3169 C C . ILE B 1 102 ? -7.645 -11.5 -10.477 1 90.06 102 ILE B C 1
ATOM 3171 O O . ILE B 1 102 ? -8.055 -12.172 -11.438 1 90.06 102 ILE B O 1
ATOM 3175 N N . ILE B 1 103 ? -6.57 -10.828 -10.516 1 91.12 103 ILE B N 1
ATOM 3176 C CA . ILE B 1 103 ? -5.699 -10.906 -11.68 1 91.12 103 ILE B CA 1
ATOM 3177 C C . ILE B 1 103 ? -5.242 -12.352 -11.891 1 91.12 103 ILE B C 1
ATOM 3179 O O . ILE B 1 103 ? -5.176 -12.828 -13.023 1 91.12 103 ILE B O 1
ATOM 3183 N N . GLY B 1 104 ? -4.891 -13.031 -10.828 1 88.31 104 GLY B N 1
ATOM 3184 C CA . GLY B 1 104 ? -4.547 -14.445 -10.914 1 88.31 104 GLY B CA 1
ATOM 3185 C C . GLY B 1 104 ? -5.66 -15.289 -11.5 1 88.31 104 GLY B C 1
ATOM 3186 O O . GLY B 1 104 ? -5.406 -16.156 -12.344 1 88.31 104 GLY B O 1
ATOM 3187 N N . ILE B 1 105 ? -6.809 -15.031 -11.039 1 85.25 105 ILE B N 1
ATOM 3188 C CA . ILE B 1 105 ? -7.969 -15.75 -11.555 1 85.25 105 ILE B CA 1
ATOM 3189 C C . ILE B 1 105 ? -8.125 -15.477 -13.055 1 85.25 105 ILE B C 1
ATOM 3191 O O . ILE B 1 105 ? -8.336 -16.406 -13.836 1 85.25 105 ILE B O 1
ATOM 3195 N N . ALA B 1 106 ? -8.016 -14.18 -13.406 1 91.44 106 ALA B N 1
ATOM 3196 C CA . ALA B 1 106 ? -8.148 -13.797 -14.812 1 91.44 106 ALA B CA 1
ATOM 3197 C C . ALA B 1 106 ? -7.086 -14.484 -15.664 1 91.44 106 ALA B C 1
ATOM 3199 O O . ALA B 1 106 ? -7.379 -14.961 -16.766 1 91.44 106 ALA B O 1
ATOM 3200 N N . ALA B 1 107 ? -5.93 -14.586 -15.195 1 89.75 107 ALA B N 1
ATOM 3201 C CA . ALA B 1 107 ? -4.844 -15.25 -15.906 1 89.75 107 ALA B CA 1
ATOM 3202 C C . ALA B 1 107 ? -5.125 -16.75 -16.062 1 89.75 107 ALA B C 1
ATOM 3204 O O . ALA B 1 107 ? -4.855 -17.328 -17.125 1 89.75 107 ALA B O 1
ATOM 3205 N N . PHE B 1 108 ? -5.586 -17.344 -15.055 1 85.06 108 PHE B N 1
ATOM 3206 C CA . PHE B 1 108 ? -5.938 -18.75 -15.086 1 85.06 108 PHE B CA 1
ATOM 3207 C C . PHE B 1 108 ? -7.016 -19.016 -16.141 1 85.06 108 PHE B C 1
ATOM 3209 O O . PHE B 1 108 ? -6.91 -19.969 -16.906 1 85.06 108 PHE B O 1
ATOM 3216 N N . ILE B 1 109 ? -8.031 -18.203 -16.094 1 85.06 109 ILE B N 1
ATOM 3217 C CA . ILE B 1 109 ? -9.117 -18.344 -17.062 1 85.06 109 ILE B CA 1
ATOM 3218 C C . ILE B 1 109 ? -8.57 -18.172 -18.469 1 85.06 109 ILE B C 1
ATOM 3220 O O . ILE B 1 109 ? -8.953 -18.891 -19.391 1 85.06 109 ILE B O 1
ATOM 3224 N N . PHE B 1 110 ? -7.762 -17.172 -18.625 1 89.69 110 PHE B N 1
ATOM 3225 C CA . PHE B 1 110 ? -7.129 -16.922 -19.906 1 89.69 110 PHE B CA 1
ATOM 3226 C C . PHE B 1 110 ? -6.355 -18.141 -20.391 1 89.69 110 PHE B C 1
ATOM 3228 O O . PHE B 1 110 ? -6.496 -18.578 -21.531 1 89.69 110 PHE B O 1
ATOM 3235 N N . TYR B 1 111 ? -5.59 -18.734 -19.531 1 87.75 111 TYR B N 1
ATOM 3236 C CA . TYR B 1 111 ? -4.777 -19.906 -19.844 1 87.75 111 TYR B CA 1
ATOM 3237 C C . TYR B 1 111 ? -5.66 -21.109 -20.219 1 87.75 111 TYR B C 1
ATOM 3239 O O . TYR B 1 111 ? -5.414 -21.781 -21.219 1 87.75 111 TYR B O 1
ATOM 3247 N N . GLU B 1 112 ? -6.605 -21.406 -19.406 1 82.88 112 GLU B N 1
ATOM 3248 C CA . GLU B 1 112 ? -7.523 -22.516 -19.672 1 82.88 112 GLU B CA 1
ATOM 3249 C C . GLU B 1 112 ? -8.242 -22.328 -21 1 82.88 112 GLU B C 1
ATOM 3251 O O . GLU B 1 112 ? -8.477 -23.297 -21.719 1 82.88 112 GLU B O 1
ATOM 3256 N N . SER B 1 113 ? -8.617 -21.109 -21.25 1 85.06 113 SER B N 1
ATOM 3257 C CA . SER B 1 113 ? -9.32 -20.812 -22.484 1 85.06 113 SER B CA 1
ATOM 3258 C C . SER B 1 113 ? -8.43 -21.078 -23.703 1 85.06 113 SER B C 1
ATOM 3260 O O . SER B 1 113 ? -8.906 -21.562 -24.734 1 85.06 113 SER B O 1
ATOM 3262 N N . ILE B 1 114 ? -7.223 -20.828 -23.594 1 85.94 114 ILE B N 1
ATOM 3263 C CA . ILE B 1 114 ? -6.281 -21.094 -24.688 1 85.94 114 ILE B CA 1
ATOM 3264 C C . ILE B 1 114 ? -6.125 -22.594 -24.891 1 85.94 114 ILE B C 1
ATOM 3266 O O . ILE B 1 114 ? -6.051 -23.078 -26.016 1 85.94 114 ILE B O 1
ATOM 3270 N N . LEU B 1 115 ? -6.047 -23.344 -23.812 1 82.75 115 LEU B N 1
ATOM 3271 C CA . LEU B 1 115 ? -5.91 -24.797 -23.891 1 82.75 115 LEU B CA 1
ATOM 3272 C C . LEU B 1 115 ? -7.141 -25.422 -24.531 1 82.75 115 LEU B C 1
ATOM 3274 O O . LEU B 1 115 ? -7.027 -26.422 -25.25 1 82.75 115 LEU B O 1
ATOM 3278 N N . LYS B 1 116 ? -8.273 -24.875 -24.266 1 77.31 116 LYS B N 1
ATOM 3279 C CA . LYS B 1 116 ? -9.523 -25.391 -24.812 1 77.31 116 LYS B CA 1
ATOM 3280 C C . LYS B 1 116 ? -9.547 -25.234 -26.344 1 77.31 116 LYS B C 1
ATOM 3282 O O . LYS B 1 116 ? -10.258 -25.969 -27.031 1 77.31 116 LYS B O 1
ATOM 3287 N N . PHE B 1 117 ? -8.883 -24.312 -26.75 1 75.19 117 PHE B N 1
ATOM 3288 C CA . PHE B 1 117 ? -8.789 -24.172 -28.203 1 75.19 117 PHE B CA 1
ATOM 3289 C C . PHE B 1 117 ? -8.156 -25.406 -28.828 1 75.19 117 PHE B C 1
ATOM 3291 O O . PHE B 1 117 ? -8.484 -25.781 -29.953 1 75.19 117 PHE B O 1
ATOM 3298 N N . LYS B 1 118 ? -7.309 -26 -28.031 1 70.12 118 LYS B N 1
ATOM 3299 C CA . LYS B 1 118 ? -6.562 -27.125 -28.578 1 70.12 118 LYS B CA 1
ATOM 3300 C C . LYS B 1 118 ? -7.281 -28.453 -28.312 1 70.12 118 LYS B C 1
ATOM 3302 O O . LYS B 1 118 ? -7.004 -29.453 -28.953 1 70.12 118 LYS B O 1
ATOM 3307 N N . GLN B 1 119 ? -8.07 -28.484 -27.172 1 63.16 119 GLN B N 1
ATOM 3308 C CA . GLN B 1 119 ? -8.641 -29.766 -26.781 1 63.16 119 GLN B CA 1
ATOM 3309 C C . GLN B 1 119 ? -10.07 -29.922 -27.312 1 63.16 119 GLN B C 1
ATOM 3311 O O . GLN B 1 119 ? -10.891 -29.016 -27.156 1 63.16 119 GLN B O 1
ATOM 3316 N N . ASP B 1 120 ? -10.32 -30.594 -28.297 1 54.59 120 ASP B N 1
ATOM 3317 C CA . ASP B 1 120 ? -11.586 -30.891 -28.953 1 54.59 120 ASP B CA 1
ATOM 3318 C C . ASP B 1 120 ? -12.641 -31.344 -27.953 1 54.59 120 ASP B C 1
ATOM 3320 O O . ASP B 1 120 ? -13.836 -31.125 -28.156 1 54.59 120 ASP B O 1
ATOM 3324 N N . ASP B 1 121 ? -12.383 -32.438 -26.984 1 49.78 121 ASP B N 1
ATOM 3325 C CA . ASP B 1 121 ? -13.422 -33.375 -26.531 1 49.78 121 ASP B CA 1
ATOM 3326 C C . ASP B 1 121 ? -13.828 -33.062 -25.078 1 49.78 121 ASP B C 1
ATOM 3328 O O . ASP B 1 121 ? -14.289 -33.969 -24.375 1 49.78 121 ASP B O 1
ATOM 3332 N N . ALA B 1 122 ? -13.672 -32 -24.484 1 52.19 122 ALA B N 1
ATOM 3333 C CA . ALA B 1 122 ? -13.93 -32.219 -23.062 1 52.19 122 ALA B CA 1
ATOM 3334 C C . ALA B 1 122 ? -15.43 -32.312 -22.781 1 52.19 122 ALA B C 1
ATOM 3336 O O . ALA B 1 122 ? -16.172 -31.375 -23.109 1 52.19 122 ALA B O 1
ATOM 3337 N N . ALA B 1 123 ? -15.945 -33.562 -22.703 1 47.72 123 ALA B N 1
ATOM 3338 C CA . ALA B 1 123 ? -17.297 -33.875 -22.297 1 47.72 123 ALA B CA 1
ATOM 3339 C C . ALA B 1 123 ? -17.641 -33.219 -20.953 1 47.72 123 ALA B C 1
ATOM 3341 O O . ALA B 1 123 ? -16.953 -33.438 -19.969 1 47.72 123 ALA B O 1
ATOM 3342 N N . ILE B 1 124 ? -18.141 -32.094 -20.938 1 50.88 124 ILE B N 1
ATOM 3343 C CA . ILE B 1 124 ? -18.609 -31.453 -19.703 1 50.88 124 ILE B CA 1
ATOM 3344 C C . ILE B 1 124 ? -19.734 -32.281 -19.094 1 50.88 124 ILE B C 1
ATOM 3346 O O . ILE B 1 124 ? -20.75 -32.531 -19.734 1 50.88 124 ILE B O 1
ATOM 3350 N N . ASP B 1 125 ? -19.469 -33.188 -18.281 1 49.09 125 ASP B N 1
ATOM 3351 C CA . ASP B 1 125 ? -20.531 -33.875 -17.562 1 49.09 125 ASP B CA 1
ATOM 3352 C C . ASP B 1 125 ? -21.516 -32.875 -16.969 1 49.09 125 ASP B C 1
ATOM 3354 O O . ASP B 1 125 ? -21.203 -32.188 -15.992 1 49.09 125 ASP B O 1
ATOM 3358 N N . VAL B 1 126 ? -22.5 -32.438 -17.672 1 54.53 126 VAL B N 1
ATOM 3359 C CA . VAL B 1 126 ? -23.484 -31.359 -17.641 1 54.53 126 VAL B CA 1
ATOM 3360 C C . VAL B 1 126 ? -24.516 -31.625 -16.531 1 54.53 126 VAL B C 1
ATOM 3362 O O . VAL B 1 126 ? -25.125 -30.703 -16.016 1 54.53 126 VAL B O 1
ATOM 3365 N N . GLY B 1 127 ? -24.719 -32.906 -16.031 1 54.5 127 GLY B N 1
ATOM 3366 C CA . GLY B 1 127 ? -25.984 -33.094 -15.352 1 54.5 127 GLY B CA 1
ATOM 3367 C C . GLY B 1 127 ? -26.094 -32.312 -14.047 1 54.5 127 GLY B C 1
ATOM 3368 O O . GLY B 1 127 ? -26.797 -31.312 -13.977 1 54.5 127 GLY B O 1
ATOM 3369 N N . ALA B 1 128 ? -25.781 -32.938 -13.008 1 54.31 128 ALA B N 1
ATOM 3370 C CA . ALA B 1 128 ? -25.938 -32.406 -11.648 1 54.31 128 ALA B CA 1
ATOM 3371 C C . ALA B 1 128 ? -25.172 -31.109 -11.445 1 54.31 128 ALA B C 1
ATOM 3373 O O . ALA B 1 128 ? -25.625 -30.234 -10.719 1 54.31 128 ALA B O 1
ATOM 3374 N N . SER B 1 129 ? -24.312 -30.781 -12.336 1 66.19 129 SER B N 1
ATOM 3375 C CA . SER B 1 129 ? -23.406 -29.641 -12.242 1 66.19 129 SER B CA 1
ATOM 3376 C C . SER B 1 129 ? -24.062 -28.375 -12.773 1 66.19 129 SER B C 1
ATOM 3378 O O . SER B 1 129 ? -23.828 -27.281 -12.25 1 66.19 129 SER B O 1
ATOM 3380 N N . LEU B 1 130 ? -25.219 -28.719 -13.422 1 75.38 130 LEU B N 1
ATOM 3381 C CA . LEU B 1 130 ? -25.844 -27.547 -14.055 1 75.38 130 LEU B CA 1
ATOM 3382 C C . LEU B 1 130 ? -26.797 -26.844 -13.094 1 75.38 130 LEU B C 1
ATOM 3384 O O . LEU B 1 130 ? -26.844 -25.609 -13.062 1 75.38 130 LEU B O 1
ATOM 3388 N N . TRP B 1 131 ? -27.5 -27.656 -12.328 1 77.44 131 TRP B N 1
ATOM 3389 C CA . TRP B 1 131 ? -28.453 -27.047 -11.383 1 77.44 131 TRP B CA 1
ATOM 3390 C C . TRP B 1 131 ? -27.719 -26.25 -10.32 1 77.44 131 TRP B C 1
ATOM 3392 O O . TRP B 1 131 ? -28.141 -25.141 -9.961 1 77.44 131 TRP B O 1
ATOM 3402 N N . VAL B 1 132 ? -26.719 -26.828 -9.828 1 77 132 VAL B N 1
ATOM 3403 C CA . VAL B 1 132 ? -25.922 -26.141 -8.805 1 77 132 VAL B CA 1
ATOM 3404 C C . VAL B 1 132 ? -25.344 -24.844 -9.391 1 77 132 VAL B C 1
ATOM 3406 O O . VAL B 1 132 ? -25.297 -23.812 -8.719 1 77 132 VAL B O 1
ATOM 3409 N N . MET B 1 133 ? -25 -24.938 -10.602 1 78.19 133 MET B N 1
ATOM 3410 C CA . MET B 1 133 ? -24.406 -23.766 -11.258 1 78.19 133 MET B CA 1
ATOM 3411 C C . MET B 1 133 ? -25.438 -22.672 -11.461 1 78.19 133 MET B C 1
ATOM 3413 O O . MET B 1 133 ? -25.156 -21.5 -11.242 1 78.19 133 MET B O 1
ATOM 3417 N N . CYS B 1 134 ? -26.594 -23.078 -11.82 1 84.69 134 CYS B N 1
ATOM 3418 C CA . CYS B 1 134 ? -27.656 -22.109 -12.023 1 84.69 134 CYS B CA 1
ATOM 3419 C C . CYS B 1 134 ? -28.047 -21.438 -10.711 1 84.69 134 CYS B C 1
ATOM 3421 O O . CYS B 1 134 ? -28.25 -20.219 -10.664 1 84.69 134 CYS B O 1
ATOM 3423 N N . PHE B 1 135 ? -28.125 -22.266 -9.719 1 85 135 PHE B N 1
ATOM 3424 C CA . PHE B 1 135 ? -28.422 -21.719 -8.398 1 85 135 PHE B CA 1
ATOM 3425 C C . PHE B 1 135 ? -27.344 -20.75 -7.957 1 85 135 PHE B C 1
ATOM 3427 O O . PHE B 1 135 ? -27.641 -19.656 -7.457 1 85 135 PHE B O 1
ATOM 3434 N N . SER B 1 136 ? -26.125 -21.109 -8.094 1 83.88 136 SER B N 1
ATOM 3435 C CA . SER B 1 136 ? -24.984 -20.266 -7.727 1 83.88 136 SER B CA 1
ATOM 3436 C C . SER B 1 136 ? -25.016 -18.953 -8.492 1 83.88 136 SER B C 1
ATOM 3438 O O . SER B 1 136 ? -24.688 -17.906 -7.945 1 83.88 136 SER B O 1
ATOM 3440 N N . LEU B 1 137 ? -25.5 -19.016 -9.672 1 88.5 137 LEU B N 1
ATOM 3441 C CA . LEU B 1 137 ? -25.562 -17.828 -10.516 1 88.5 137 LEU B CA 1
ATOM 3442 C C . LEU B 1 137 ? -26.594 -16.828 -9.969 1 88.5 137 LEU B C 1
ATOM 3444 O O . LEU B 1 137 ? -26.344 -15.625 -9.953 1 88.5 137 LEU B O 1
ATOM 3448 N N . VAL B 1 138 ? -27.656 -17.359 -9.555 1 90.62 138 VAL B N 1
ATOM 3449 C CA . VAL B 1 138 ? -28.719 -16.5 -9.055 1 90.62 138 VAL B CA 1
ATOM 3450 C C . VAL B 1 138 ? -28.281 -15.844 -7.746 1 90.62 138 VAL B C 1
ATOM 3452 O O . VAL B 1 138 ? -28.438 -14.633 -7.566 1 90.62 138 VAL B O 1
ATOM 3455 N N . VAL B 1 139 ? -27.766 -16.656 -6.898 1 89.81 139 VAL B N 1
ATOM 3456 C CA . VAL B 1 139 ? -27.344 -16.172 -5.59 1 89.81 139 VAL B CA 1
ATOM 3457 C C . VAL B 1 139 ? -26.219 -15.156 -5.75 1 89.81 139 VAL B C 1
ATOM 3459 O O . VAL B 1 139 ? -26.234 -14.086 -5.133 1 89.81 139 VAL B O 1
ATOM 3462 N N . THR B 1 140 ? -25.266 -15.461 -6.531 1 89.75 140 THR B N 1
ATOM 3463 C CA . THR B 1 140 ? -24.125 -14.578 -6.746 1 89.75 140 THR B CA 1
ATOM 3464 C C . THR B 1 140 ? -24.578 -13.297 -7.461 1 89.75 140 THR B C 1
ATOM 3466 O O . THR B 1 140 ? -24.078 -12.211 -7.16 1 89.75 140 THR B O 1
ATOM 3469 N N . GLY B 1 141 ? -25.484 -13.453 -8.367 1 93.31 141 GLY B N 1
ATOM 3470 C CA . GLY B 1 141 ? -26.031 -12.281 -9.047 1 93.31 141 GLY B CA 1
ATOM 3471 C C . GLY B 1 141 ? -26.688 -11.305 -8.102 1 93.31 141 GLY B C 1
ATOM 3472 O O . GLY B 1 141 ? -26.484 -10.094 -8.203 1 93.31 141 GLY B O 1
ATOM 3473 N N . ALA B 1 142 ? -27.453 -11.859 -7.223 1 93.19 142 ALA B N 1
ATOM 3474 C CA . ALA B 1 142 ? -28.094 -11.023 -6.215 1 93.19 142 ALA B CA 1
ATOM 3475 C C . ALA B 1 142 ? -27.062 -10.352 -5.312 1 93.19 142 ALA B C 1
ATOM 3477 O O . ALA B 1 142 ? -27.219 -9.18 -4.953 1 93.19 142 ALA B O 1
ATOM 3478 N N . LEU B 1 143 ? -26.109 -11.008 -4.973 1 92.12 143 LEU B N 1
ATOM 3479 C CA . LEU B 1 143 ? -25.047 -10.477 -4.121 1 92.12 143 LEU B CA 1
ATOM 3480 C C . LEU B 1 143 ? -24.297 -9.344 -4.82 1 92.12 143 LEU B C 1
ATOM 3482 O O . LEU B 1 143 ? -24.016 -8.312 -4.215 1 92.12 143 LEU B O 1
ATOM 3486 N N . ILE B 1 144 ? -24.031 -9.516 -6.035 1 93.75 144 ILE B N 1
ATOM 3487 C CA . ILE B 1 144 ? -23.312 -8.516 -6.816 1 93.75 144 ILE B CA 1
ATOM 3488 C C . ILE B 1 144 ? -24.109 -7.219 -6.855 1 93.75 144 ILE B C 1
ATOM 3490 O O . ILE B 1 144 ? -23.562 -6.129 -6.691 1 93.75 144 ILE B O 1
ATOM 3494 N N . ALA B 1 145 ? -25.375 -7.359 -7.074 1 93.25 145 ALA B N 1
ATOM 3495 C CA . ALA B 1 145 ? -26.234 -6.191 -7.109 1 93.25 145 ALA B CA 1
ATOM 3496 C C . ALA B 1 145 ? -26.219 -5.449 -5.773 1 93.25 145 ALA B C 1
ATOM 3498 O O . ALA B 1 145 ? -26.141 -4.219 -5.742 1 93.25 145 ALA B O 1
ATOM 3499 N N . PHE B 1 146 ? -26.266 -6.207 -4.789 1 92.38 146 PHE B N 1
ATOM 3500 C CA . PHE B 1 146 ? -26.234 -5.633 -3.451 1 92.38 146 PHE B CA 1
ATOM 3501 C C . PHE B 1 146 ? -24.891 -4.973 -3.166 1 92.38 146 PHE B C 1
ATOM 3503 O O . PHE B 1 146 ? -24.844 -3.811 -2.754 1 92.38 146 PHE B O 1
ATOM 3510 N N . LEU B 1 147 ? -23.828 -5.664 -3.412 1 92.31 147 LEU B N 1
ATOM 3511 C CA . LEU B 1 147 ? -22.484 -5.145 -3.184 1 92.31 147 LEU B CA 1
ATOM 3512 C C . LEU B 1 147 ? -22.234 -3.895 -4.016 1 92.31 147 LEU B C 1
ATOM 3514 O O . LEU B 1 147 ? -21.688 -2.904 -3.514 1 92.31 147 LEU B O 1
ATOM 3518 N N . SER B 1 148 ? -22.656 -3.936 -5.23 1 92.81 148 SER B N 1
ATOM 3519 C CA . SER B 1 148 ? -22.438 -2.814 -6.137 1 92.81 148 SER B CA 1
ATOM 3520 C C . SER B 1 148 ? -23.203 -1.578 -5.684 1 92.81 148 SER B C 1
ATOM 3522 O O . SER B 1 148 ? -22.688 -0.459 -5.766 1 92.81 148 SER B O 1
ATOM 3524 N N . SER B 1 149 ? -24.359 -1.767 -5.195 1 92.62 149 SER B N 1
ATOM 3525 C CA . SER B 1 149 ? -25.172 -0.66 -4.711 1 92.62 149 SER B CA 1
ATOM 3526 C C . SER B 1 149 ? -24.531 0.004 -3.494 1 92.62 149 SER B C 1
ATOM 3528 O O . SER B 1 149 ? -24.469 1.232 -3.418 1 92.62 149 SER B O 1
ATOM 3530 N N . VAL B 1 150 ? -24.078 -0.823 -2.607 1 90.31 150 VAL B N 1
ATOM 3531 C CA . VAL B 1 150 ? -23.469 -0.298 -1.389 1 90.31 150 VAL B CA 1
ATOM 3532 C C . VAL B 1 150 ? -22.125 0.33 -1.713 1 90.31 150 VAL B C 1
ATOM 3534 O O . VAL B 1 150 ? -21.75 1.367 -1.151 1 90.31 150 VAL B O 1
ATOM 3537 N N . ALA B 1 151 ? -21.391 -0.26 -2.602 1 89.75 151 ALA B N 1
ATOM 3538 C CA . ALA B 1 151 ? -20.094 0.263 -3.004 1 89.75 151 ALA B CA 1
ATOM 3539 C C . ALA B 1 151 ? -20.219 1.648 -3.629 1 89.75 151 ALA B C 1
ATOM 3541 O O . ALA B 1 151 ? -19.391 2.531 -3.379 1 89.75 151 ALA B O 1
ATOM 3542 N N . LYS B 1 152 ? -21.203 1.817 -4.398 1 87.44 152 LYS B N 1
ATOM 3543 C CA . LYS B 1 152 ? -21.438 3.105 -5.047 1 87.44 152 LYS B CA 1
ATOM 3544 C C . LYS B 1 152 ? -21.797 4.176 -4.023 1 87.44 152 LYS B C 1
ATOM 3546 O O . LYS B 1 152 ? -21.359 5.324 -4.137 1 87.44 152 LYS B O 1
ATOM 3551 N N . ARG B 1 153 ? -22.5 3.811 -3.031 1 84.69 153 ARG B N 1
ATOM 3552 C CA . ARG B 1 153 ? -22.953 4.746 -2.01 1 84.69 153 ARG B CA 1
ATOM 3553 C C . ARG B 1 153 ? -21.828 5.102 -1.046 1 84.69 153 ARG B C 1
ATOM 3555 O O . ARG B 1 153 ? -21.719 6.246 -0.606 1 84.69 153 ARG B O 1
ATOM 3562 N N . THR B 1 154 ? -21.031 4.16 -0.751 1 83.88 154 THR B N 1
ATOM 3563 C CA . THR B 1 154 ? -20.016 4.355 0.283 1 83.88 154 THR B CA 1
ATOM 3564 C C . THR B 1 154 ? -18.656 4.652 -0.339 1 83.88 154 THR B C 1
ATOM 3566 O O . THR B 1 154 ? -17.75 5.105 0.35 1 83.88 154 THR B O 1
ATOM 3569 N N . ASP B 1 155 ? -18.469 4.41 -1.627 1 85.25 155 ASP B N 1
ATOM 3570 C CA . ASP B 1 155 ? -17.203 4.551 -2.342 1 85.25 155 ASP B CA 1
ATOM 3571 C C . ASP B 1 155 ? -16.094 3.77 -1.646 1 85.25 155 ASP B C 1
ATOM 3573 O O . ASP B 1 155 ? -14.992 4.281 -1.46 1 85.25 155 ASP B O 1
ATOM 3577 N N . ASN B 1 156 ? -16.453 2.643 -1.157 1 89 156 ASN B N 1
ATOM 3578 C CA . ASN B 1 156 ? -15.547 1.778 -0.417 1 89 156 ASN B CA 1
ATOM 3579 C C . ASN B 1 156 ? -14.797 0.827 -1.346 1 89 156 ASN B C 1
ATOM 3581 O O . ASN B 1 156 ? -15.414 0.08 -2.105 1 89 156 ASN B O 1
ATOM 3585 N N . LEU B 1 157 ? -13.516 0.814 -1.245 1 90.5 157 LEU B N 1
ATOM 3586 C CA . LEU B 1 157 ? -12.688 0.046 -2.166 1 90.5 157 LEU B CA 1
ATOM 3587 C C . LEU B 1 157 ? -12.805 -1.448 -1.889 1 90.5 157 LEU B C 1
ATOM 3589 O O . LEU B 1 157 ? -12.711 -2.264 -2.809 1 90.5 157 LEU B O 1
ATOM 3593 N N . ILE B 1 158 ? -13.023 -1.829 -0.676 1 91.75 158 ILE B N 1
ATOM 3594 C CA . ILE B 1 158 ? -13.172 -3.236 -0.324 1 91.75 158 ILE B CA 1
ATOM 3595 C C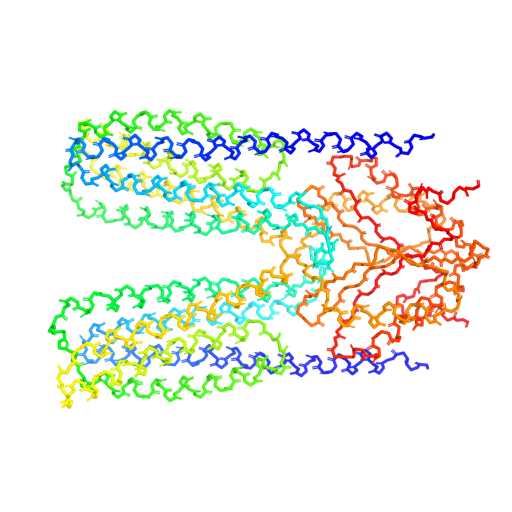 . ILE B 1 158 ? -14.43 -3.805 -0.979 1 91.75 158 ILE B C 1
ATOM 3597 O O . ILE B 1 158 ? -14.391 -4.891 -1.562 1 91.75 158 ILE B O 1
ATOM 3601 N N . LEU B 1 159 ? -15.484 -3.047 -0.904 1 92.19 159 LEU B N 1
ATOM 3602 C CA . LEU B 1 159 ? -16.75 -3.488 -1.489 1 92.19 159 LEU B CA 1
ATOM 3603 C C . LEU B 1 159 ? -16.641 -3.551 -3.01 1 92.19 159 LEU B C 1
ATOM 3605 O O . LEU B 1 159 ? -17.203 -4.453 -3.635 1 92.19 159 LEU B O 1
ATOM 3609 N N . ARG B 1 160 ? -15.984 -2.658 -3.574 1 92.75 160 ARG B N 1
ATOM 3610 C CA . ARG B 1 160 ? -15.773 -2.695 -5.02 1 92.75 160 ARG B CA 1
ATOM 3611 C C . ARG B 1 160 ? -14.961 -3.922 -5.422 1 92.75 160 ARG B C 1
ATOM 3613 O O . ARG B 1 160 ? -15.258 -4.562 -6.434 1 92.75 160 ARG B O 1
ATOM 3620 N N . ALA B 1 161 ? -13.945 -4.16 -4.625 1 92.69 161 ALA B N 1
ATOM 3621 C CA . ALA B 1 161 ? -13.133 -5.352 -4.879 1 92.69 161 ALA B CA 1
ATOM 3622 C C . ALA B 1 161 ? -13.969 -6.621 -4.75 1 92.69 161 ALA B C 1
ATOM 3624 O O . ALA B 1 161 ? -13.867 -7.523 -5.582 1 92.69 161 ALA B O 1
ATOM 3625 N N . ASP B 1 162 ? -14.789 -6.672 -3.74 1 92.12 162 ASP B N 1
ATOM 3626 C CA . ASP B 1 162 ? -15.672 -7.816 -3.541 1 92.12 162 ASP B CA 1
ATOM 3627 C C . ASP B 1 162 ? -16.625 -7.992 -4.723 1 92.12 162 ASP B C 1
ATOM 3629 O O . ASP B 1 162 ? -16.812 -9.109 -5.211 1 92.12 162 ASP B O 1
ATOM 3633 N N . ALA B 1 163 ? -17.188 -6.938 -5.086 1 92.62 163 ALA B N 1
ATOM 3634 C CA . ALA B 1 163 ? -18.109 -6.98 -6.215 1 92.62 163 ALA B CA 1
ATOM 3635 C C . ALA B 1 163 ? -17.422 -7.504 -7.473 1 92.62 163 ALA B C 1
ATOM 3637 O O . ALA B 1 163 ? -17.984 -8.336 -8.188 1 92.62 163 ALA B O 1
ATOM 3638 N N . LEU B 1 164 ? -16.281 -7.004 -7.711 1 91.38 164 LEU B N 1
ATOM 3639 C CA . LEU B 1 164 ? -15.523 -7.449 -8.875 1 91.38 164 LEU B CA 1
ATOM 3640 C C . LEU B 1 164 ? -15.172 -8.93 -8.758 1 91.38 164 LEU B C 1
ATOM 3642 O O . LEU B 1 164 ? -15.219 -9.664 -9.75 1 91.38 164 LEU B O 1
ATOM 3646 N N . HIS B 1 165 ? -14.773 -9.32 -7.59 1 91.69 165 HIS B N 1
ATOM 3647 C CA . HIS B 1 165 ? -14.461 -10.719 -7.332 1 91.69 165 HIS B CA 1
ATOM 3648 C C . HIS B 1 165 ? -15.648 -11.617 -7.645 1 91.69 165 HIS B C 1
ATOM 3650 O O . HIS B 1 165 ? -15.516 -12.602 -8.383 1 91.69 165 HIS B O 1
ATOM 3656 N N . TYR B 1 166 ? -16.781 -11.297 -7.164 1 90.31 166 TYR B N 1
ATOM 3657 C CA . TYR B 1 166 ? -17.969 -12.109 -7.391 1 90.31 166 TYR B CA 1
ATOM 3658 C C . TYR B 1 166 ? -18.453 -11.984 -8.836 1 90.31 166 TYR B C 1
ATOM 3660 O O . TYR B 1 166 ? -19.031 -12.914 -9.383 1 90.31 166 TYR B O 1
ATOM 3668 N N . LYS B 1 167 ? -18.234 -10.852 -9.438 1 91.44 167 LYS B N 1
ATOM 3669 C CA . LYS B 1 167 ? -18.516 -10.719 -10.859 1 91.44 167 LYS B CA 1
ATOM 3670 C C . LYS B 1 167 ? -17.688 -11.695 -11.688 1 91.44 167 LYS B C 1
ATOM 3672 O O . LYS B 1 167 ? -18.188 -12.266 -12.664 1 91.44 167 LYS B O 1
ATOM 3677 N N . SER B 1 168 ? -16.422 -11.797 -11.273 1 88.56 168 SER B N 1
ATOM 3678 C CA . SER B 1 168 ? -15.57 -12.758 -11.969 1 88.56 168 SER B CA 1
ATOM 3679 C C . SER B 1 168 ? -16.156 -14.164 -11.891 1 88.56 168 SER B C 1
ATOM 3681 O O . SER B 1 168 ? -16.188 -14.891 -12.891 1 88.56 168 SER B O 1
ATOM 3683 N N . ASP B 1 169 ? -16.625 -14.523 -10.734 1 85.12 169 ASP B N 1
ATOM 3684 C CA . ASP B 1 169 ? -17.25 -15.828 -10.555 1 85.12 169 ASP B CA 1
ATOM 3685 C C . ASP B 1 169 ? -18.531 -15.938 -11.391 1 85.12 169 ASP B C 1
ATOM 3687 O O . ASP B 1 169 ? -18.781 -16.969 -12.023 1 85.12 169 ASP B O 1
ATOM 3691 N N . PHE B 1 170 ? -19.281 -14.938 -11.383 1 88.69 170 PHE B N 1
ATOM 3692 C CA . PHE B 1 170 ? -20.562 -14.891 -12.078 1 88.69 170 PHE B CA 1
ATOM 3693 C C . PHE B 1 170 ? -20.375 -15.031 -13.578 1 88.69 170 PHE B C 1
ATOM 3695 O O . PHE B 1 170 ? -21 -15.875 -14.219 1 88.69 170 PHE B O 1
ATOM 3702 N N . TYR B 1 171 ? -19.484 -14.289 -14.141 1 88.88 171 TYR B N 1
ATOM 3703 C CA . TYR B 1 171 ? -19.281 -14.289 -15.578 1 88.88 171 TYR B CA 1
ATOM 3704 C C . TYR B 1 171 ? -18.641 -15.594 -16.047 1 88.88 171 TYR B C 1
ATOM 3706 O O . TYR B 1 171 ? -18.938 -16.094 -17.125 1 88.88 171 TYR B O 1
ATOM 3714 N N . THR B 1 172 ? -17.781 -16.109 -15.219 1 82.06 172 THR B N 1
ATOM 3715 C CA . THR B 1 172 ? -17.156 -17.391 -15.57 1 82.06 172 THR B CA 1
ATOM 3716 C C . THR B 1 172 ? -18.203 -18.5 -15.617 1 82.06 172 THR B C 1
ATOM 3718 O O . THR B 1 172 ? -18.219 -19.297 -16.562 1 82.06 172 THR B O 1
ATOM 3721 N N . ASN B 1 173 ? -19.031 -18.547 -14.617 1 80.31 173 ASN B N 1
ATOM 3722 C CA . ASN B 1 173 ? -20.094 -19.547 -14.602 1 80.31 173 ASN B CA 1
ATOM 3723 C C . ASN B 1 173 ? -21.094 -19.312 -15.727 1 80.31 173 ASN B C 1
ATOM 3725 O O . ASN B 1 173 ? -21.562 -20.281 -16.344 1 80.31 173 ASN B O 1
ATOM 3729 N N . LEU B 1 174 ? -21.391 -18.125 -15.945 1 86.06 174 LEU B N 1
ATOM 3730 C CA . LEU B 1 174 ? -22.312 -17.781 -17.031 1 86.06 174 LEU B CA 1
ATOM 3731 C C . LEU B 1 174 ? -21.734 -18.203 -18.375 1 86.06 174 LEU B C 1
ATOM 3733 O O . LEU B 1 174 ? -22.453 -18.688 -19.25 1 86.06 174 LEU B O 1
ATOM 3737 N N . ALA B 1 175 ? -20.484 -17.984 -18.547 1 82.75 175 ALA B N 1
ATOM 3738 C CA . ALA B 1 175 ? -19.812 -18.344 -19.781 1 82.75 175 ALA B CA 1
ATOM 3739 C C . ALA B 1 175 ? -19.859 -19.859 -20 1 82.75 175 ALA B C 1
ATOM 3741 O O . ALA B 1 175 ? -20.078 -20.328 -21.125 1 82.75 175 ALA B O 1
ATOM 3742 N N . VAL B 1 176 ? -19.656 -20.594 -18.969 1 77.31 176 VAL B N 1
ATOM 3743 C CA . VAL B 1 176 ? -19.672 -22.047 -19.062 1 77.31 176 VAL B CA 1
ATOM 3744 C C . VAL B 1 176 ? -21.078 -22.531 -19.453 1 77.31 176 VAL B C 1
ATOM 3746 O O . VAL B 1 176 ? -21.234 -23.375 -20.344 1 77.31 176 VAL B O 1
ATOM 3749 N N . ILE B 1 177 ? -22.047 -21.969 -18.797 1 80.94 177 ILE B N 1
ATOM 3750 C CA . ILE B 1 177 ? -23.422 -22.344 -19.094 1 80.94 177 ILE B CA 1
ATOM 3751 C C . ILE B 1 177 ? -23.766 -21.969 -20.531 1 80.94 177 ILE B C 1
ATOM 3753 O O . ILE B 1 177 ? -24.344 -22.766 -21.266 1 80.94 177 ILE B O 1
ATOM 3757 N N . ALA B 1 178 ? -23.422 -20.828 -20.891 1 83.75 178 ALA B N 1
ATOM 3758 C CA . ALA B 1 178 ? -23.688 -20.359 -22.25 1 83.75 178 ALA B CA 1
ATOM 3759 C C . ALA B 1 178 ? -22.984 -21.234 -23.281 1 83.75 178 ALA B C 1
ATOM 3761 O O . ALA B 1 178 ? -23.547 -21.578 -24.312 1 83.75 178 ALA B O 1
ATOM 3762 N N . ALA B 1 179 ? -21.797 -21.562 -22.984 1 79.94 179 ALA B N 1
ATOM 3763 C CA . ALA B 1 179 ? -21.031 -22.422 -23.875 1 79.94 179 ALA B CA 1
ATOM 3764 C C . ALA B 1 179 ? -21.688 -23.797 -24.031 1 79.94 179 ALA B C 1
ATOM 3766 O O . ALA B 1 179 ? -21.75 -24.328 -25.125 1 79.94 179 ALA B O 1
ATOM 3767 N N . LEU B 1 180 ? -22.141 -24.312 -22.922 1 76.44 180 LEU B N 1
ATOM 3768 C CA . LEU B 1 180 ? -22.797 -25.609 -22.953 1 76.44 180 LEU B CA 1
ATOM 3769 C C . LEU B 1 180 ? -24.047 -25.578 -23.812 1 76.44 180 LEU B C 1
ATOM 3771 O O . LEU B 1 180 ? -24.312 -26.516 -24.578 1 76.44 180 LEU B O 1
ATOM 3775 N N . ILE B 1 181 ? -24.781 -24.562 -23.656 1 80 181 ILE B N 1
ATOM 3776 C CA . ILE B 1 181 ? -26 -24.406 -24.422 1 80 181 ILE B CA 1
ATOM 3777 C C . ILE B 1 181 ? -25.672 -24.297 -25.906 1 80 181 ILE B C 1
ATOM 3779 O O . ILE B 1 181 ? -26.281 -24.953 -26.75 1 80 1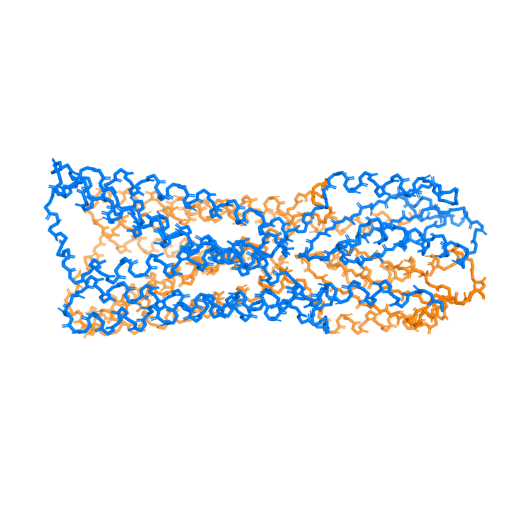81 ILE B O 1
ATOM 3783 N N . VAL B 1 182 ? -24.688 -23.484 -26.234 1 82.06 182 VAL B N 1
ATOM 3784 C CA . VAL B 1 182 ? -24.312 -23.266 -27.625 1 82.06 182 VAL B CA 1
ATOM 3785 C C . VAL B 1 182 ? -23.75 -24.547 -28.219 1 82.06 182 VAL B C 1
ATOM 3787 O O . VAL B 1 182 ? -24.047 -24.891 -29.359 1 82.06 182 VAL B O 1
ATOM 3790 N N . ILE B 1 183 ? -22.969 -25.266 -27.484 1 76.69 183 ILE B N 1
ATOM 3791 C CA . ILE B 1 183 ? -22.359 -26.5 -27.953 1 76.69 183 ILE B CA 1
ATOM 3792 C C . ILE B 1 183 ? -23.453 -27.547 -28.203 1 76.69 183 ILE B C 1
ATOM 3794 O O . ILE B 1 183 ? -23.375 -28.312 -29.156 1 76.69 183 ILE B O 1
ATOM 3798 N N . LYS B 1 184 ? -24.391 -27.5 -27.328 1 77.56 184 LYS B N 1
ATOM 3799 C CA . LYS B 1 184 ? -25.484 -28.469 -27.484 1 77.56 184 LYS B CA 1
ATOM 3800 C C . LYS B 1 184 ? -26.234 -28.234 -28.781 1 77.56 184 LYS B C 1
ATOM 3802 O O . LYS B 1 184 ? -26.625 -29.188 -29.469 1 77.56 184 LYS B O 1
ATOM 3807 N N . PHE B 1 185 ? -26.297 -27.016 -29.125 1 82.62 185 PHE B N 1
ATOM 3808 C CA . PHE B 1 185 ? -27.109 -26.703 -30.297 1 82.62 185 PHE B CA 1
ATOM 3809 C C . PHE B 1 185 ? -26.234 -26.609 -31.547 1 82.62 185 PHE B C 1
ATOM 3811 O O . PHE B 1 185 ? -26.703 -26.891 -32.656 1 82.62 185 PHE B O 1
ATOM 3818 N N . THR B 1 186 ? -25.047 -26.203 -31.453 1 79.06 186 THR B N 1
ATOM 3819 C CA . THR B 1 186 ? -24.25 -25.922 -32.656 1 79.06 186 THR B CA 1
ATOM 3820 C C . THR B 1 186 ? -23.078 -26.906 -32.75 1 79.06 186 THR B C 1
ATOM 3822 O O . THR B 1 186 ? -22.516 -27.094 -33.812 1 79.06 186 THR B O 1
ATOM 3825 N N . GLY B 1 187 ? -22.625 -27.438 -31.672 1 72.88 187 GLY B N 1
ATOM 3826 C CA . GLY B 1 187 ? -21.469 -28.328 -31.625 1 72.88 187 GLY B CA 1
ATOM 3827 C C . GLY B 1 187 ? -20.156 -27.578 -31.656 1 72.88 187 GLY B C 1
ATOM 3828 O O . GLY B 1 187 ? -19.094 -28.203 -31.656 1 72.88 187 GLY B O 1
ATOM 3829 N N . LEU B 1 188 ? -20.281 -26.312 -31.75 1 76.06 188 LEU B N 1
ATOM 3830 C CA . LEU B 1 188 ? -19.062 -25.516 -31.844 1 76.06 188 LEU B CA 1
ATOM 3831 C C . LEU B 1 188 ? -18.391 -25.375 -30.469 1 76.06 188 LEU B C 1
ATOM 3833 O O . LEU B 1 188 ? -18.891 -24.656 -29.609 1 76.06 188 LEU B O 1
ATOM 3837 N N . MET B 1 189 ? -17.312 -25.953 -30.312 1 75.69 189 MET B N 1
ATOM 3838 C CA . MET B 1 189 ? -16.578 -26 -29.047 1 75.69 189 MET B CA 1
ATOM 3839 C C . MET B 1 189 ? -15.742 -24.734 -28.859 1 75.69 189 MET B C 1
ATOM 3841 O O . MET B 1 189 ? -15.398 -24.375 -27.734 1 75.69 189 MET B O 1
ATOM 3845 N N . ILE B 1 190 ? -15.586 -24.031 -30 1 79.69 190 ILE B N 1
ATOM 3846 C CA . ILE B 1 190 ? -14.688 -22.875 -29.969 1 79.69 190 ILE B CA 1
ATOM 3847 C C . ILE B 1 190 ? -15.336 -21.75 -29.172 1 79.69 190 ILE B C 1
ATOM 3849 O O . ILE B 1 190 ? -14.641 -20.859 -28.672 1 79.69 190 ILE B O 1
ATOM 3853 N N . VAL B 1 191 ? -16.641 -21.812 -29.062 1 80.44 191 VAL B N 1
ATOM 3854 C CA . VAL B 1 191 ? -17.391 -20.75 -28.391 1 80.44 191 VAL B CA 1
ATOM 3855 C C . VAL B 1 191 ? -16.984 -20.672 -26.922 1 80.44 191 VAL B C 1
ATOM 3857 O O . VAL B 1 191 ? -16.859 -19.578 -26.359 1 80.44 191 VAL B O 1
ATOM 3860 N N . ASP B 1 192 ? -16.672 -21.719 -26.297 1 80.81 192 ASP B N 1
ATOM 3861 C CA . ASP B 1 192 ? -16.25 -21.766 -24.891 1 80.81 192 ASP B CA 1
ATOM 3862 C C . ASP B 1 192 ? -14.922 -21.047 -24.688 1 80.81 192 ASP B C 1
ATOM 3864 O O . ASP B 1 192 ? -14.781 -20.234 -23.766 1 80.81 192 ASP B O 1
ATOM 3868 N N . ALA B 1 193 ? -14.062 -21.25 -25.641 1 83.56 193 ALA B N 1
ATOM 3869 C CA . ALA B 1 193 ? -12.734 -20.656 -25.578 1 83.56 193 ALA B CA 1
ATOM 3870 C C . ALA B 1 193 ? -12.805 -19.141 -25.797 1 83.56 193 ALA B C 1
ATOM 3872 O O . ALA B 1 193 ? -12.172 -18.375 -25.078 1 83.56 193 ALA B O 1
ATOM 3873 N N . VAL B 1 194 ? -13.602 -18.781 -26.703 1 87.62 194 VAL B N 1
ATOM 3874 C CA . VAL B 1 194 ? -13.711 -17.359 -27.047 1 87.62 194 VAL B CA 1
ATOM 3875 C C . VAL B 1 194 ? -14.359 -16.594 -25.891 1 87.62 194 VAL B C 1
ATOM 3877 O O . VAL B 1 194 ? -13.883 -15.531 -25.5 1 87.62 194 VAL B O 1
ATOM 3880 N N . LEU B 1 195 ? -15.422 -17.156 -25.375 1 87.25 195 LEU B N 1
ATOM 3881 C CA . LEU B 1 195 ? -16.094 -16.5 -24.25 1 87.25 195 LEU B CA 1
ATOM 3882 C C . LEU B 1 195 ? -15.164 -16.406 -23.047 1 87.25 195 LEU B C 1
ATOM 3884 O O . LEU B 1 195 ? -15.156 -15.398 -22.328 1 87.25 195 LEU B O 1
ATOM 3888 N N . GLY B 1 196 ? -14.406 -17.406 -22.844 1 87.38 196 GLY B N 1
ATOM 3889 C CA . GLY B 1 196 ? -13.43 -17.391 -21.766 1 87.38 196 GLY B CA 1
ATOM 3890 C C . GLY B 1 196 ? -12.391 -16.297 -21.906 1 87.38 196 GLY B C 1
ATOM 3891 O O . GLY B 1 196 ? -12.039 -15.617 -20.938 1 87.38 196 GLY B O 1
ATOM 3892 N N . LEU B 1 197 ? -12.008 -16.062 -23.094 1 90.75 197 LEU B N 1
ATOM 3893 C CA . LEU B 1 197 ? -11 -15.047 -23.375 1 90.75 197 LEU B CA 1
ATOM 3894 C C . LEU B 1 197 ? -11.57 -13.648 -23.172 1 90.75 197 LEU B C 1
ATOM 3896 O O . LEU B 1 197 ? -10.914 -12.789 -22.578 1 90.75 197 LEU B O 1
ATOM 3900 N N . ILE B 1 198 ? -12.727 -13.461 -23.578 1 92.31 198 ILE B N 1
ATOM 3901 C CA . ILE B 1 198 ? -13.367 -12.156 -23.438 1 92.31 198 ILE B CA 1
ATOM 3902 C C . ILE B 1 198 ? -13.586 -11.828 -21.969 1 92.31 198 ILE B C 1
ATOM 3904 O O . ILE B 1 198 ? -13.25 -10.734 -21.516 1 92.31 198 ILE B O 1
ATOM 3908 N N . ILE B 1 199 ? -14.07 -12.773 -21.266 1 91.06 199 ILE B N 1
ATOM 3909 C CA . ILE B 1 199 ? -14.383 -12.562 -19.859 1 91.06 199 ILE B CA 1
ATOM 3910 C C . ILE B 1 199 ? -13.094 -12.352 -19.078 1 91.06 199 ILE B C 1
ATOM 3912 O O . ILE B 1 199 ? -13.031 -11.484 -18.203 1 91.06 199 ILE B O 1
ATOM 3916 N N . SER B 1 200 ? -12.109 -13.141 -19.391 1 93.5 200 SER B N 1
ATOM 3917 C CA . SER B 1 200 ? -10.836 -12.992 -18.688 1 93.5 200 SER B CA 1
ATOM 3918 C C . SER B 1 200 ? -10.234 -11.609 -18.938 1 93.5 200 SER B C 1
ATOM 3920 O O . SER B 1 200 ? -9.672 -11 -18.031 1 93.5 200 SER B O 1
ATOM 3922 N N . GLY B 1 201 ? -10.352 -11.117 -20.094 1 93.69 201 GLY B N 1
ATOM 3923 C CA . GLY B 1 201 ? -9.883 -9.773 -20.406 1 93.69 201 GLY B CA 1
ATOM 3924 C C . GLY B 1 201 ? -10.625 -8.688 -19.641 1 93.69 201 GLY B C 1
ATOM 3925 O O . GLY B 1 201 ? -10.008 -7.758 -19.125 1 93.69 201 GLY B O 1
ATOM 3926 N N . TYR B 1 202 ? -11.906 -8.883 -19.578 1 93.31 202 TYR B N 1
ATOM 3927 C CA . TYR B 1 202 ? -12.727 -7.922 -18.859 1 93.31 202 TYR B CA 1
ATOM 3928 C C . TYR B 1 202 ? -12.367 -7.906 -17.375 1 93.31 202 TYR B C 1
ATOM 3930 O O . TYR B 1 202 ? -12.211 -6.84 -16.781 1 93.31 202 TYR B O 1
ATOM 3938 N N . ILE B 1 203 ? -12.203 -9.039 -16.797 1 92.5 203 ILE B N 1
ATOM 3939 C CA . ILE B 1 203 ? -11.914 -9.172 -15.375 1 92.5 203 ILE B CA 1
ATOM 3940 C C . ILE B 1 203 ? -10.531 -8.602 -15.07 1 92.5 203 ILE B C 1
ATOM 3942 O O . ILE B 1 203 ? -10.352 -7.867 -14.094 1 92.5 203 ILE B O 1
ATOM 3946 N N . ALA B 1 204 ? -9.641 -8.883 -15.938 1 94.69 204 ALA B N 1
ATOM 3947 C CA . ALA B 1 204 ? -8.281 -8.383 -15.75 1 94.69 204 ALA B CA 1
ATOM 3948 C C . ALA B 1 204 ? -8.242 -6.859 -15.82 1 94.69 204 ALA B C 1
ATOM 3950 O O . ALA B 1 204 ? -7.609 -6.207 -14.992 1 94.69 204 ALA B O 1
ATOM 3951 N N . HIS B 1 205 ? -8.922 -6.363 -16.75 1 95.19 205 HIS B N 1
ATOM 3952 C CA . HIS B 1 205 ? -8.969 -4.914 -16.922 1 95.19 205 HIS B CA 1
ATOM 3953 C C . HIS B 1 205 ? -9.594 -4.242 -15.703 1 95.19 205 HIS B C 1
ATOM 3955 O O . HIS B 1 205 ? -9.062 -3.242 -15.203 1 95.19 205 HIS B O 1
ATOM 3961 N N . SER B 1 206 ? -10.648 -4.793 -15.273 1 93.75 206 SER B N 1
ATOM 3962 C CA . SER B 1 206 ? -11.344 -4.242 -14.109 1 93.75 206 SER B CA 1
ATOM 3963 C C . SER B 1 206 ? -10.484 -4.348 -12.852 1 93.75 206 SER B C 1
ATOM 3965 O O . SER B 1 206 ? -10.469 -3.434 -12.031 1 93.75 206 SER B O 1
ATOM 3967 N N . ALA B 1 207 ? -9.805 -5.406 -12.734 1 94.62 207 ALA B N 1
ATOM 3968 C CA . ALA B 1 207 ? -8.945 -5.617 -11.57 1 94.62 207 ALA B CA 1
ATOM 3969 C C . ALA B 1 207 ? -7.773 -4.641 -11.57 1 94.62 207 ALA B C 1
ATOM 3971 O O . ALA B 1 207 ? -7.414 -4.09 -10.531 1 94.62 207 ALA B O 1
ATOM 3972 N N . VAL B 1 208 ? -7.27 -4.379 -12.734 1 94.75 208 VAL B N 1
ATOM 3973 C CA . VAL B 1 208 ? -6.148 -3.453 -12.859 1 94.75 208 VAL B CA 1
ATOM 3974 C C . VAL B 1 208 ? -6.598 -2.045 -12.484 1 94.75 208 VAL B C 1
ATOM 3976 O O . VAL B 1 208 ? -5.875 -1.317 -11.797 1 94.75 208 VAL B O 1
ATOM 3979 N N . ASN B 1 209 ? -7.742 -1.698 -12.93 1 94.56 209 ASN B N 1
ATOM 3980 C CA . ASN B 1 209 ? -8.273 -0.385 -12.586 1 94.56 209 ASN B CA 1
ATOM 3981 C C . ASN B 1 209 ? -8.492 -0.25 -11.078 1 94.56 209 ASN B C 1
ATOM 3983 O O . ASN B 1 209 ? -8.203 0.798 -10.5 1 94.56 209 ASN B O 1
ATOM 3987 N N . LEU B 1 210 ? -8.977 -1.255 -10.492 1 93.25 210 LEU B N 1
ATOM 3988 C CA . LEU B 1 210 ? -9.172 -1.269 -9.047 1 93.25 210 LEU B CA 1
ATOM 3989 C C . LEU B 1 210 ? -7.836 -1.132 -8.32 1 93.25 210 LEU B C 1
ATOM 3991 O O . LEU B 1 210 ? -7.73 -0.389 -7.344 1 93.25 210 LEU B O 1
ATOM 3995 N N . MET B 1 211 ? -6.898 -1.792 -8.812 1 94.31 211 MET B N 1
ATOM 3996 C CA . MET B 1 211 ? -5.574 -1.743 -8.203 1 94.31 211 MET B CA 1
ATOM 3997 C C . MET B 1 211 ? -4.957 -0.358 -8.352 1 94.31 211 MET B C 1
ATOM 3999 O O . MET B 1 211 ? -4.309 0.141 -7.43 1 94.31 211 MET B O 1
ATOM 4003 N N . LYS B 1 212 ? -5.164 0.22 -9.5 1 93.81 212 LYS B N 1
ATOM 4004 C CA . LYS B 1 212 ? -4.656 1.572 -9.719 1 93.81 212 LYS B CA 1
ATOM 4005 C C . LYS B 1 212 ? -5.246 2.553 -8.711 1 93.81 212 LYS B C 1
ATOM 4007 O O . LYS B 1 212 ? -4.535 3.41 -8.18 1 93.81 212 LYS B O 1
ATOM 4012 N N . GLU B 1 213 ? -6.461 2.395 -8.508 1 92.44 213 GLU B N 1
ATOM 4013 C CA . GLU B 1 213 ? -7.117 3.262 -7.531 1 92.44 213 GLU B CA 1
ATOM 4014 C C . GLU B 1 213 ? -6.59 3.006 -6.125 1 92.44 213 GLU B C 1
ATOM 4016 O O . GLU B 1 213 ? -6.395 3.945 -5.348 1 92.44 213 GLU B O 1
ATOM 4021 N N . SER B 1 214 ? -6.434 1.756 -5.789 1 93.5 214 SER B N 1
ATOM 4022 C CA . SER B 1 214 ? -5.883 1.399 -4.484 1 93.5 214 SER B CA 1
ATOM 4023 C C . SER B 1 214 ? -4.465 1.935 -4.32 1 93.5 214 SER B C 1
ATOM 4025 O O . SER B 1 214 ? -4.113 2.447 -3.256 1 93.5 214 SER B O 1
ATOM 4027 N N . PHE B 1 215 ? -3.727 1.904 -5.41 1 92.44 215 PHE B N 1
ATOM 4028 C CA . PHE B 1 215 ? -2.369 2.438 -5.426 1 92.44 215 PHE B CA 1
ATOM 4029 C C . PHE B 1 215 ? -2.375 3.941 -5.184 1 92.44 215 PHE B C 1
ATOM 4031 O O . PHE B 1 215 ? -1.536 4.457 -4.441 1 92.44 215 PHE B O 1
ATOM 4038 N N . ALA B 1 216 ? -3.223 4.543 -5.777 1 91.62 216 ALA B N 1
ATOM 4039 C CA . ALA B 1 216 ? -3.314 5.996 -5.656 1 91.62 216 ALA B CA 1
ATOM 4040 C C . ALA B 1 216 ? -3.572 6.41 -4.211 1 91.62 216 ALA B C 1
ATOM 4042 O O . ALA B 1 216 ? -2.967 7.363 -3.713 1 91.62 216 ALA B O 1
ATOM 4043 N N . VAL B 1 217 ? -4.383 5.691 -3.531 1 91.19 217 VAL B N 1
ATOM 4044 C CA . VAL B 1 217 ? -4.715 5.988 -2.141 1 91.19 217 VAL B CA 1
ATOM 4045 C C . VAL B 1 217 ? -3.504 5.719 -1.251 1 91.19 217 VAL B C 1
ATOM 4047 O O . VAL B 1 217 ? -3.17 6.527 -0.384 1 91.19 217 VAL B O 1
ATOM 4050 N N . LEU B 1 218 ? -2.871 4.617 -1.534 1 91.81 218 LEU B N 1
ATOM 4051 C CA . LEU B 1 218 ? -1.746 4.211 -0.699 1 91.81 218 LEU B CA 1
ATOM 4052 C C . LEU B 1 218 ? -0.556 5.145 -0.899 1 91.81 218 LEU B C 1
ATOM 4054 O O . LEU B 1 218 ? 0.245 5.34 0.017 1 91.81 218 LEU B O 1
ATOM 4058 N N . LEU B 1 219 ? -0.472 5.766 -2.07 1 90.62 219 LEU B N 1
ATOM 4059 C CA . LEU B 1 219 ? 0.631 6.668 -2.377 1 90.62 219 LEU B CA 1
ATOM 4060 C C . LEU B 1 219 ? 0.25 8.117 -2.078 1 90.62 219 LEU B C 1
ATOM 4062 O O . LEU B 1 219 ? 0.984 9.039 -2.43 1 90.62 219 LEU B O 1
ATOM 4066 N N . ASP B 1 220 ? -0.843 8.242 -1.488 1 91 220 ASP B N 1
ATOM 4067 C CA . ASP B 1 220 ? -1.295 9.555 -1.046 1 91 220 ASP B CA 1
ATOM 4068 C C . ASP B 1 220 ? -1.532 10.484 -2.234 1 91 220 ASP B C 1
ATOM 4070 O O . ASP B 1 220 ? -1.028 11.609 -2.26 1 91 220 ASP B O 1
ATOM 4074 N N . ARG B 1 221 ? -2.266 10.039 -3.135 1 91.38 221 ARG B N 1
ATOM 4075 C CA . ARG B 1 221 ? -2.627 10.891 -4.262 1 91.38 221 ARG B CA 1
ATOM 4076 C C . ARG B 1 221 ? -3.418 12.109 -3.795 1 91.38 221 ARG B C 1
ATOM 4078 O O . ARG B 1 221 ? -4.223 12.016 -2.867 1 91.38 221 ARG B O 1
ATOM 4085 N N . ALA B 1 222 ? -3.197 13.211 -4.449 1 93.81 222 ALA B N 1
ATOM 4086 C CA . ALA B 1 222 ? -3.875 14.461 -4.125 1 93.81 222 ALA B CA 1
ATOM 4087 C C . ALA B 1 222 ? -5.363 14.383 -4.445 1 93.81 222 ALA B C 1
ATOM 4089 O O . ALA B 1 222 ? -5.797 13.492 -5.184 1 93.81 222 ALA B O 1
ATOM 4090 N N . LEU B 1 223 ? -6.09 15.32 -3.867 1 94.25 223 LEU B N 1
ATOM 4091 C CA . LEU B 1 223 ? -7.516 15.43 -4.152 1 94.25 223 LEU B CA 1
ATOM 4092 C C . LEU B 1 223 ? -7.754 15.812 -5.609 1 94.25 223 LEU B C 1
ATOM 4094 O O . LEU B 1 223 ? -6.812 16.172 -6.32 1 94.25 223 LEU B O 1
ATOM 4098 N N . GLU B 1 224 ? -8.977 15.664 -6.031 1 92.94 224 GLU B N 1
ATOM 4099 C CA . GLU B 1 224 ? -9.344 16.016 -7.402 1 92.94 224 GLU B CA 1
ATOM 4100 C C . GLU B 1 224 ? -9.047 17.484 -7.691 1 92.94 224 GLU B C 1
ATOM 4102 O O . GLU B 1 224 ? -9.25 18.344 -6.836 1 92.94 224 GLU B O 1
ATOM 4107 N N . PRO B 1 225 ? -8.609 17.75 -8.875 1 94.19 225 PRO B N 1
ATOM 4108 C CA . PRO B 1 225 ? -8.219 19.125 -9.234 1 94.19 225 PRO B CA 1
ATOM 4109 C C . PRO B 1 225 ? -9.344 20.125 -9.008 1 94.19 225 PRO B C 1
ATOM 4111 O O . PRO B 1 225 ? -9.094 21.25 -8.57 1 94.19 225 PRO B O 1
ATOM 4114 N N . ALA B 1 226 ? -10.531 19.719 -9.273 1 94.56 226 ALA B N 1
ATOM 4115 C CA . ALA B 1 226 ? -11.664 20.625 -9.094 1 94.56 226 ALA B CA 1
ATOM 4116 C C . ALA B 1 226 ? -11.82 21.016 -7.629 1 94.56 226 ALA B C 1
ATOM 4118 O O . ALA B 1 226 ? -12.117 22.172 -7.32 1 94.56 226 ALA B O 1
ATOM 4119 N N . MET B 1 227 ? -11.641 20.047 -6.754 1 94.62 227 MET B N 1
ATOM 4120 C CA . MET B 1 227 ? -11.734 20.328 -5.32 1 94.62 227 MET B CA 1
ATOM 4121 C C . MET B 1 227 ? -10.586 21.219 -4.863 1 94.62 227 MET B C 1
ATOM 4123 O O . MET B 1 227 ? -10.797 22.141 -4.07 1 94.62 227 MET B O 1
ATOM 4127 N N . ILE B 1 228 ? -9.43 20.953 -5.367 1 95.75 228 ILE B N 1
ATOM 4128 C CA . ILE B 1 228 ? -8.242 21.734 -5.016 1 95.75 228 ILE B CA 1
ATOM 4129 C C . ILE B 1 228 ? -8.438 23.188 -5.449 1 95.75 228 ILE B C 1
ATOM 4131 O O . ILE B 1 228 ? -8.141 24.109 -4.688 1 95.75 228 ILE B O 1
ATOM 4135 N N . GLU B 1 229 ? -8.938 23.359 -6.613 1 96 229 GLU B N 1
ATOM 4136 C CA . GLU B 1 229 ? -9.172 24.719 -7.125 1 96 229 GLU B CA 1
ATOM 4137 C C . GLU B 1 229 ? -10.211 25.453 -6.285 1 96 229 GLU B C 1
ATOM 4139 O O . GLU B 1 229 ? -10.078 26.641 -6.02 1 96 229 GLU B O 1
ATOM 4144 N N . ALA B 1 230 ? -11.203 24.75 -5.922 1 96.81 230 ALA B N 1
ATOM 4145 C CA . ALA B 1 230 ? -12.227 25.344 -5.062 1 96.81 230 ALA B CA 1
ATOM 4146 C C . ALA B 1 230 ? -11.633 25.797 -3.732 1 96.81 230 ALA B C 1
ATOM 4148 O O . ALA B 1 230 ? -11.969 26.875 -3.227 1 96.81 230 ALA B O 1
ATOM 4149 N N . ILE B 1 231 ? -10.789 24.984 -3.182 1 96.44 231 ILE B N 1
ATOM 4150 C CA . ILE B 1 231 ? -10.148 25.281 -1.906 1 96.44 231 ILE B CA 1
ATOM 4151 C C . ILE B 1 231 ? -9.234 26.5 -2.068 1 96.44 231 ILE B C 1
ATOM 4153 O O . ILE B 1 231 ? -9.227 27.391 -1.226 1 96.44 231 ILE B O 1
ATOM 4157 N N . LYS B 1 232 ? -8.477 26.531 -3.146 1 96.62 232 LYS B N 1
ATOM 4158 C CA . LYS B 1 232 ? -7.613 27.688 -3.424 1 96.62 232 LYS B CA 1
ATOM 4159 C C . LYS B 1 232 ? -8.422 28.969 -3.492 1 96.62 232 LYS B C 1
ATOM 4161 O O . LYS B 1 232 ? -8.016 30 -2.947 1 96.62 232 LYS B O 1
ATOM 4166 N N . ASN B 1 233 ? -9.523 28.906 -4.117 1 96.94 233 ASN B N 1
ATOM 4167 C CA . ASN B 1 233 ? -10.391 30.062 -4.246 1 96.94 233 ASN B CA 1
ATOM 4168 C C . ASN B 1 233 ? -10.945 30.5 -2.896 1 96.94 233 ASN B C 1
ATOM 4170 O O . ASN B 1 233 ? -11.102 31.703 -2.639 1 96.94 233 ASN B O 1
ATOM 4174 N N . MET B 1 234 ? -11.258 29.562 -2.088 1 96.62 234 MET B N 1
ATOM 4175 C CA . MET B 1 234 ? -11.75 29.875 -0.748 1 96.62 234 MET B CA 1
ATOM 4176 C C . MET B 1 234 ? -10.664 30.578 0.074 1 96.62 234 MET B C 1
ATOM 4178 O O . MET B 1 234 ? -10.953 31.516 0.812 1 96.62 234 MET B O 1
ATOM 4182 N N . ILE B 1 235 ? -9.438 30.109 -0.058 1 96.5 235 ILE B N 1
ATOM 4183 C CA . ILE B 1 235 ? -8.312 30.719 0.646 1 96.5 235 ILE B CA 1
ATOM 4184 C C . ILE B 1 235 ? -8.117 32.156 0.158 1 96.5 235 ILE B C 1
ATOM 4186 O O . ILE B 1 235 ? -7.973 33.094 0.964 1 96.5 235 ILE B O 1
ATOM 4190 N N . LYS B 1 236 ? -8.211 32.344 -1.14 1 96 236 LYS B N 1
ATOM 4191 C CA . LYS B 1 236 ? -7.973 33.656 -1.761 1 96 236 LYS B CA 1
ATOM 4192 C C . LYS B 1 236 ? -9.086 34.625 -1.416 1 96 236 LYS B C 1
ATOM 4194 O O . LYS B 1 236 ? -8.883 35.844 -1.46 1 96 236 LYS B O 1
ATOM 4199 N N . SER B 1 237 ? -10.188 34.156 -1.064 1 95.25 237 SER B N 1
ATOM 4200 C CA . SER B 1 237 ? -11.336 35 -0.759 1 95.25 237 SER B CA 1
ATOM 4201 C C . SER B 1 237 ? -11.203 35.656 0.614 1 95.25 237 SER B C 1
ATOM 4203 O O . SER B 1 237 ? -11.891 36.625 0.92 1 95.25 237 SER B O 1
ATOM 4205 N N . LYS B 1 238 ? -10.328 35.094 1.427 1 95.25 238 LYS B N 1
ATOM 4206 C CA . LYS B 1 238 ? -10.078 35.688 2.74 1 95.25 238 LYS B CA 1
ATOM 4207 C C . LYS B 1 238 ? -9.141 36.906 2.635 1 95.25 238 LYS B C 1
ATOM 4209 O O . LYS B 1 238 ? -7.953 36.75 2.361 1 95.25 238 LYS B O 1
ATOM 4214 N N . LYS B 1 239 ? -9.531 38.031 3.031 1 94.06 239 LYS B N 1
ATOM 4215 C CA . LYS B 1 239 ? -8.773 39.281 2.871 1 94.06 239 LYS B CA 1
ATOM 4216 C C . LYS B 1 239 ? -7.555 39.312 3.785 1 94.06 239 LYS B C 1
ATOM 4218 O O . LYS B 1 239 ? -6.543 39.938 3.463 1 94.06 239 LYS B O 1
ATOM 4223 N N . GLU B 1 240 ? -7.641 38.625 4.871 1 94.06 240 GLU B N 1
ATOM 4224 C CA . GLU B 1 240 ? -6.578 38.625 5.871 1 94.06 240 GLU B CA 1
ATOM 4225 C C . GLU B 1 240 ? -5.395 37.781 5.438 1 94.06 240 GLU B C 1
ATOM 4227 O O . GLU B 1 240 ? -4.289 37.938 5.965 1 94.06 240 GLU B O 1
ATOM 4232 N N . ILE B 1 241 ? -5.652 36.844 4.504 1 94.75 241 ILE B N 1
ATOM 4233 C CA . ILE B 1 241 ? -4.598 35.969 4.023 1 94.75 241 ILE B CA 1
ATOM 4234 C C . ILE B 1 241 ? -3.904 36.594 2.818 1 94.75 241 ILE B C 1
ATOM 4236 O O . ILE B 1 241 ? -4.531 36.812 1.779 1 94.75 241 ILE B O 1
ATOM 4240 N N . LEU B 1 242 ? -2.607 36.844 2.912 1 93.19 242 LEU B N 1
ATOM 4241 C CA . LEU B 1 242 ? -1.848 37.531 1.863 1 93.19 242 LEU B CA 1
ATOM 4242 C C . LEU B 1 242 ? -1.484 36.562 0.747 1 93.19 242 LEU B C 1
ATOM 4244 O O . LEU B 1 242 ? -1.539 36.906 -0.433 1 93.19 242 LEU B O 1
ATOM 4248 N N . SER B 1 243 ? -1.025 35.406 1.168 1 93.12 243 SER B N 1
ATOM 4249 C CA . SER B 1 243 ? -0.642 34.344 0.259 1 93.12 243 SER B CA 1
ATOM 4250 C C . SER B 1 243 ? -0.643 33 0.967 1 93.12 243 SER B C 1
ATOM 4252 O O . SER B 1 243 ? -0.911 32.906 2.168 1 93.12 243 SER B O 1
ATOM 4254 N N . PHE B 1 244 ? -0.534 31.969 0.205 1 93.31 244 PHE B N 1
ATOM 4255 C CA . PHE B 1 244 ? -0.409 30.625 0.78 1 93.31 244 PHE B CA 1
ATOM 4256 C C . PHE B 1 244 ? 0.57 29.781 -0.025 1 93.31 244 PHE B C 1
ATOM 4258 O O . PHE B 1 244 ? 0.843 30.078 -1.189 1 93.31 244 PHE B O 1
ATOM 4265 N N . HIS B 1 245 ? 1.226 28.875 0.604 1 90.38 245 HIS B N 1
ATOM 4266 C CA . HIS B 1 245 ? 2.125 27.953 -0.075 1 90.38 245 HIS B CA 1
ATOM 4267 C C . HIS B 1 245 ? 2.121 26.578 0.601 1 90.38 245 HIS B C 1
ATOM 4269 O O . HIS B 1 245 ? 1.539 26.422 1.676 1 90.38 245 HIS B O 1
ATOM 4275 N N . TYR B 1 246 ? 2.582 25.547 -0.127 1 88.81 246 TYR B N 1
ATOM 4276 C CA . TYR B 1 246 ? 2.719 24.172 0.354 1 88.81 246 TYR B CA 1
ATOM 4277 C C . TYR B 1 246 ? 1.354 23.547 0.595 1 88.81 246 TYR B C 1
ATOM 4279 O O . TYR B 1 246 ? 1.126 22.922 1.634 1 88.81 246 TYR B O 1
ATOM 4287 N N . LEU B 1 247 ? 0.439 23.828 -0.328 1 92.19 247 LEU B N 1
ATOM 4288 C CA . LEU B 1 247 ? -0.854 23.156 -0.268 1 92.19 247 LEU B CA 1
ATOM 4289 C C . LEU B 1 247 ? -0.715 21.688 -0.627 1 92.19 247 LEU B C 1
ATOM 4291 O O . LEU B 1 247 ? -0.422 21.344 -1.775 1 92.19 247 LEU B O 1
ATOM 4295 N N . ALA B 1 248 ? -0.856 20.859 0.331 1 92.38 248 ALA B N 1
ATOM 4296 C CA . ALA B 1 248 ? -0.754 19.422 0.147 1 92.38 248 ALA B CA 1
ATOM 4297 C C . ALA B 1 248 ? -2.037 18.719 0.585 1 92.38 248 ALA B C 1
ATOM 4299 O O . ALA B 1 248 ? -2.566 19 1.663 1 92.38 248 ALA B O 1
ATOM 4300 N N . THR B 1 249 ? -2.518 17.875 -0.279 1 93.94 249 THR B N 1
ATOM 4301 C CA . THR B 1 249 ? -3.758 17.172 0.017 1 93.94 249 THR B CA 1
ATOM 4302 C C . THR B 1 249 ? -3.604 15.672 -0.244 1 93.94 249 THR B C 1
ATOM 4304 O O . THR B 1 249 ? -2.715 15.258 -0.99 1 93.94 249 THR B O 1
ATOM 4307 N N . ARG B 1 250 ? -4.387 14.953 0.408 1 91.88 250 ARG B N 1
ATOM 4308 C CA . ARG B 1 250 ? -4.492 13.516 0.167 1 91.88 250 ARG B CA 1
ATOM 4309 C C . ARG B 1 250 ? -5.828 12.977 0.669 1 91.88 250 ARG B C 1
ATOM 4311 O O . ARG B 1 250 ? -6.477 13.602 1.515 1 91.88 250 ARG B O 1
ATOM 4318 N N . ARG B 1 251 ? -6.18 11.875 0.094 1 88.94 251 ARG B N 1
ATOM 4319 C CA . ARG B 1 251 ? -7.438 11.25 0.496 1 88.94 251 ARG B CA 1
ATOM 4320 C C . ARG B 1 251 ? -7.223 9.805 0.918 1 88.94 251 ARG B C 1
ATOM 4322 O O . ARG B 1 251 ? -6.445 9.078 0.295 1 88.94 251 ARG B O 1
ATOM 4329 N N . SER B 1 252 ? -7.805 9.414 1.986 1 84.88 252 SER B N 1
ATOM 4330 C CA . SER B 1 252 ? -7.859 8.039 2.469 1 84.88 252 SER B CA 1
ATOM 4331 C C . SER B 1 252 ? 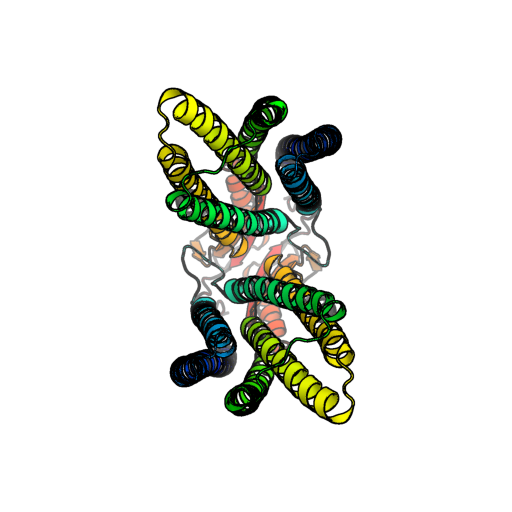-9.281 7.633 2.824 1 84.88 252 SER B C 1
ATOM 4333 O O . SER B 1 252 ? -9.781 7.969 3.9 1 84.88 252 SER B O 1
ATOM 4335 N N . GLY B 1 253 ? -9.859 6.844 1.946 1 79.62 253 GLY B N 1
ATOM 4336 C CA . GLY B 1 253 ? -11.266 6.551 2.145 1 79.62 253 GLY B CA 1
ATOM 4337 C C . GLY B 1 253 ? -12.148 7.785 2.088 1 79.62 253 GLY B C 1
ATOM 4338 O O . GLY B 1 253 ? -12.094 8.547 1.121 1 79.62 253 GLY B O 1
ATOM 4339 N N . GLU B 1 254 ? -12.883 8 3.176 1 81.25 254 GLU B N 1
ATOM 4340 C CA . GLU B 1 254 ? -13.773 9.148 3.23 1 81.25 254 GLU B CA 1
ATOM 4341 C C . GLU B 1 254 ? -13.125 10.32 3.961 1 81.25 254 GLU B C 1
ATOM 4343 O O . GLU B 1 254 ? -13.75 11.375 4.137 1 81.25 254 GLU B O 1
ATOM 4348 N N . THR B 1 255 ? -11.938 10.164 4.289 1 86.62 255 THR B N 1
ATOM 4349 C CA . THR B 1 255 ? -11.234 11.219 5.016 1 86.62 255 THR B CA 1
ATOM 4350 C C . THR B 1 255 ? -10.273 11.961 4.09 1 86.62 255 THR B C 1
ATOM 4352 O O . THR B 1 255 ? -9.484 11.336 3.381 1 86.62 255 THR B O 1
ATOM 4355 N N . CYS B 1 256 ? -10.391 13.258 4.137 1 92 256 CYS B N 1
ATOM 4356 C CA . CYS B 1 256 ? -9.492 14.117 3.377 1 92 256 CYS B CA 1
ATOM 4357 C C . CYS B 1 256 ? -8.508 14.828 4.301 1 92 256 CYS B C 1
ATOM 4359 O O . CYS B 1 256 ? -8.891 15.305 5.371 1 92 256 CYS B O 1
ATOM 4361 N N . PHE B 1 257 ? -7.316 14.789 3.91 1 91.62 257 PHE B N 1
ATOM 4362 C CA . PHE B 1 257 ? -6.27 15.492 4.641 1 91.62 257 PHE B CA 1
ATOM 4363 C C . PHE B 1 257 ? -5.77 16.688 3.85 1 91.62 257 PHE B C 1
ATOM 4365 O O . PHE B 1 257 ? -5.562 16.609 2.639 1 91.62 257 PHE B O 1
ATOM 4372 N N . LEU B 1 258 ? -5.637 17.797 4.527 1 94.06 258 LEU B N 1
ATOM 4373 C CA . LEU B 1 258 ? -5.199 19.031 3.877 1 94.06 258 LEU B CA 1
ATOM 4374 C C . LEU B 1 258 ? -4.176 19.766 4.738 1 94.06 258 LEU B C 1
ATOM 4376 O O . LEU B 1 258 ? -4.391 19.953 5.934 1 94.06 258 LEU B O 1
ATOM 4380 N N . GLY B 1 259 ? -3.039 19.984 4.215 1 92.69 259 GLY B N 1
ATOM 4381 C CA . GLY B 1 259 ? -2.025 20.844 4.812 1 92.69 259 GLY B CA 1
ATOM 4382 C C . GLY B 1 259 ? -1.742 22.078 3.992 1 92.69 259 GLY B C 1
ATOM 4383 O O . GLY B 1 259 ? -1.682 22.031 2.762 1 92.69 259 GLY B O 1
ATOM 4384 N N . VAL B 1 260 ? -1.64 23.219 4.688 1 93.75 260 VAL B N 1
ATOM 4385 C CA . VAL B 1 260 ? -1.383 24.453 3.957 1 93.75 260 VAL B CA 1
ATOM 4386 C C . VAL B 1 260 ? -0.7 25.453 4.875 1 93.75 260 VAL B C 1
ATOM 4388 O O . VAL B 1 260 ? -0.899 25.438 6.094 1 93.75 260 VAL B O 1
ATOM 4391 N N . HIS B 1 261 ? 0.153 26.234 4.32 1 93.5 261 HIS B N 1
ATOM 4392 C CA . HIS B 1 261 ? 0.716 27.391 4.996 1 93.5 261 HIS B CA 1
ATOM 4393 C C . HIS B 1 261 ? -0.003 28.672 4.582 1 93.5 261 HIS B C 1
ATOM 4395 O O . HIS B 1 261 ? -0.046 29.016 3.398 1 93.5 261 HIS B O 1
ATOM 4401 N N . LEU B 1 262 ? -0.528 29.328 5.535 1 94.5 262 LEU B N 1
ATOM 4402 C CA . LEU B 1 262 ? -1.209 30.594 5.297 1 94.5 262 LEU B CA 1
ATOM 4403 C C . LEU B 1 262 ? -0.345 31.766 5.746 1 94.5 262 LEU B C 1
ATOM 4405 O O . LEU B 1 262 ? 0.136 31.797 6.883 1 94.5 262 LEU B O 1
ATOM 4409 N N . VAL B 1 263 ? -0.209 32.719 4.887 1 93.94 263 VAL B N 1
ATOM 4410 C CA . VAL B 1 263 ? 0.654 33.844 5.18 1 93.94 263 VAL B CA 1
ATOM 4411 C C . VAL B 1 263 ? -0.195 35.062 5.582 1 93.94 263 VAL B C 1
ATOM 4413 O O . VAL B 1 263 ? -1.135 35.406 4.871 1 93.94 263 VAL B O 1
ATOM 4416 N N . PHE B 1 264 ? 0.146 35.594 6.711 1 94.69 264 PHE B N 1
ATOM 4417 C CA . PHE B 1 264 ? -0.544 36.781 7.238 1 94.69 264 PHE B CA 1
ATOM 4418 C C . PHE B 1 264 ? 0.404 37.969 7.34 1 94.69 264 PHE B C 1
ATOM 4420 O O . PHE B 1 264 ? 1.592 37.844 7.031 1 94.69 264 PHE B O 1
ATOM 4427 N N . GLU B 1 265 ? -0.248 39.156 7.664 1 91.69 265 GLU B N 1
ATOM 4428 C CA . GLU B 1 265 ? 0.574 40.312 7.941 1 91.69 265 GLU B CA 1
ATOM 4429 C C . GLU B 1 265 ? 1.453 40.094 9.164 1 91.69 265 GLU B C 1
ATOM 4431 O O . GLU B 1 265 ? 1.04 39.438 10.125 1 91.69 265 GLU B O 1
ATOM 4436 N N . ARG B 1 266 ? 2.521 40.625 9.203 1 88.62 266 ARG B N 1
ATOM 4437 C CA . ARG B 1 266 ? 3.553 40.406 10.211 1 88.62 266 ARG B CA 1
ATOM 4438 C C . ARG B 1 266 ? 3.035 40.719 11.609 1 88.62 266 ARG B C 1
ATOM 4440 O O . ARG B 1 266 ? 3.385 40.062 12.578 1 88.62 266 ARG B O 1
ATOM 4447 N N . ASP B 1 267 ? 2.199 41.781 11.711 1 88.56 267 ASP B N 1
ATOM 4448 C CA . ASP B 1 267 ? 1.839 42.312 13.023 1 88.56 267 ASP B CA 1
ATOM 4449 C C . ASP B 1 267 ? 0.505 41.75 13.5 1 88.56 267 ASP B C 1
ATOM 4451 O O . ASP B 1 267 ? -0.006 42.125 14.547 1 88.56 267 ASP B O 1
ATOM 4455 N N . ILE B 1 268 ? 0.057 40.75 12.852 1 90.19 268 ILE B N 1
ATOM 4456 C CA . ILE B 1 268 ? -1.22 40.156 13.258 1 90.19 268 ILE B CA 1
ATOM 4457 C C . ILE B 1 268 ? -1.034 39.344 14.531 1 90.19 268 ILE B C 1
ATOM 4459 O O . ILE B 1 268 ? 0.033 38.75 14.758 1 90.19 268 ILE B O 1
ATOM 4463 N N . SER B 1 269 ? -2.051 39.281 15.391 1 91.62 269 SER B N 1
ATOM 4464 C CA . SER B 1 269 ? -2.012 38.438 16.578 1 91.62 269 SER B CA 1
ATOM 4465 C C . SER B 1 269 ? -2.275 36.969 16.219 1 91.62 269 SER B C 1
ATOM 4467 O O . SER B 1 269 ? -2.963 36.688 15.234 1 91.62 269 SER B O 1
ATOM 4469 N N . LEU B 1 270 ? -1.744 36.125 16.953 1 92.81 270 LEU B N 1
ATOM 4470 C CA . LEU B 1 270 ? -2.002 34.688 16.734 1 92.81 270 LEU B CA 1
ATOM 4471 C C . LEU B 1 270 ? -3.494 34.406 16.828 1 92.81 270 LEU B C 1
ATOM 4473 O O . LEU B 1 270 ? -4.016 33.594 16.062 1 92.81 270 LEU B O 1
ATOM 4477 N N . PHE B 1 271 ? -4.113 35.062 17.734 1 91.25 271 PHE B N 1
ATOM 4478 C CA . PHE B 1 271 ? -5.543 34.844 17.953 1 91.25 271 PHE B CA 1
ATOM 4479 C C . PHE B 1 271 ? -6.332 35.219 16.688 1 91.25 271 PHE B C 1
ATOM 4481 O O . PHE B 1 271 ? -7.195 34.469 16.25 1 91.25 271 PHE B O 1
ATOM 4488 N N . ASP B 1 272 ? -6.055 36.375 16.109 1 91.62 272 ASP B N 1
ATOM 4489 C CA . ASP B 1 272 ? -6.773 36.844 14.922 1 91.62 272 ASP B CA 1
ATOM 4490 C C . ASP B 1 272 ? -6.48 35.938 13.719 1 91.62 272 ASP B C 1
ATOM 4492 O O . ASP B 1 272 ? -7.383 35.594 12.953 1 91.62 272 ASP B O 1
ATOM 4496 N N . ALA B 1 273 ? -5.234 35.594 13.562 1 92.81 273 ALA B N 1
ATOM 4497 C CA . ALA B 1 273 ? -4.859 34.688 12.461 1 92.81 273 ALA B CA 1
ATOM 4498 C C . ALA B 1 273 ? -5.547 33.344 12.586 1 92.81 273 ALA B C 1
ATOM 4500 O O . ALA B 1 273 ? -6.031 32.781 11.602 1 92.81 273 ALA B O 1
ATOM 4501 N N . HIS B 1 274 ? -5.504 32.812 13.766 1 92.38 274 HIS B N 1
ATOM 4502 C CA . HIS B 1 274 ? -6.125 31.531 14.039 1 92.38 274 HIS B CA 1
ATOM 4503 C C . HIS B 1 274 ? -7.621 31.578 13.75 1 92.38 274 HIS B C 1
ATOM 4505 O O . HIS B 1 274 ? -8.188 30.594 13.258 1 92.38 274 HIS B O 1
ATOM 4511 N N . ALA B 1 275 ? -8.273 32.656 14.102 1 91.12 275 ALA B N 1
ATOM 4512 C CA . ALA B 1 275 ? -9.703 32.781 13.859 1 91.12 275 ALA B CA 1
ATOM 4513 C C . ALA B 1 275 ? -10.016 32.719 12.367 1 91.12 275 ALA B C 1
ATOM 4515 O O . ALA B 1 275 ? -11.016 32.094 11.969 1 91.12 275 ALA B O 1
ATOM 4516 N N . VAL B 1 276 ? -9.188 33.375 11.578 1 93.12 276 VAL B N 1
ATOM 4517 C CA . VAL B 1 276 ? -9.367 33.344 10.125 1 93.12 276 VAL B CA 1
ATOM 4518 C C . VAL B 1 276 ? -9.195 31.922 9.609 1 93.12 276 VAL B C 1
ATOM 4520 O O . VAL B 1 276 ? -9.984 31.453 8.781 1 93.12 276 VAL B O 1
ATOM 4523 N N . SER B 1 277 ? -8.172 31.25 10.07 1 92.81 277 SER B N 1
ATOM 4524 C CA . SER B 1 277 ? -7.91 29.875 9.68 1 92.81 277 SER B CA 1
ATOM 4525 C C . SER B 1 277 ? -9.07 28.953 10.055 1 92.81 277 SER B C 1
ATOM 4527 O O . SER B 1 277 ? -9.469 28.094 9.273 1 92.81 277 SER B O 1
ATOM 4529 N N . TYR B 1 278 ? -9.562 29.141 11.203 1 90.62 278 TYR B N 1
ATOM 4530 C CA . TYR B 1 278 ? -10.672 28.344 11.688 1 90.62 278 TYR B CA 1
ATOM 4531 C C . TYR B 1 278 ? -11.906 28.516 10.82 1 90.62 278 TYR B C 1
ATOM 4533 O O . TYR B 1 278 ? -12.602 27.547 10.508 1 90.62 278 TYR B O 1
ATOM 4541 N N . GLU B 1 279 ? -12.195 29.75 10.516 1 92.25 279 GLU B N 1
ATOM 4542 C CA . GLU B 1 279 ? -13.328 30.047 9.641 1 92.25 279 GLU B CA 1
ATOM 4543 C C . GLU B 1 279 ? -13.156 29.375 8.281 1 92.25 279 GLU B C 1
ATOM 4545 O O . GLU B 1 279 ? -14.117 28.844 7.715 1 92.25 279 GLU B O 1
ATOM 4550 N N . LEU B 1 280 ? -11.992 29.453 7.762 1 94.69 280 LEU B N 1
ATOM 4551 C CA . LEU B 1 280 ? -11.695 28.828 6.484 1 94.69 280 LEU B CA 1
ATOM 4552 C C . LEU B 1 280 ?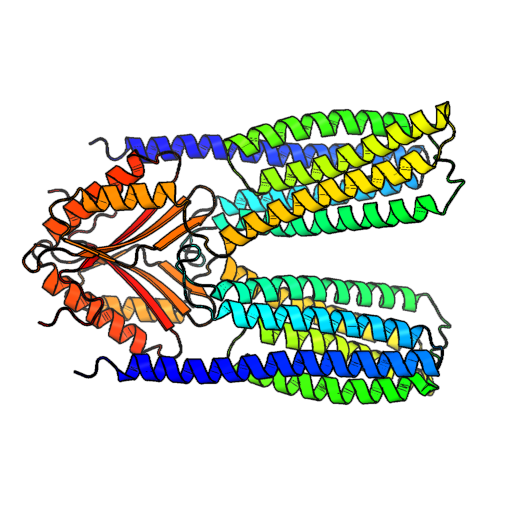 -11.93 27.328 6.551 1 94.69 280 LEU B C 1
ATOM 4554 O O . LEU B 1 280 ? -12.523 26.734 5.641 1 94.69 280 LEU B O 1
ATOM 4558 N N . GLU B 1 281 ? -11.438 26.688 7.617 1 93.62 281 GLU B N 1
ATOM 4559 C CA . GLU B 1 281 ? -11.617 25.25 7.801 1 93.62 281 GLU B CA 1
ATOM 4560 C C . GLU B 1 281 ? -13.094 24.891 7.852 1 93.62 281 GLU B C 1
ATOM 4562 O O . GLU B 1 281 ? -13.508 23.875 7.27 1 93.62 281 GLU B O 1
ATOM 4567 N N . ARG B 1 282 ? -13.812 25.672 8.531 1 91.88 282 ARG B N 1
ATOM 4568 C CA . ARG B 1 282 ? -15.25 25.438 8.633 1 91.88 282 ARG B CA 1
ATOM 4569 C C . ARG B 1 282 ? -15.922 25.547 7.262 1 91.88 282 ARG B C 1
ATOM 4571 O O . ARG B 1 282 ? -16.812 24.75 6.945 1 91.88 282 ARG B O 1
ATOM 4578 N N . GLU B 1 283 ? -15.555 26.516 6.512 1 94.69 283 GLU B N 1
ATOM 4579 C CA . GLU B 1 283 ? -16.109 26.703 5.176 1 94.69 283 GLU B CA 1
ATOM 4580 C C . GLU B 1 283 ? -15.805 25.5 4.281 1 94.69 283 GLU B C 1
ATOM 4582 O O . GLU B 1 283 ? -16.672 25.062 3.521 1 94.69 283 GLU B O 1
ATOM 4587 N N . ILE B 1 284 ? -14.609 24.984 4.332 1 94.69 284 ILE B N 1
ATOM 4588 C CA . ILE B 1 284 ? -14.203 23.844 3.529 1 94.69 284 ILE B CA 1
ATOM 4589 C C . ILE B 1 284 ? -15.039 22.625 3.918 1 94.69 284 ILE B C 1
ATOM 4591 O O . ILE B 1 284 ? -15.562 21.922 3.053 1 94.69 284 ILE B O 1
ATOM 4595 N N . ARG B 1 285 ? -15.156 22.391 5.207 1 92.81 285 ARG B N 1
ATOM 4596 C CA . ARG B 1 285 ? -15.938 21.266 5.707 1 92.81 285 ARG B CA 1
ATOM 4597 C C . ARG B 1 285 ? -17.391 21.375 5.281 1 92.81 285 ARG B C 1
ATOM 4599 O O . ARG B 1 285 ? -18.031 20.359 4.969 1 92.81 285 ARG B O 1
ATOM 4606 N N . ALA B 1 286 ? -17.906 22.594 5.336 1 92.62 286 ALA B N 1
ATOM 4607 C CA . ALA B 1 286 ? -19.297 22.812 4.969 1 92.62 286 ALA B CA 1
ATOM 4608 C C . ALA B 1 286 ? -19.516 22.578 3.479 1 92.62 286 ALA B C 1
ATOM 4610 O O . ALA B 1 286 ? -20.547 22.016 3.08 1 92.62 286 ALA B O 1
ATOM 4611 N N . LYS B 1 287 ? -18.672 23 2.686 1 93.81 287 LYS B N 1
ATOM 4612 C CA . LYS B 1 287 ? -18.828 22.859 1.239 1 93.81 287 LYS B CA 1
ATOM 4613 C C . LYS B 1 287 ? -18.734 21.391 0.819 1 93.81 287 LYS B C 1
ATOM 4615 O O . LYS B 1 287 ? -19.484 20.953 -0.057 1 93.81 287 LYS B O 1
ATOM 4620 N N . PHE B 1 288 ? -17.781 20.734 1.402 1 92.5 288 PHE B N 1
ATOM 4621 C CA . PHE B 1 288 ? -17.578 19.328 1.08 1 92.5 288 PHE B CA 1
ATOM 4622 C C . PHE B 1 288 ? -17.969 18.438 2.256 1 92.5 288 PHE B C 1
ATOM 4624 O O . PHE B 1 288 ? -17.156 17.656 2.742 1 92.5 288 PHE B O 1
ATOM 4631 N N . SER B 1 289 ? -19.141 18.406 2.602 1 89.25 289 SER B N 1
ATOM 4632 C CA . SER B 1 289 ? -19.641 17.766 3.816 1 89.25 289 SER B CA 1
ATOM 4633 C C . SER B 1 289 ? -19.719 16.25 3.67 1 89.25 289 SER B C 1
ATOM 4635 O O . SER B 1 289 ? -19.859 15.539 4.66 1 89.25 289 SER B O 1
ATOM 4637 N N . ARG B 1 290 ? -19.516 15.844 2.455 1 83.25 290 ARG B N 1
ATOM 4638 C CA . ARG B 1 290 ? -19.547 14.406 2.203 1 83.25 290 ARG B CA 1
ATOM 4639 C C . ARG B 1 290 ? -18.312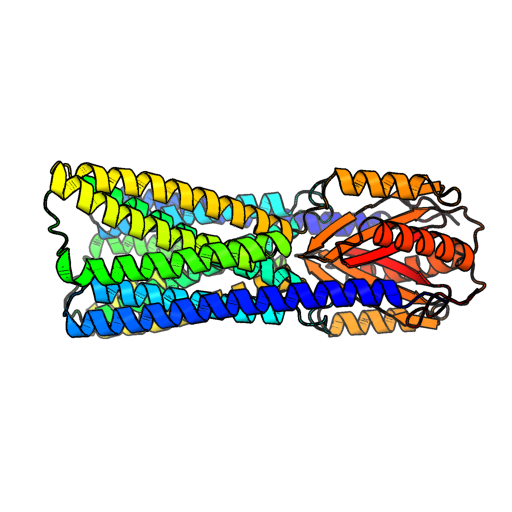 13.719 2.779 1 83.25 290 ARG B C 1
ATOM 4641 O O . ARG B 1 290 ? -18.328 12.523 3.057 1 83.25 290 ARG B O 1
ATOM 4648 N N . PHE B 1 291 ? -17.297 14.516 3.014 1 86.69 291 PHE B N 1
ATOM 4649 C CA . PHE B 1 291 ? -16.031 13.969 3.475 1 86.69 291 PHE B CA 1
ATOM 4650 C C . PHE B 1 291 ? -15.734 14.414 4.898 1 86.69 291 PHE B C 1
ATOM 4652 O O . PHE B 1 291 ? -16.25 15.438 5.355 1 86.69 291 PHE B O 1
ATOM 4659 N N . SER B 1 292 ? -14.992 13.555 5.539 1 86.56 292 SER B N 1
ATOM 4660 C CA . SER B 1 292 ? -14.375 13.992 6.789 1 86.56 292 SER B CA 1
ATOM 4661 C C . SER B 1 292 ? -13.039 14.688 6.531 1 86.56 292 SER B C 1
ATOM 4663 O O . SER B 1 292 ? -12.281 14.281 5.652 1 86.56 292 SER B O 1
ATOM 4665 N N . TRP B 1 293 ? -12.797 15.727 7.348 1 89.62 293 TRP B N 1
ATOM 4666 C CA . TRP B 1 293 ? -11.633 16.547 7.031 1 89.62 293 TRP B CA 1
ATOM 4667 C C . TRP B 1 293 ? -10.68 16.625 8.219 1 89.62 293 TRP B C 1
ATOM 4669 O O . TRP B 1 293 ? -11.109 16.828 9.352 1 89.62 293 TRP B O 1
ATOM 4679 N N . GLU B 1 294 ? -9.5 16.344 7.969 1 88.25 294 GLU B N 1
ATOM 4680 C CA . GLU B 1 294 ? -8.398 16.688 8.859 1 88.25 294 GLU B CA 1
ATOM 4681 C C . GLU B 1 294 ? -7.504 17.75 8.25 1 88.25 294 GLU B C 1
ATOM 4683 O O . GLU B 1 294 ? -6.652 17.469 7.41 1 88.25 294 GLU B O 1
ATOM 4688 N N . ILE B 1 295 ? -7.645 18.984 8.758 1 91.56 295 ILE B N 1
ATOM 4689 C CA . ILE B 1 295 ? -6.961 20.125 8.164 1 91.56 295 ILE B CA 1
ATOM 4690 C C . ILE B 1 295 ? -5.91 20.656 9.141 1 91.56 295 ILE B C 1
ATOM 4692 O O . ILE B 1 295 ? -6.191 20.859 10.32 1 91.56 295 ILE B O 1
ATOM 4696 N N . THR B 1 296 ? -4.766 20.75 8.688 1 90 296 THR B N 1
ATOM 4697 C CA . THR B 1 296 ? -3.693 21.391 9.445 1 90 296 THR B CA 1
ATOM 4698 C C . THR B 1 296 ? -3.174 22.625 8.719 1 90 296 THR B C 1
ATOM 4700 O O . THR B 1 296 ? -2.449 22.5 7.727 1 90 296 THR B O 1
ATOM 4703 N N . ALA B 1 297 ? -3.451 23.75 9.219 1 92.94 297 ALA B N 1
ATOM 4704 C CA . ALA B 1 297 ? -2.996 25.016 8.633 1 92.94 297 ALA B CA 1
ATOM 4705 C C . ALA B 1 297 ? -1.878 25.625 9.469 1 92.94 297 ALA B C 1
ATOM 4707 O O . ALA B 1 297 ? -2.066 25.922 10.648 1 92.94 297 ALA B O 1
ATOM 4708 N N . HIS B 1 298 ? -0.766 25.703 8.93 1 92.19 298 HIS B N 1
ATOM 4709 C CA . HIS B 1 298 ? 0.326 26.453 9.547 1 92.19 298 HIS B CA 1
ATOM 4710 C C . HIS B 1 298 ? 0.202 27.938 9.273 1 92.19 298 HIS B C 1
ATOM 4712 O O . HIS B 1 298 ? -0.112 28.344 8.156 1 92.19 298 HIS B O 1
ATOM 4718 N N . LEU B 1 299 ? 0.373 28.734 10.25 1 93.69 299 LEU B N 1
ATOM 4719 C CA . LEU B 1 299 ? 0.212 30.188 10.133 1 93.69 299 LEU B CA 1
ATOM 4720 C C . LEU B 1 299 ? 1.569 30.875 10.086 1 93.69 299 LEU B C 1
ATOM 4722 O O . LEU B 1 299 ? 2.346 30.781 11.039 1 93.69 299 LEU B O 1
ATOM 4726 N N . ASP B 1 300 ? 1.778 31.578 8.977 1 91.31 300 ASP B N 1
ATOM 4727 C CA . ASP B 1 300 ? 3.055 32.25 8.773 1 91.31 300 ASP B CA 1
ATOM 4728 C C . ASP B 1 300 ? 2.898 33.781 8.875 1 91.31 300 ASP B C 1
ATOM 4730 O O . ASP B 1 300 ? 1.998 34.344 8.266 1 91.31 300 ASP B O 1
ATOM 4734 N N . PRO B 1 301 ? 3.787 34.406 9.641 1 89.81 301 PRO B N 1
ATOM 4735 C CA . PRO B 1 301 ? 3.766 35.875 9.695 1 89.81 301 PRO B CA 1
ATOM 4736 C C . PRO B 1 301 ? 4.426 36.5 8.477 1 89.81 301 PRO B C 1
ATOM 4738 O O . PRO B 1 301 ? 4.363 37.719 8.312 1 89.81 301 PRO B O 1
ATOM 4741 N N . CYS B 1 302 ? 5.16 35.75 7.688 1 83.12 302 CYS B N 1
ATOM 4742 C CA . CYS B 1 302 ? 5.812 36.156 6.453 1 83.12 302 CYS B CA 1
ATOM 4743 C C . CYS B 1 302 ? 5.945 35 5.477 1 83.12 302 CYS B C 1
ATOM 4745 O O . CYS B 1 302 ? 5.754 33.844 5.852 1 83.12 302 CYS B O 1
ATOM 4747 N N . ASP B 1 303 ? 6.168 35.438 4.301 1 76.06 303 ASP B N 1
ATOM 4748 C CA . ASP B 1 303 ? 6.398 34.375 3.316 1 76.06 303 ASP B CA 1
ATOM 4749 C C . ASP B 1 303 ? 7.793 33.781 3.473 1 76.06 303 ASP B C 1
ATOM 4751 O O . ASP B 1 303 ? 8.789 34.406 3.109 1 76.06 303 ASP B O 1
ATOM 4755 N N . ASP B 1 304 ? 7.902 32.75 4.086 1 68.38 304 ASP B N 1
ATOM 4756 C CA . ASP B 1 304 ? 9.203 32.188 4.438 1 68.38 304 ASP B CA 1
ATOM 4757 C C . ASP B 1 304 ? 9.641 31.125 3.41 1 68.38 304 ASP B C 1
ATOM 4759 O O . ASP B 1 304 ? 10.461 30.266 3.711 1 68.38 304 ASP B O 1
ATOM 4763 N N . ARG B 1 305 ? 9.094 31.062 2.229 1 61.47 305 ARG B N 1
ATOM 4764 C CA . ARG B 1 305 ? 9.547 30.141 1.199 1 61.47 305 ARG B CA 1
ATOM 4765 C C . ARG B 1 305 ? 11.039 30.297 0.925 1 61.47 305 ARG B C 1
ATOM 4767 O O . ARG B 1 305 ? 11.711 29.328 0.565 1 61.47 305 ARG B O 1
ATOM 4774 N N . LEU B 1 306 ? 11.445 31.484 1.045 1 55.47 306 LEU B N 1
ATOM 4775 C CA . LEU B 1 306 ? 12.852 31.734 0.732 1 55.47 306 LEU B CA 1
ATOM 4776 C C . LEU B 1 306 ? 13.68 31.859 2.008 1 55.47 306 LEU B C 1
ATOM 4778 O O . LEU B 1 306 ? 14.828 32.312 1.97 1 55.47 306 LEU B O 1
ATOM 4782 N N . GLY B 1 307 ? 13.227 31.547 3.143 1 55.56 307 GLY B N 1
ATOM 4783 C CA . GLY B 1 307 ? 14.008 31.703 4.363 1 55.56 307 GLY B CA 1
ATOM 4784 C C . GLY B 1 307 ? 13.172 32.125 5.551 1 55.56 307 GLY B C 1
ATOM 4785 O O . GLY B 1 307 ? 11.945 32.219 5.453 1 55.56 307 GLY B O 1
ATOM 4786 N N . ALA B 1 308 ? 13.844 32.094 6.793 1 55.94 308 ALA B N 1
ATOM 4787 C CA . ALA B 1 308 ? 13.211 32.531 8.023 1 55.94 308 ALA B CA 1
ATOM 4788 C C . ALA B 1 308 ? 12.695 33.969 7.887 1 55.94 308 ALA B C 1
ATOM 4790 O O . ALA B 1 308 ? 13.258 34.75 7.129 1 55.94 308 ALA B O 1
ATOM 4791 N N . CYS B 1 309 ? 11.383 34.156 8.125 1 65.19 309 CYS B N 1
ATOM 4792 C CA . CYS B 1 309 ? 10.867 35.5 8.195 1 65.19 309 CYS B CA 1
ATOM 4793 C C . CYS B 1 309 ? 11.852 36.438 8.914 1 65.19 309 CYS B C 1
ATOM 4795 O O . CYS B 1 309 ? 12.32 36.125 10 1 65.19 309 CYS B O 1
ATOM 4797 N N . GLU B 1 310 ? 13.008 36.812 8.148 1 52 310 GLU B N 1
ATOM 4798 C CA . GLU B 1 310 ? 14.016 37.688 8.75 1 52 310 GLU B CA 1
ATOM 4799 C C . GLU B 1 310 ? 13.391 38.594 9.805 1 52 310 GLU B C 1
ATOM 4801 O O . GLU B 1 310 ? 12.297 39.125 9.602 1 52 310 GLU B O 1
ATOM 4806 N N . VAL B 1 311 ? 13.773 38.344 11.125 1 43.5 311 VAL B N 1
ATOM 4807 C CA . VAL B 1 311 ? 13.57 39.375 12.133 1 43.5 311 VAL B CA 1
ATOM 4808 C C . VAL B 1 311 ? 14.172 40.688 11.656 1 43.5 311 VAL B C 1
ATOM 4810 O O . VAL B 1 311 ? 15.273 40.719 11.102 1 43.5 311 VAL B O 1
#

InterPro domains:
  IPR002524 Cation efflux [TIGR01297] (23-303)
  IPR027469 Cation efflux transmembrane domain superfamily [G3DSA:1.20.1510.10] (21-218)
  IPR027469 Cation efflux transmembrane domain superfamily [SSF161111] (19-220)
  IPR027470 Cation efflux protein, cytoplasmic domain [PF16916] (225-302)
  IPR036837 Cation efflux protein, cytoplasmic domain superfamily [G3DSA:3.30.70.1350] (219-306)
  IPR036837 Cation efflux protein, cytoplasmic domain superfamily [SSF160240] (223-303)
  IPR050291 Cation-efflux pump FieF-like [PTHR43840] (14-287)
  IPR058533 Cation efflux protein, transmembrane domain [PF01545] (26-219)

Secondary structure (DSSP, 8-state):
-THHHHHHHHHHHHHHHHHHHHHHHHHHHHHHHHHHHHHHHHHHHHT-HHHHHHHHHHHHHHHHHHHHHHHHHHHTSPP-SS-TT-STHHHHHHHHHHHHHHHHHHHHHHHHHHHHHH--------HHHHHHHHHHHHHHHHHHHHHHHHHHHHT-HHHHHHHHHHHHHHHHHHHHHHHHHHHHHH--THHHHHHHHHHHHHHHHHHHHHHHHHHHHHTTPPPPHHHHHHHHHHHHT-TT--EEEEEEEEEETTEEEEEEEEE--TT-BHHHHHHHHHHHHHHHHHHTTTSEEEEEEEEESS-GGGSS---/---SHHHHHHHHHHHHHHHHHHHHHHHHHHHHHHHHHHHHHHHHHHT-HHHHHHHHHHHHHHHHHHHHHHHHHHHTSPP-SS-TT-STHHHHHHHHHHHHHHHHHHHHHHHHHHHHHH--------HHHHHHHHHHHHHHHHHHHHHHHHHHHHT-HHHHHHHHHHHHHHHHHHHHHHHHHHHHHH--THHHHHHHHHHHHHHHHHHHHHHHHHHHHHTTPPPPHHHHHHHHHHHHT-TT--EEEEEEEEEETTEEEEEEEEE--TT-BHHHHHHHHHHHHHHHHHHTTTSEEEEEEEEESS-GGGSS---

Radius of gyration: 29.14 Å; Cα contacts (8 Å, |Δi|>4): 874; chains: 2; bounding box: 58×85×61 Å

Nearest PDB structures (foldseek):
  8f6e-assembly1_B  TM=7.614E-01  e=9.302E-17  Shewanella oneidensis
  8f6j-assembly1_A  TM=7.630E-01  e=2.484E-16  Shewanella oneidensis
  8j80-assembly1_A  TM=8.706E-01  e=7.395E-14  Homo sapiens
  8f6f-assembly1_B  TM=7.280E-01  e=5.723E-16  Shewanella oneidensis
  8f6h-assembly1_B  TM=6.591E-01  e=1.393E-14  Shewanella oneidensis MR-1

pLDDT: mean 83.83, std 13.18, range [21.19, 96.94]

Solvent-accessible surface area (backbone atoms only — not comparable to full-atom values): 31026 Å² total; per-residue (Å²): 128,76,74,58,53,55,60,43,50,49,48,47,56,46,49,53,46,48,49,51,51,50,51,44,37,49,48,49,25,50,49,26,45,51,50,19,50,54,30,38,52,48,10,63,75,65,66,36,62,70,38,38,53,50,15,50,50,25,44,53,46,23,52,53,27,49,50,49,39,51,32,52,56,49,23,67,39,75,54,46,86,56,22,47,81,22,30,34,48,39,28,31,51,50,20,32,54,48,20,52,52,41,36,51,49,19,49,48,40,35,52,53,18,56,52,42,65,71,49,83,72,80,77,68,80,54,67,77,58,43,57,57,46,52,52,50,42,53,56,47,50,53,47,34,54,51,26,46,53,48,17,68,73,56,65,37,50,44,39,46,39,50,26,50,50,48,44,49,55,41,52,53,53,49,40,52,53,51,28,50,54,46,26,73,72,67,63,48,62,61,54,42,21,52,47,31,40,53,51,19,51,52,43,33,51,51,25,50,54,51,27,51,52,21,48,37,42,57,46,32,27,31,60,55,66,70,59,50,51,51,50,52,51,57,54,66,67,36,82,70,44,76,48,71,50,74,76,32,38,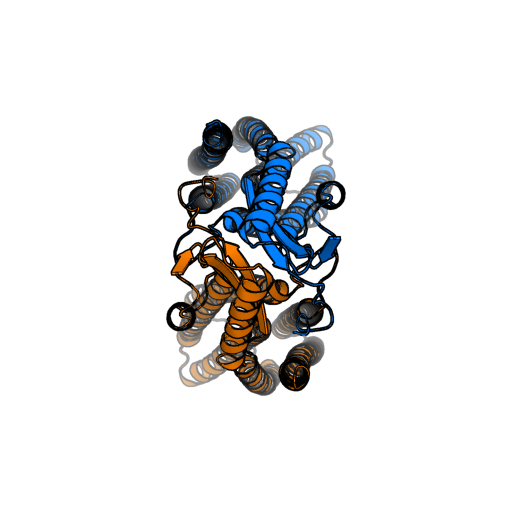25,38,40,78,59,35,34,38,39,35,33,35,40,20,33,59,53,85,41,40,26,43,61,53,42,50,52,51,50,52,50,52,50,51,52,46,63,75,46,52,89,42,45,76,51,75,47,57,25,69,30,34,39,82,40,88,87,41,75,61,77,127,132,89,73,61,57,63,63,43,48,48,47,46,56,46,48,53,46,48,50,53,50,51,50,43,37,48,48,50,27,50,49,25,45,50,49,18,50,53,31,38,53,48,11,65,76,66,66,37,63,70,40,38,54,50,15,51,51,24,44,52,47,23,51,52,26,49,50,49,39,52,32,52,57,49,21,68,40,74,52,44,86,56,22,48,81,23,30,36,48,40,28,30,50,51,21,33,54,47,21,53,52,42,37,52,51,19,50,50,39,35,50,52,17,56,52,43,67,72,50,84,72,82,75,70,80,56,68,78,57,43,59,56,47,51,50,50,43,52,55,47,51,54,48,32,53,51,26,46,54,46,18,68,73,57,65,37,50,44,40,45,40,49,25,50,51,50,44,47,54,42,53,52,52,48,40,52,53,51,28,51,54,45,26,72,73,67,62,47,62,60,53,41,23,52,46,30,40,52,50,18,50,52,43,31,52,53,27,49,52,51,30,51,53,21,46,37,41,56,46,31,25,31,60,56,66,71,58,51,51,51,50,52,50,56,53,66,68,36,84,71,44,78,48,69,49,72,74,29,38,23,38,40,78,59,35,36,38,39,35,33,34,40,18,33,58,54,86,41,40,27,43,61,54,41,52,54,51,50,52,51,53,51,50,53,44,62,74,46,51,90,41,45,76,51,75,47,57,26,67,30,33,38,82,40,88,86,42,75,60,77,129

Sequence (622 aa):
MQKFDYETNVNLSRQKADDSANKAVMAAGATAFLLAVIKFIAGIASGSVAVMSSAIDSILDFIVSLLNFFALKKSRAAANENFNFGYTKLEAMAALFEGVFIIGIAAFIFYESILKFKQDDAAIDVGASLWVMCFSLVVTGALIAFLSSVAKRTDNLILRADALHYKSDFYTNLAVIAALIVIKFTGLMIVDAVLGLIISGYIAHSAVNLMKESFAVLLDRALEPAMIEAIKNMIKSKKEILSFHYLATRRSGETCFLGVHLVFERDISLFDAHAVSYELEREIRAKFSRFSWEITAHLDPCDDRLGACEVMQKFDYETNVNLSRQKADDSANKAVMAAGATAFLLAVIKFIAGIASGSVAVMSSAIDSILDFIVSLLNFFALKKSRAAANENFNFGYTKLEAMAALFEGVFIIGIAAFIFYESILKFKQDDAAIDVGASLWVMCFSLVVTGALIAFLSSVAKRTDNLILRADALHYKSDFYTNLAVIAALIVIKFTGLMIVDAVLGLIISGYIAHSAVNLMKESFAVLLDRALEPAMIEAIKNMIKSKKEILSFHYLATRRSGETCFLGVHLVFERDISLFDAHAVSYELEREIRAKFSRFSWEITAHLDPCDDRLGACEV